Protein AF-A0A1H7PMX3-F1 (afdb_monomer_lite)

Organism: NCBI:txid183556

Structure (mmCIF, N/CA/C/O backbone):
data_AF-A0A1H7PMX3-F1
#
_entry.id   AF-A0A1H7PMX3-F1
#
loop_
_atom_site.group_PDB
_atom_site.id
_atom_site.type_symbol
_atom_site.label_atom_id
_atom_site.label_alt_id
_atom_site.label_comp_id
_atom_site.label_asym_id
_atom_site.label_entity_id
_atom_site.label_seq_id
_atom_site.pdbx_PDB_ins_code
_atom_site.Cartn_x
_atom_site.Cartn_y
_atom_site.Cartn_z
_atom_site.occupancy
_atom_site.B_iso_or_equiv
_atom_site.auth_seq_id
_atom_site.auth_comp_id
_atom_site.auth_asym_id
_atom_site.auth_atom_id
_atom_site.pdbx_PDB_model_num
ATOM 1 N N . MET A 1 1 ? 25.793 23.843 -1.269 1.00 47.94 1 MET A N 1
ATOM 2 C CA . MET A 1 1 ? 26.245 22.541 -1.798 1.00 47.94 1 MET A CA 1
ATOM 3 C C . MET A 1 1 ? 25.660 21.278 -1.137 1.00 47.94 1 MET A C 1
ATOM 5 O O . MET A 1 1 ? 25.950 20.231 -1.684 1.00 47.94 1 MET A O 1
ATOM 9 N N . PRO A 1 2 ? 24.789 21.295 -0.098 1.00 52.56 2 PRO A N 1
ATOM 10 C CA . PRO A 1 2 ? 24.213 20.048 0.445 1.00 52.56 2 PRO A CA 1
ATOM 11 C C . PRO A 1 2 ? 23.074 19.442 -0.402 1.00 52.56 2 PRO A C 1
ATOM 13 O O . PRO A 1 2 ? 22.502 18.429 -0.021 1.00 52.56 2 PRO A O 1
ATOM 16 N N . ASP A 1 3 ? 22.701 20.083 -1.513 1.00 51.78 3 ASP A N 1
ATOM 17 C CA . ASP A 1 3 ? 21.577 19.677 -2.370 1.00 51.78 3 ASP A CA 1
ATOM 18 C C . ASP A 1 3 ? 22.017 18.726 -3.500 1.00 51.78 3 ASP A C 1
ATOM 20 O O . ASP A 1 3 ? 21.307 17.783 -3.831 1.00 51.78 3 ASP A O 1
ATOM 24 N N . LEU A 1 4 ? 23.244 18.900 -4.021 1.00 53.50 4 LEU A N 1
ATOM 25 C CA . LEU A 1 4 ? 23.833 17.969 -4.996 1.00 53.50 4 LEU A CA 1
ATOM 26 C C . LEU A 1 4 ? 24.150 16.610 -4.362 1.00 53.50 4 LEU A C 1
ATOM 28 O O . LEU A 1 4 ? 23.835 15.584 -4.944 1.00 53.50 4 LEU A O 1
ATOM 32 N N . GLU A 1 5 ? 24.701 16.591 -3.144 1.00 60.12 5 GLU A N 1
ATOM 33 C CA . GLU A 1 5 ? 25.018 15.331 -2.453 1.00 60.12 5 GLU A CA 1
ATOM 34 C C . GLU A 1 5 ? 23.761 14.495 -2.170 1.00 60.12 5 GLU A C 1
ATOM 36 O O . GLU A 1 5 ? 23.820 13.268 -2.188 1.00 60.12 5 GLU A O 1
ATOM 41 N N . LYS A 1 6 ? 22.613 15.145 -1.938 1.00 54.81 6 LYS A N 1
ATOM 42 C CA . LYS A 1 6 ? 21.317 14.469 -1.784 1.00 54.81 6 LYS A CA 1
ATOM 43 C C . LYS A 1 6 ? 20.806 13.904 -3.104 1.00 54.81 6 LYS A C 1
ATOM 45 O O . LYS A 1 6 ? 20.245 12.813 -3.112 1.00 54.81 6 LYS A O 1
ATOM 50 N N . PHE A 1 7 ? 20.995 14.639 -4.198 1.00 61.38 7 PHE A N 1
ATOM 51 C CA . PHE A 1 7 ? 20.626 14.183 -5.533 1.00 61.38 7 PHE A CA 1
ATOM 52 C C . PHE A 1 7 ? 21.459 12.968 -5.958 1.00 61.38 7 PHE A C 1
ATOM 54 O O . PHE A 1 7 ? 20.886 11.952 -6.338 1.00 61.38 7 PHE A O 1
ATOM 61 N N . ASP A 1 8 ? 22.783 13.024 -5.800 1.00 70.12 8 ASP A N 1
ATOM 62 C CA . ASP A 1 8 ? 23.672 11.908 -6.142 1.00 70.12 8 ASP A CA 1
ATOM 63 C C . ASP A 1 8 ? 23.331 10.657 -5.314 1.00 70.12 8 ASP A C 1
ATOM 65 O O . ASP A 1 8 ? 23.224 9.560 -5.854 1.00 70.12 8 ASP A O 1
ATOM 69 N N . GLN A 1 9 ? 23.051 10.819 -4.015 1.00 66.06 9 GLN A N 1
ATOM 70 C CA . GLN A 1 9 ? 22.593 9.716 -3.159 1.00 66.06 9 GLN A CA 1
ATOM 71 C C . GLN A 1 9 ? 21.257 9.119 -3.616 1.00 66.06 9 GLN A C 1
ATOM 73 O O . GLN A 1 9 ? 21.086 7.902 -3.550 1.00 66.06 9 GLN A O 1
ATOM 78 N N . ALA A 1 10 ? 20.319 9.946 -4.083 1.00 64.81 10 ALA A N 1
ATOM 79 C CA . ALA A 1 10 ? 19.044 9.472 -4.610 1.00 64.81 10 ALA A CA 1
ATOM 80 C C . ALA A 1 10 ? 19.227 8.680 -5.916 1.00 64.81 10 ALA A C 1
ATOM 82 O O . ALA A 1 10 ? 18.589 7.646 -6.097 1.00 64.81 10 ALA A O 1
ATOM 83 N N . VAL A 1 11 ? 20.135 9.118 -6.793 1.00 73.31 11 VAL A N 1
ATOM 84 C CA . VAL A 1 11 ? 20.464 8.407 -8.038 1.00 73.31 11 VAL A CA 1
ATOM 85 C C . VAL A 1 11 ? 21.136 7.060 -7.750 1.00 73.31 11 VAL A C 1
ATOM 87 O O . VAL A 1 11 ? 20.760 6.051 -8.346 1.00 73.31 11 VAL A O 1
ATOM 90 N N . GLU A 1 12 ? 22.086 7.008 -6.810 1.00 77.06 12 GLU A N 1
ATOM 91 C CA . GLU A 1 12 ? 22.707 5.744 -6.383 1.00 77.06 12 GLU A CA 1
ATOM 92 C C . GLU A 1 12 ? 21.690 4.774 -5.782 1.00 77.06 12 GLU A C 1
ATOM 94 O O . GLU A 1 12 ? 21.724 3.572 -6.058 1.00 77.06 12 GLU A O 1
ATOM 99 N N . LEU A 1 13 ? 20.773 5.296 -4.964 1.00 69.62 13 LEU A N 1
ATOM 100 C CA . LEU A 1 13 ? 19.708 4.505 -4.366 1.00 69.62 13 LEU A CA 1
ATOM 101 C C . LEU A 1 13 ? 18.815 3.886 -5.446 1.00 69.62 13 LEU A C 1
ATOM 103 O O . LEU A 1 13 ? 18.604 2.676 -5.422 1.00 69.62 13 LEU A O 1
ATOM 107 N N . ALA A 1 14 ? 18.390 4.682 -6.428 1.00 70.88 14 ALA A N 1
ATOM 108 C CA . ALA A 1 14 ? 17.547 4.211 -7.521 1.00 70.88 14 ALA A CA 1
ATOM 109 C C . ALA A 1 14 ? 18.230 3.121 -8.362 1.00 70.88 14 ALA A C 1
ATOM 111 O O . ALA A 1 14 ? 17.609 2.111 -8.689 1.00 70.88 14 ALA A O 1
ATOM 112 N N . TRP A 1 15 ? 19.521 3.272 -8.685 1.00 83.25 15 TRP A N 1
ATOM 113 C CA . TRP A 1 15 ? 20.274 2.228 -9.393 1.00 83.25 15 TRP A CA 1
ATOM 114 C C . TRP A 1 15 ? 20.395 0.936 -8.581 1.00 83.25 15 TRP A C 1
ATOM 116 O O . TRP A 1 15 ? 20.310 -0.159 -9.143 1.00 83.25 15 TRP A O 1
ATOM 126 N N . ARG A 1 16 ? 20.577 1.046 -7.261 1.00 79.81 16 ARG A N 1
ATOM 127 C CA . ARG A 1 16 ? 20.642 -0.110 -6.361 1.00 79.81 16 ARG A CA 1
ATOM 128 C C . ARG A 1 16 ? 19.301 -0.841 -6.274 1.00 79.81 16 ARG A C 1
ATOM 130 O O . ARG A 1 16 ? 19.291 -2.067 -6.328 1.00 79.81 16 ARG A O 1
ATOM 137 N N . GLU A 1 17 ? 18.197 -0.109 -6.156 1.00 74.62 17 GLU A N 1
ATOM 138 C CA . GLU A 1 17 ? 16.836 -0.665 -6.122 1.00 74.62 17 GLU A CA 1
ATOM 139 C C . GLU A 1 17 ? 16.474 -1.341 -7.448 1.00 74.62 17 GLU A C 1
ATOM 141 O O . GLU A 1 17 ? 16.001 -2.480 -7.463 1.00 74.62 17 GLU A O 1
ATOM 146 N N . PHE A 1 18 ? 16.799 -0.695 -8.571 1.00 80.88 18 PHE A N 1
ATOM 147 C CA . PHE A 1 18 ? 16.608 -1.272 -9.897 1.00 80.88 18 PHE A CA 1
ATOM 148 C C . PHE A 1 18 ? 17.408 -2.570 -10.084 1.00 80.88 18 PHE A C 1
ATOM 150 O O . PHE A 1 18 ? 16.861 -3.560 -10.567 1.00 80.88 18 PHE A O 1
ATOM 157 N N . ARG A 1 19 ? 18.679 -2.611 -9.649 1.00 86.31 19 ARG A N 1
ATOM 158 C CA . ARG A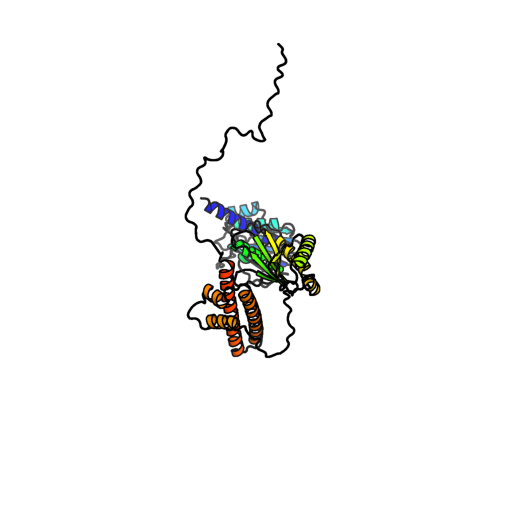 1 19 ? 19.492 -3.841 -9.671 1.00 86.31 19 ARG A CA 1
ATOM 159 C C . ARG A 1 19 ? 18.842 -4.967 -8.868 1.00 86.31 19 ARG A C 1
ATOM 161 O O . ARG A 1 19 ? 18.821 -6.090 -9.358 1.00 86.31 19 ARG A O 1
ATOM 168 N N . GLY A 1 20 ? 18.361 -4.677 -7.656 1.00 76.94 20 GLY A N 1
ATOM 169 C CA . GLY A 1 20 ? 17.699 -5.666 -6.798 1.00 76.94 20 GLY A CA 1
ATOM 170 C C . GLY A 1 20 ? 16.473 -6.263 -7.485 1.00 76.94 20 GLY A C 1
ATOM 171 O O . GLY A 1 20 ? 16.423 -7.466 -7.717 1.00 76.94 20 GLY A O 1
ATOM 172 N N . THR A 1 21 ? 15.574 -5.395 -7.950 1.00 78.25 21 THR A N 1
ATOM 173 C CA . THR A 1 21 ? 14.348 -5.785 -8.669 1.00 78.25 21 THR A CA 1
ATOM 174 C C . THR A 1 21 ? 14.655 -6.625 -9.914 1.00 78.25 21 THR A C 1
ATOM 176 O O . THR A 1 21 ? 14.034 -7.659 -10.162 1.00 78.25 21 THR A O 1
ATOM 179 N N . LEU A 1 22 ? 15.659 -6.216 -10.696 1.00 84.25 22 LEU A N 1
ATOM 180 C CA . LEU A 1 22 ? 16.102 -6.950 -11.879 1.00 84.25 22 LEU A CA 1
ATOM 181 C C . LEU A 1 22 ? 16.684 -8.326 -11.512 1.00 84.25 22 LEU A C 1
ATOM 183 O O . LEU A 1 22 ? 16.391 -9.314 -12.184 1.00 84.25 22 LEU A O 1
ATOM 187 N N . ALA A 1 23 ? 17.482 -8.413 -10.445 1.00 84.56 23 ALA A N 1
ATOM 188 C CA . ALA A 1 23 ? 18.048 -9.671 -9.960 1.00 84.56 23 ALA A CA 1
ATOM 189 C C . ALA A 1 23 ? 16.965 -10.643 -9.474 1.00 84.56 23 ALA A C 1
ATOM 191 O O . ALA A 1 23 ? 17.051 -11.844 -9.752 1.00 84.56 23 ALA A O 1
ATOM 192 N N . ASP A 1 24 ? 15.940 -10.138 -8.790 1.00 80.69 24 ASP A N 1
ATOM 193 C CA . ASP A 1 24 ? 14.809 -10.940 -8.330 1.00 80.69 24 ASP A CA 1
ATOM 194 C C . ASP A 1 24 ? 14.001 -11.466 -9.516 1.00 80.69 24 ASP A C 1
ATOM 196 O O . ASP A 1 24 ? 13.742 -12.671 -9.602 1.00 80.69 24 ASP A O 1
ATOM 200 N N . HIS A 1 25 ? 13.708 -10.610 -10.503 1.00 82.94 25 HIS A N 1
ATOM 201 C CA . HIS A 1 25 ? 13.032 -11.034 -11.727 1.00 82.94 25 HIS A CA 1
ATOM 202 C C . HIS A 1 25 ? 13.821 -12.131 -12.453 1.00 82.94 25 HIS A C 1
ATOM 204 O O . HIS A 1 25 ? 13.279 -13.214 -12.691 1.00 82.94 25 HIS A O 1
ATOM 210 N N . ILE A 1 26 ? 15.113 -11.901 -12.730 1.00 86.62 26 ILE A N 1
ATOM 211 C CA . ILE A 1 26 ? 15.992 -12.888 -13.378 1.00 86.62 26 ILE A CA 1
ATOM 212 C C . ILE A 1 26 ? 15.999 -14.198 -12.581 1.00 86.62 26 ILE A C 1
ATOM 214 O O . ILE A 1 26 ? 15.878 -15.267 -13.171 1.00 86.62 26 ILE A O 1
ATOM 218 N N . GLY A 1 27 ? 16.059 -14.125 -11.245 1.00 85.88 27 GLY A N 1
ATOM 219 C CA . GLY A 1 27 ? 16.010 -15.268 -10.325 1.00 85.88 27 GLY A CA 1
ATOM 220 C C . GLY A 1 27 ? 14.788 -16.183 -10.514 1.00 85.88 27 GLY A C 1
ATOM 221 O O . GLY A 1 27 ? 14.841 -17.406 -10.293 1.00 85.88 27 GLY A O 1
ATOM 222 N N . THR A 1 28 ? 13.677 -15.597 -10.956 1.00 83.56 28 THR A N 1
ATOM 223 C CA . THR A 1 28 ? 12.412 -16.300 -11.190 1.00 83.56 28 THR A CA 1
ATOM 224 C C . THR A 1 28 ? 12.217 -16.790 -12.620 1.00 83.56 28 THR A C 1
ATOM 226 O O . THR A 1 28 ? 11.366 -17.657 -12.808 1.00 83.56 28 THR A O 1
ATOM 229 N N . MET A 1 29 ? 13.009 -16.318 -13.592 1.00 82.81 29 MET A N 1
ATOM 230 C CA . MET A 1 29 ? 12.866 -16.710 -14.999 1.00 82.81 29 MET A CA 1
ATOM 231 C C . MET A 1 29 ? 13.016 -18.224 -15.173 1.00 82.81 29 MET A C 1
ATOM 233 O O . MET A 1 29 ? 13.925 -18.852 -14.613 1.00 82.81 29 MET A O 1
ATOM 237 N N . ARG A 1 30 ? 12.112 -18.826 -15.941 1.00 81.25 30 ARG A N 1
ATOM 238 C CA . ARG A 1 30 ? 12.124 -20.245 -16.320 1.00 81.25 30 ARG A CA 1
ATOM 239 C C . ARG A 1 30 ? 12.052 -20.364 -17.841 1.00 81.25 30 ARG A C 1
ATOM 241 O O . ARG A 1 30 ? 11.935 -19.364 -18.527 1.00 81.25 30 ARG A O 1
ATOM 248 N N . GLY A 1 31 ? 12.235 -21.578 -18.357 1.00 75.50 31 GLY A N 1
ATOM 249 C CA . GLY A 1 31 ? 12.462 -21.838 -19.784 1.00 75.50 31 GLY A CA 1
ATOM 250 C C . GLY A 1 31 ? 11.643 -20.982 -20.763 1.00 75.50 31 GLY A C 1
ATOM 251 O O . GLY A 1 31 ? 10.465 -20.733 -20.541 1.00 75.50 31 GLY A O 1
ATOM 252 N N . GLU A 1 32 ? 12.299 -20.560 -21.843 1.00 79.62 32 GLU A N 1
ATOM 253 C CA . GLU A 1 32 ? 11.795 -19.669 -22.902 1.00 79.62 32 GLU A CA 1
ATOM 254 C C . GLU A 1 32 ? 11.278 -18.295 -22.430 1.00 79.62 32 GLU A C 1
ATOM 256 O O . GLU A 1 32 ? 10.821 -17.516 -23.265 1.00 79.62 32 GLU A O 1
ATOM 261 N N . ASP A 1 33 ? 11.400 -17.944 -21.141 1.00 83.38 33 ASP A N 1
ATOM 262 C CA . ASP A 1 33 ? 11.147 -16.581 -20.677 1.00 83.38 33 ASP A CA 1
ATOM 263 C C . ASP A 1 33 ? 12.194 -15.626 -21.272 1.00 83.38 33 ASP A C 1
ATOM 265 O O . ASP A 1 33 ? 13.403 -15.883 -21.254 1.00 83.38 33 ASP A O 1
ATOM 269 N N . ILE A 1 34 ? 11.722 -14.489 -21.767 1.00 85.69 34 ILE A N 1
ATOM 270 C CA . ILE A 1 34 ? 12.526 -13.412 -22.329 1.00 85.69 34 ILE A CA 1
ATOM 271 C C . ILE A 1 34 ? 12.231 -12.147 -21.535 1.00 85.69 34 ILE A C 1
ATOM 273 O O . ILE A 1 34 ? 11.073 -11.803 -21.316 1.00 85.69 34 ILE A O 1
ATOM 277 N N . LEU A 1 35 ? 13.275 -11.431 -21.141 1.00 87.50 35 LEU A N 1
ATOM 278 C CA . LEU A 1 35 ? 13.189 -10.081 -20.603 1.00 87.50 35 LEU A CA 1
ATOM 279 C C . LEU A 1 35 ? 14.063 -9.167 -21.457 1.00 87.50 35 LEU A C 1
ATOM 281 O O . LEU A 1 35 ? 15.234 -9.456 -21.669 1.00 87.50 35 LEU A O 1
ATOM 285 N N . VAL A 1 36 ? 13.524 -8.047 -21.914 1.00 88.75 36 VAL A N 1
ATOM 286 C CA . VAL A 1 36 ? 14.274 -6.990 -22.591 1.00 88.75 36 VAL A CA 1
ATOM 287 C C . VAL A 1 36 ? 14.199 -5.744 -21.727 1.00 88.75 36 VAL A C 1
ATOM 289 O O . VAL A 1 36 ? 13.112 -5.268 -21.416 1.00 88.75 36 VAL A O 1
ATOM 292 N N . VAL A 1 37 ? 15.350 -5.215 -21.329 1.00 89.38 37 VAL A N 1
ATOM 293 C CA . VAL A 1 37 ? 15.457 -3.885 -20.726 1.00 89.38 37 VAL A CA 1
ATOM 294 C C . VAL A 1 37 ? 16.048 -2.971 -21.783 1.00 89.38 37 VAL A C 1
ATOM 296 O O . VAL A 1 37 ? 17.106 -3.281 -22.311 1.00 89.38 37 VAL A O 1
ATOM 299 N N . GLU A 1 38 ? 15.405 -1.860 -22.101 1.00 88.31 38 GLU A N 1
ATOM 300 C CA . GLU A 1 38 ? 15.847 -0.934 -23.145 1.00 88.31 38 GLU A CA 1
ATOM 301 C C . GLU A 1 38 ? 15.717 0.526 -22.716 1.00 88.31 38 GLU A C 1
ATOM 303 O O . GLU A 1 38 ? 15.020 0.849 -21.755 1.00 88.31 38 GLU A O 1
ATOM 308 N N . LEU A 1 39 ? 16.395 1.427 -23.422 1.00 86.94 39 LEU A N 1
ATOM 309 C CA . LEU A 1 39 ? 16.219 2.863 -23.243 1.00 86.94 39 LEU A CA 1
ATOM 310 C C . LEU A 1 39 ? 14.806 3.279 -23.688 1.00 86.94 39 LEU A C 1
ATOM 312 O O . LEU A 1 39 ? 14.393 2.998 -24.809 1.00 86.94 39 LEU A O 1
ATOM 316 N N . ALA A 1 40 ? 14.083 3.992 -22.826 1.00 80.56 40 ALA A N 1
ATOM 317 C CA . ALA A 1 40 ? 12.732 4.493 -23.065 1.00 80.56 40 ALA A CA 1
ATOM 318 C C . ALA A 1 40 ? 12.734 5.736 -23.983 1.00 80.56 40 ALA A C 1
ATOM 320 O O . ALA A 1 40 ? 12.295 6.819 -23.592 1.00 80.56 40 ALA A O 1
ATOM 321 N N . GLU A 1 41 ? 13.250 5.585 -25.203 1.00 76.00 41 GLU A N 1
ATOM 322 C CA . GLU A 1 41 ? 13.216 6.584 -26.277 1.00 76.00 41 GLU A CA 1
ATOM 323 C C . GLU A 1 41 ? 12.397 6.044 -27.463 1.00 76.00 41 GLU A C 1
ATOM 325 O O . GLU A 1 41 ? 12.187 4.840 -27.589 1.00 76.00 41 GLU A O 1
ATOM 330 N N . GLU A 1 42 ? 11.901 6.915 -28.346 1.00 69.31 42 GLU A N 1
ATOM 331 C CA . GLU A 1 42 ? 11.312 6.440 -29.600 1.00 69.31 42 GLU A CA 1
ATOM 332 C C . GLU A 1 42 ? 12.416 5.849 -30.498 1.00 69.31 42 GLU A C 1
ATOM 334 O O . GLU A 1 42 ? 13.419 6.525 -30.766 1.00 69.31 42 GLU A O 1
ATOM 339 N N . PRO A 1 43 ? 12.263 4.602 -30.985 1.00 61.72 43 PRO A N 1
ATOM 340 C CA . PRO A 1 43 ? 13.262 3.991 -31.845 1.00 61.72 43 PRO A CA 1
ATOM 341 C C . PRO A 1 43 ? 13.404 4.801 -33.137 1.00 61.72 43 PRO A C 1
ATOM 343 O O . PRO A 1 43 ? 12.424 5.156 -33.798 1.00 61.72 43 PRO A O 1
ATOM 346 N N . GLY A 1 44 ? 14.650 5.103 -33.504 1.00 60.91 44 GLY A N 1
ATOM 347 C CA . GLY A 1 44 ? 14.956 5.737 -34.780 1.00 60.91 44 GLY A CA 1
ATOM 348 C C . GLY A 1 44 ? 14.708 4.790 -35.959 1.00 60.91 44 GLY A C 1
ATOM 349 O O . GLY A 1 44 ? 14.467 3.598 -35.806 1.00 60.91 44 GLY A O 1
ATOM 350 N N . VAL A 1 45 ? 14.851 5.301 -37.184 1.00 60.12 45 VAL A N 1
ATOM 351 C CA . VAL A 1 45 ? 14.722 4.496 -38.421 1.00 60.12 45 VAL A CA 1
ATOM 352 C C . VAL A 1 45 ? 15.958 3.589 -38.654 1.00 60.12 45 VAL A C 1
ATOM 354 O O . VAL A 1 45 ? 16.064 2.938 -39.688 1.00 60.12 45 VAL A O 1
ATOM 357 N N . GLY A 1 46 ? 16.927 3.570 -37.728 1.00 62.41 46 GLY A N 1
ATOM 358 C CA . GLY A 1 46 ? 18.308 3.148 -37.991 1.00 62.41 46 GLY A CA 1
ATOM 359 C C . GLY A 1 46 ? 18.872 1.972 -37.187 1.00 62.41 46 GLY A C 1
ATOM 360 O O . GLY A 1 46 ? 20.038 1.664 -37.403 1.00 62.41 46 GLY A O 1
ATOM 361 N N . GLY A 1 47 ? 18.119 1.332 -36.288 1.00 76.38 47 GLY A N 1
ATOM 362 C CA . GLY A 1 47 ? 18.617 0.212 -35.474 1.00 76.38 47 GLY A CA 1
ATOM 363 C C . GLY A 1 47 ? 17.936 0.114 -34.109 1.00 76.38 47 GLY A C 1
ATOM 364 O O . GLY A 1 47 ? 16.974 0.834 -33.841 1.00 76.38 47 GLY A O 1
ATOM 365 N N . TYR A 1 48 ? 18.435 -0.776 -33.253 1.00 82.50 48 TYR A N 1
ATOM 366 C CA . TYR A 1 48 ? 17.960 -0.935 -31.878 1.00 82.50 48 TYR A CA 1
ATOM 367 C C . TYR A 1 48 ? 18.493 0.178 -30.969 1.00 82.50 48 TYR A C 1
ATOM 369 O O . TYR A 1 48 ? 19.612 0.671 -31.145 1.00 82.50 48 TYR A O 1
ATOM 377 N N . LEU A 1 49 ? 17.690 0.556 -29.977 1.00 88.31 49 LEU A N 1
ATOM 378 C CA . LEU A 1 49 ? 18.137 1.390 -28.864 1.00 88.31 49 LEU A CA 1
ATOM 379 C C . LEU A 1 49 ? 19.057 0.580 -27.933 1.00 88.31 49 LEU A C 1
ATOM 381 O O . LEU A 1 49 ? 19.055 -0.652 -28.002 1.00 88.31 49 LEU A O 1
ATOM 385 N N . PRO A 1 50 ? 19.834 1.239 -27.052 1.00 90.75 50 PRO A N 1
ATOM 386 C CA . PRO A 1 50 ? 20.559 0.554 -25.992 1.00 90.75 50 PRO A CA 1
ATOM 387 C C . PRO A 1 50 ? 19.627 -0.367 -25.214 1.00 90.75 50 PRO A C 1
ATOM 389 O O . PRO A 1 50 ? 18.662 0.096 -24.602 1.00 90.75 50 PRO A O 1
ATOM 392 N N . CYS A 1 51 ? 19.911 -1.664 -25.245 1.00 91.38 51 CYS A N 1
ATOM 393 C CA . CYS A 1 51 ? 19.135 -2.657 -24.529 1.00 91.38 51 CYS A CA 1
ATOM 394 C C . CYS A 1 51 ? 20.018 -3.787 -24.000 1.00 91.38 51 CYS A C 1
ATOM 396 O O . CYS A 1 51 ? 21.145 -3.998 -24.449 1.00 91.38 51 CYS A O 1
ATOM 398 N N . VAL A 1 52 ? 19.489 -4.494 -23.009 1.00 93.19 52 VAL A N 1
ATOM 399 C CA . VAL A 1 52 ? 20.030 -5.735 -22.474 1.00 93.19 52 VAL A CA 1
ATOM 400 C C . VAL A 1 52 ? 18.905 -6.756 -22.503 1.00 93.19 52 VAL A C 1
ATOM 402 O O . VAL A 1 52 ? 17.853 -6.548 -21.894 1.00 93.19 52 VAL A O 1
ATOM 405 N N . GLN A 1 53 ? 19.124 -7.852 -23.218 1.00 91.81 53 GLN A N 1
ATOM 406 C CA . GLN A 1 53 ? 18.164 -8.938 -23.340 1.00 91.81 53 GLN A CA 1
ATOM 407 C C . GLN A 1 53 ? 18.599 -10.125 -22.485 1.00 91.81 53 GLN A C 1
ATOM 409 O O . GLN A 1 53 ? 19.755 -10.529 -22.507 1.00 91.81 53 GLN A O 1
ATOM 414 N N . PHE A 1 54 ? 17.657 -10.717 -21.765 1.00 92.31 54 PHE A N 1
ATOM 415 C CA . PHE A 1 54 ? 17.820 -11.940 -21.000 1.00 92.31 54 PHE A CA 1
ATOM 416 C C . PHE A 1 54 ? 16.923 -13.004 -21.621 1.00 92.31 54 PHE A C 1
ATOM 418 O O . PHE A 1 54 ? 15.718 -12.799 -21.744 1.00 92.31 54 PHE A O 1
ATOM 425 N N . LEU A 1 55 ? 17.494 -14.142 -21.996 1.00 90.19 55 LEU A N 1
ATOM 426 C CA . LEU A 1 55 ? 16.759 -15.330 -22.411 1.00 90.19 55 LEU A CA 1
ATOM 427 C C . LEU A 1 55 ? 17.031 -16.456 -21.425 1.00 90.19 55 LEU A C 1
ATOM 429 O O . LEU A 1 55 ? 18.172 -16.896 -21.270 1.00 90.19 55 LEU A O 1
ATOM 433 N N . ALA A 1 56 ? 15.980 -16.951 -20.784 1.00 88.06 56 ALA A N 1
ATOM 434 C CA . ALA A 1 56 ? 16.042 -18.193 -20.038 1.00 88.06 56 ALA A CA 1
ATOM 435 C C . ALA A 1 56 ? 15.894 -19.378 -20.996 1.00 88.06 56 ALA A C 1
ATOM 437 O O . ALA A 1 56 ? 14.967 -19.465 -21.800 1.00 88.06 56 ALA A O 1
ATOM 438 N N . TRP A 1 57 ? 16.809 -20.331 -20.891 1.00 80.88 57 TRP A N 1
ATOM 439 C CA . TRP A 1 57 ? 16.803 -21.559 -21.679 1.00 80.88 57 TRP A CA 1
ATOM 440 C C . TRP A 1 57 ? 17.326 -22.723 -20.840 1.00 80.88 57 TRP A C 1
ATOM 442 O O . TRP A 1 57 ? 18.039 -22.536 -19.852 1.00 80.88 57 TRP A O 1
ATOM 452 N N . ALA A 1 58 ? 16.946 -23.946 -21.214 1.00 70.81 58 ALA A N 1
ATOM 453 C CA . ALA A 1 58 ? 17.102 -25.117 -20.348 1.00 70.81 58 ALA A CA 1
ATOM 454 C C . ALA A 1 58 ? 16.454 -24.900 -18.953 1.00 70.81 58 ALA A C 1
ATOM 456 O O . ALA A 1 58 ? 15.583 -24.045 -18.795 1.00 70.81 58 ALA A O 1
ATOM 457 N N . GLU A 1 59 ? 16.788 -25.721 -17.951 1.00 71.38 59 GLU A N 1
ATOM 458 C CA . GLU A 1 59 ? 16.118 -25.658 -16.638 1.00 71.38 59 GLU A CA 1
ATOM 459 C C . GLU A 1 59 ? 16.552 -24.459 -15.775 1.00 71.38 59 GLU A C 1
ATOM 461 O O . GLU A 1 59 ? 15.758 -23.991 -14.957 1.00 71.38 59 GLU A O 1
ATOM 466 N N . ASP A 1 60 ? 17.783 -23.957 -15.923 1.00 83.88 60 ASP A N 1
ATOM 467 C CA . ASP A 1 60 ? 18.332 -22.938 -15.020 1.00 83.88 60 ASP A CA 1
ATOM 468 C C . ASP A 1 60 ? 19.344 -21.968 -15.648 1.00 83.88 60 ASP A C 1
ATOM 470 O O . ASP A 1 60 ? 19.954 -21.188 -14.914 1.00 83.88 60 ASP A O 1
ATOM 474 N N . LEU A 1 61 ? 19.547 -21.990 -16.968 1.00 89.31 61 LEU A N 1
ATOM 475 C CA . LEU A 1 61 ? 20.525 -21.140 -17.644 1.00 89.31 61 LEU A CA 1
ATOM 476 C C . LEU A 1 61 ? 19.850 -19.863 -18.167 1.00 89.31 61 LEU A C 1
ATOM 478 O O . LEU A 1 61 ? 18.745 -19.897 -18.701 1.00 89.31 61 LEU A O 1
ATOM 482 N N . VAL A 1 62 ? 20.529 -18.730 -18.023 1.00 90.62 62 VAL A N 1
ATOM 483 C CA . VAL A 1 62 ? 20.110 -17.434 -18.558 1.00 90.62 62 VAL A CA 1
ATOM 484 C C . VAL A 1 62 ? 21.241 -16.898 -19.422 1.00 90.62 62 VAL A C 1
ATOM 486 O O . VAL A 1 62 ? 22.373 -16.728 -18.953 1.00 90.62 62 VAL A O 1
ATOM 489 N N . ARG A 1 63 ? 20.929 -16.655 -20.692 1.00 91.06 63 ARG A N 1
ATOM 490 C CA . ARG A 1 63 ? 21.780 -15.921 -21.621 1.00 91.06 63 ARG A CA 1
ATOM 491 C C . ARG A 1 63 ? 21.428 -14.445 -21.535 1.00 91.06 63 ARG A C 1
ATOM 493 O O . ARG A 1 63 ? 20.265 -14.082 -21.652 1.00 91.06 63 ARG A O 1
ATOM 500 N N . CYS A 1 64 ? 22.430 -13.612 -21.323 1.00 92.56 64 CYS A N 1
ATOM 501 C CA . CYS A 1 64 ? 22.314 -12.165 -21.316 1.00 92.56 64 CYS A CA 1
ATOM 502 C C . CYS A 1 64 ? 23.025 -11.609 -22.551 1.00 92.56 64 CYS A C 1
ATOM 504 O O . CYS A 1 64 ? 24.149 -12.032 -22.821 1.00 92.56 64 CYS A O 1
ATOM 506 N N . GLU A 1 65 ? 22.408 -10.685 -23.283 1.00 92.81 65 GLU A N 1
ATOM 507 C CA . GLU A 1 65 ? 22.938 -10.124 -24.527 1.00 92.81 65 GLU A CA 1
ATOM 508 C C . GLU A 1 65 ? 22.850 -8.596 -24.561 1.00 92.81 65 GLU A C 1
ATOM 510 O O . GLU A 1 65 ? 21.845 -7.999 -24.179 1.00 92.81 65 GLU A O 1
ATOM 515 N N . VAL A 1 66 ? 23.918 -7.978 -25.060 1.00 93.38 66 VAL A N 1
ATOM 516 C CA . VAL A 1 66 ? 24.065 -6.550 -25.347 1.00 93.38 66 VAL A CA 1
ATOM 517 C C . VAL A 1 66 ? 24.304 -6.391 -26.852 1.00 93.38 66 VAL A C 1
ATOM 519 O O . VAL A 1 66 ? 25.282 -6.950 -27.367 1.00 93.38 66 VAL A O 1
ATOM 522 N N . PRO A 1 67 ? 23.460 -5.637 -27.580 1.00 90.31 67 PRO A N 1
ATOM 523 C CA . PRO A 1 67 ? 23.600 -5.468 -29.020 1.00 90.31 67 PRO A CA 1
ATOM 524 C C . PRO A 1 67 ? 24.985 -4.946 -29.411 1.00 90.31 67 PRO A C 1
ATOM 526 O O . PRO A 1 67 ? 25.526 -4.030 -28.793 1.00 90.31 67 PRO A O 1
ATOM 529 N N . SER A 1 68 ? 25.555 -5.513 -30.474 1.00 88.81 68 SER A N 1
ATOM 530 C CA . SER A 1 68 ? 26.771 -4.983 -31.090 1.00 88.81 68 SER A CA 1
ATOM 531 C C . SER A 1 68 ? 26.448 -3.809 -32.024 1.00 88.81 68 SER A C 1
ATOM 533 O O . SER A 1 68 ? 25.298 -3.587 -32.414 1.00 88.81 68 SER A O 1
ATOM 535 N N . ASN A 1 69 ? 27.481 -3.090 -32.467 1.00 89.31 69 ASN A N 1
ATOM 536 C CA . ASN A 1 69 ? 27.367 -1.994 -33.441 1.00 89.31 69 ASN A CA 1
ATOM 537 C C . ASN A 1 69 ? 26.731 -2.385 -34.789 1.00 89.31 69 ASN A C 1
ATOM 539 O O . ASN A 1 69 ? 26.389 -1.509 -35.578 1.00 89.31 69 ASN A O 1
ATOM 543 N N . ALA A 1 70 ? 26.574 -3.682 -35.071 1.00 85.50 70 ALA A N 1
ATOM 544 C CA . ALA A 1 70 ? 25.835 -4.160 -36.237 1.00 85.50 70 ALA A CA 1
ATOM 545 C C . ALA A 1 70 ? 24.308 -4.002 -36.096 1.00 85.50 70 ALA A C 1
ATOM 547 O O . ALA A 1 70 ? 23.604 -4.000 -37.103 1.00 85.50 70 ALA A O 1
ATOM 548 N N . PHE A 1 71 ? 23.812 -3.885 -34.862 1.00 85.44 71 PHE A N 1
ATOM 549 C CA . PHE A 1 71 ? 22.389 -3.829 -34.524 1.00 85.44 71 PHE A CA 1
ATOM 550 C C . PHE A 1 71 ? 21.969 -2.478 -33.933 1.00 85.44 71 PHE A C 1
ATOM 552 O O . PHE A 1 71 ? 20.818 -2.081 -34.102 1.00 85.44 71 PHE A O 1
ATOM 559 N N . LEU A 1 72 ? 22.877 -1.779 -33.244 1.00 87.19 72 LEU A N 1
ATOM 560 C CA . LEU A 1 72 ? 22.589 -0.493 -32.604 1.00 87.19 72 LEU A CA 1
ATOM 561 C C . LEU A 1 72 ? 22.307 0.617 -33.624 1.00 87.19 72 LEU A C 1
ATOM 563 O O . LEU A 1 72 ? 22.957 0.713 -34.665 1.00 87.19 72 LEU A O 1
ATOM 567 N N . ASP A 1 73 ? 21.375 1.507 -33.279 1.00 87.31 73 ASP A N 1
ATOM 568 C CA . ASP A 1 73 ? 21.220 2.792 -33.962 1.00 87.31 73 ASP A CA 1
ATOM 569 C C . ASP A 1 73 ? 22.567 3.553 -33.911 1.00 87.31 73 ASP A C 1
ATOM 571 O O . ASP A 1 73 ? 23.177 3.641 -32.838 1.00 87.31 73 ASP A O 1
ATOM 575 N N . PRO A 1 74 ? 23.048 4.134 -35.031 1.00 86.19 74 PRO A N 1
ATOM 576 C CA . PRO A 1 74 ? 24.337 4.827 -35.093 1.00 86.19 74 PRO A CA 1
ATOM 577 C C . PRO A 1 74 ? 24.553 5.912 -34.030 1.00 86.19 74 PRO A C 1
ATOM 579 O O . PRO A 1 74 ? 25.698 6.250 -33.734 1.00 86.19 74 PRO A O 1
ATOM 582 N N . ARG A 1 75 ? 23.479 6.475 -33.460 1.00 87.31 75 ARG A N 1
ATOM 583 C CA . ARG A 1 75 ? 23.549 7.453 -32.360 1.00 87.31 75 ARG A CA 1
ATOM 584 C C . ARG A 1 75 ? 24.106 6.867 -31.062 1.00 87.31 75 ARG A C 1
ATOM 586 O O . ARG A 1 75 ? 24.672 7.612 -30.270 1.00 87.31 75 ARG A O 1
ATOM 593 N N . PHE A 1 76 ? 23.950 5.562 -30.868 1.00 87.75 76 PHE A N 1
ATOM 594 C CA . PHE A 1 76 ? 24.350 4.831 -29.667 1.00 87.75 76 PHE A CA 1
ATOM 595 C C . PHE A 1 76 ? 25.468 3.822 -29.941 1.00 87.75 76 PHE A C 1
ATOM 597 O O . PHE A 1 76 ? 25.686 2.909 -29.144 1.00 87.75 76 PHE A O 1
ATOM 604 N N . ALA A 1 77 ? 26.162 3.971 -31.073 1.00 89.69 77 ALA A N 1
ATOM 605 C CA . ALA A 1 77 ? 27.258 3.093 -31.440 1.00 89.69 77 ALA A CA 1
ATOM 606 C C . ALA A 1 77 ? 28.354 3.103 -30.360 1.00 89.69 77 ALA A C 1
ATOM 608 O O . ALA A 1 77 ? 28.851 4.159 -29.967 1.00 89.69 77 ALA A O 1
ATOM 609 N N . LEU A 1 78 ? 28.738 1.910 -29.915 1.00 90.00 78 LEU A N 1
ATOM 610 C CA . LEU A 1 78 ? 29.807 1.667 -28.958 1.00 90.00 78 LEU A CA 1
ATOM 611 C C . LEU A 1 78 ? 31.137 2.117 -29.560 1.00 90.00 78 LEU A C 1
ATOM 613 O O . LEU A 1 78 ? 31.520 1.698 -30.657 1.00 90.00 78 LEU A O 1
ATOM 617 N N . SER A 1 79 ? 31.870 2.964 -28.847 1.00 92.31 79 SER A N 1
ATOM 618 C CA . SER A 1 79 ? 33.250 3.256 -29.208 1.00 92.31 79 SER A CA 1
ATOM 619 C C . SER A 1 79 ? 34.151 2.045 -28.910 1.00 92.31 79 SER A C 1
ATOM 621 O O . SER A 1 79 ? 33.792 1.174 -28.118 1.00 92.31 79 SER A O 1
ATOM 623 N N . PRO A 1 80 ? 35.378 1.989 -29.457 1.00 91.69 80 PRO A N 1
ATOM 624 C CA . PRO A 1 80 ? 36.332 0.942 -29.087 1.00 91.69 80 PRO A CA 1
ATOM 625 C C . PRO A 1 80 ? 36.653 0.889 -27.583 1.00 91.69 80 PRO A C 1
ATOM 627 O O . PRO A 1 80 ? 37.056 -0.156 -27.081 1.00 91.69 80 PRO A O 1
ATOM 630 N N . ALA A 1 81 ? 36.504 2.011 -26.866 1.00 91.38 81 ALA A N 1
ATOM 631 C CA . ALA A 1 81 ? 36.671 2.053 -25.415 1.00 91.38 81 ALA A CA 1
ATOM 632 C C . ALA A 1 81 ? 35.470 1.428 -24.687 1.00 91.38 81 ALA A C 1
ATOM 634 O O . ALA A 1 81 ? 35.662 0.703 -23.717 1.00 91.38 81 ALA A O 1
ATOM 635 N N . ASP A 1 82 ? 34.260 1.652 -25.198 1.00 91.12 82 ASP A N 1
ATOM 636 C CA . ASP A 1 82 ? 33.012 1.088 -24.672 1.00 91.12 82 ASP A CA 1
ATOM 637 C C . ASP A 1 82 ? 32.968 -0.433 -24.864 1.00 91.12 82 ASP A C 1
ATOM 639 O O . ASP A 1 82 ? 32.644 -1.176 -23.938 1.00 91.12 82 ASP A O 1
ATOM 643 N N . GLU A 1 83 ? 33.384 -0.916 -26.041 1.00 91.06 83 GLU A N 1
ATOM 644 C CA . GLU A 1 83 ? 33.532 -2.352 -26.306 1.00 91.06 83 GLU A CA 1
ATOM 645 C C . GLU A 1 83 ? 34.563 -2.992 -25.362 1.00 91.06 83 GLU A C 1
ATOM 647 O O . GLU A 1 83 ? 34.318 -4.072 -24.826 1.00 91.06 83 GLU A O 1
ATOM 652 N N . ALA A 1 84 ? 35.694 -2.321 -25.105 1.00 90.69 84 ALA A N 1
ATOM 653 C CA . ALA A 1 84 ? 36.692 -2.801 -24.150 1.00 90.69 84 ALA A CA 1
ATOM 654 C C . ALA A 1 84 ? 36.144 -2.845 -22.714 1.00 90.69 84 ALA A C 1
ATOM 656 O O . ALA A 1 84 ? 36.361 -3.833 -22.010 1.00 90.69 84 ALA A O 1
ATOM 657 N N . LEU A 1 85 ? 35.386 -1.824 -22.302 1.00 91.06 85 LEU A N 1
ATOM 658 C CA . LEU A 1 85 ? 34.755 -1.765 -20.986 1.00 91.06 85 LEU A CA 1
ATOM 659 C C . LEU A 1 85 ? 33.735 -2.897 -20.794 1.00 91.06 85 LEU A C 1
ATOM 661 O O . LEU A 1 85 ? 33.718 -3.524 -19.738 1.00 91.06 85 LEU A O 1
ATOM 665 N N . LEU A 1 86 ? 32.942 -3.236 -21.817 1.00 91.62 86 LEU A N 1
ATOM 666 C CA . LEU A 1 86 ? 32.053 -4.405 -21.768 1.00 91.62 86 LEU A CA 1
ATOM 667 C C . LEU A 1 86 ? 32.839 -5.701 -21.499 1.00 91.62 86 LEU A C 1
ATOM 669 O O . LEU A 1 86 ? 32.446 -6.503 -20.651 1.00 91.62 86 LEU A O 1
ATOM 673 N N . ILE A 1 87 ? 33.982 -5.908 -22.152 1.00 92.06 87 ILE A N 1
ATOM 674 C CA . ILE A 1 87 ? 34.811 -7.100 -21.903 1.00 92.06 87 ILE A CA 1
ATOM 675 C C . ILE A 1 87 ? 35.362 -7.102 -20.474 1.00 92.06 87 ILE A C 1
ATOM 677 O O . ILE A 1 87 ? 35.347 -8.140 -19.812 1.00 92.06 87 ILE A O 1
ATOM 681 N N . GLU A 1 88 ? 35.835 -5.953 -19.984 1.00 91.31 88 GLU A N 1
ATOM 682 C CA . GLU A 1 88 ? 36.351 -5.803 -18.616 1.00 91.31 88 GLU A CA 1
ATOM 683 C C . GLU A 1 88 ? 35.275 -6.080 -17.558 1.00 91.31 88 GLU A C 1
ATOM 685 O O . GLU A 1 88 ? 35.561 -6.705 -16.535 1.00 91.31 88 GLU A O 1
ATOM 690 N N . LEU A 1 89 ? 34.026 -5.691 -17.835 1.00 87.06 89 LEU A N 1
ATOM 691 C CA . LEU A 1 89 ? 32.855 -6.008 -17.014 1.00 87.06 89 LEU A CA 1
ATOM 692 C C . LEU A 1 89 ? 32.478 -7.500 -17.057 1.00 87.06 89 LEU A C 1
ATOM 694 O O . LEU A 1 89 ? 31.738 -7.967 -16.191 1.00 87.06 89 LEU A O 1
ATOM 698 N N . GLY A 1 90 ? 33.010 -8.262 -18.019 1.00 89.50 90 GLY A N 1
ATOM 699 C CA . GLY A 1 90 ? 32.872 -9.716 -18.120 1.00 89.50 90 GLY A CA 1
ATOM 700 C C . GLY A 1 90 ? 32.016 -10.211 -19.288 1.00 89.50 90 GLY A C 1
ATOM 701 O O . GLY A 1 90 ? 31.728 -11.410 -19.349 1.00 89.50 90 GLY A O 1
ATOM 702 N N . TRP A 1 91 ? 31.596 -9.325 -20.194 1.00 92.69 91 TRP A N 1
ATOM 703 C CA . TRP A 1 91 ? 30.868 -9.700 -21.405 1.00 92.69 91 TRP A CA 1
ATOM 704 C C . TRP A 1 91 ? 31.797 -10.381 -22.415 1.00 92.69 91 TRP A C 1
ATOM 706 O O . TRP A 1 91 ? 32.961 -10.011 -22.572 1.00 92.69 91 TRP A O 1
ATOM 716 N N . GLN A 1 92 ? 31.286 -11.378 -23.133 1.00 91.38 92 GLN A N 1
ATOM 717 C CA . GLN A 1 92 ? 32.016 -11.996 -24.238 1.00 91.38 92 GLN A CA 1
ATOM 718 C C . GLN A 1 92 ? 31.822 -11.172 -25.513 1.00 91.38 92 GLN A C 1
ATOM 720 O O . GLN A 1 92 ? 30.766 -10.576 -25.723 1.00 91.38 92 GLN A O 1
ATOM 725 N N . HIS A 1 93 ? 32.841 -11.131 -26.372 1.00 88.25 93 HIS A N 1
ATOM 726 C CA . HIS A 1 93 ? 32.715 -10.506 -27.689 1.00 88.25 93 HIS A CA 1
ATOM 727 C C . HIS A 1 93 ? 31.767 -11.302 -28.601 1.00 88.25 93 HIS A C 1
ATOM 729 O O . HIS A 1 93 ? 31.696 -12.525 -28.461 1.00 88.25 93 HIS A O 1
ATOM 735 N N . PRO A 1 94 ? 31.131 -10.644 -29.590 1.00 87.31 94 PRO A N 1
ATOM 736 C CA . PRO A 1 94 ? 30.390 -11.324 -30.642 1.00 87.31 94 PRO A CA 1
ATOM 737 C C . PRO A 1 94 ? 31.245 -12.387 -31.333 1.00 87.31 94 PRO A C 1
ATOM 739 O O . PRO A 1 94 ? 32.362 -12.118 -31.783 1.00 87.31 94 PRO A O 1
ATOM 742 N N . THR A 1 95 ? 30.722 -13.604 -31.425 1.00 84.31 95 THR A N 1
ATOM 743 C CA . THR A 1 95 ? 31.439 -14.767 -31.975 1.00 84.31 95 THR A CA 1
ATOM 744 C C . THR A 1 95 ? 31.037 -15.097 -33.407 1.00 84.31 95 THR A C 1
ATOM 746 O O . THR A 1 95 ? 31.729 -15.869 -34.071 1.00 84.31 95 THR A O 1
ATOM 749 N N . CYS A 1 96 ? 29.932 -14.537 -33.899 1.00 79.81 96 CYS A N 1
ATOM 750 C CA . CYS A 1 96 ? 29.443 -14.755 -35.257 1.00 79.81 96 CYS A CA 1
ATOM 751 C C . CYS A 1 96 ? 28.942 -13.453 -35.895 1.00 79.81 96 CYS A C 1
ATOM 753 O O . CYS A 1 96 ? 28.690 -12.459 -35.220 1.00 79.81 96 CYS A O 1
ATOM 755 N N . ALA A 1 97 ? 28.833 -13.449 -37.224 1.00 77.12 97 ALA A N 1
ATOM 756 C CA . ALA A 1 97 ? 28.248 -12.328 -37.955 1.00 77.12 97 ALA A CA 1
ATOM 757 C C . ALA A 1 97 ? 26.710 -12.320 -37.805 1.00 77.12 97 ALA A C 1
ATOM 759 O O . ALA A 1 97 ? 26.140 -13.389 -37.584 1.00 77.12 97 ALA A O 1
ATOM 760 N N . PRO A 1 98 ? 26.031 -11.168 -37.990 1.00 74.06 98 PRO A N 1
ATOM 761 C CA . PRO A 1 98 ? 24.571 -11.059 -37.869 1.00 74.06 98 PRO A CA 1
ATOM 762 C C . PRO A 1 98 ? 23.774 -12.057 -38.720 1.00 74.06 98 PRO A C 1
ATOM 764 O O . PRO A 1 98 ? 22.746 -12.553 -38.277 1.00 74.06 98 PRO A O 1
ATOM 767 N N . ASP A 1 99 ? 24.270 -12.377 -39.920 1.00 73.12 99 ASP A N 1
ATOM 768 C CA . ASP A 1 99 ? 23.601 -13.271 -40.878 1.00 73.12 99 ASP A CA 1
ATOM 769 C C . ASP A 1 99 ? 24.058 -14.742 -40.772 1.00 73.12 99 ASP A C 1
ATOM 771 O O . ASP A 1 99 ? 23.669 -15.580 -41.589 1.00 73.12 99 ASP A O 1
ATOM 775 N N . ALA A 1 100 ? 24.948 -15.062 -39.827 1.00 72.44 100 ALA A N 1
ATOM 776 C CA . ALA A 1 100 ? 25.496 -16.404 -39.654 1.00 72.44 100 ALA A CA 1
ATOM 777 C C . ALA A 1 100 ? 24.701 -17.195 -38.607 1.00 72.44 100 ALA A C 1
ATOM 779 O O . ALA A 1 100 ? 24.219 -16.623 -37.635 1.00 72.44 100 ALA A O 1
ATOM 780 N N . ASP A 1 101 ? 24.607 -18.518 -38.785 1.00 70.88 101 ASP A N 1
ATOM 781 C CA . ASP A 1 101 ? 24.035 -19.412 -37.771 1.00 70.88 101 ASP A CA 1
ATOM 782 C C . ASP A 1 101 ? 24.881 -19.324 -36.486 1.00 70.88 101 ASP A C 1
ATOM 784 O O . ASP A 1 101 ? 26.073 -19.662 -36.528 1.00 70.88 101 ASP A O 1
ATOM 788 N N . PRO A 1 102 ? 24.316 -18.821 -35.374 1.00 63.25 102 PRO A N 1
ATOM 789 C CA . PRO A 1 102 ? 25.089 -18.526 -34.178 1.00 63.25 102 PRO A CA 1
ATOM 790 C C . PRO A 1 102 ? 25.588 -19.784 -33.460 1.00 63.25 102 PRO A C 1
ATOM 792 O O . PRO A 1 102 ? 26.577 -19.695 -32.732 1.00 63.25 102 PRO A O 1
ATOM 795 N N . GLY A 1 103 ? 24.976 -20.957 -33.674 1.00 71.50 103 GLY A N 1
ATOM 796 C CA . GLY A 1 103 ? 25.288 -22.156 -32.892 1.00 71.50 103 GLY A CA 1
ATOM 797 C C . GLY A 1 103 ? 25.198 -21.870 -31.386 1.00 71.50 103 GLY A C 1
ATOM 798 O O . GLY A 1 103 ? 24.177 -21.381 -30.913 1.00 71.50 103 GLY A O 1
ATOM 799 N N . ASP A 1 104 ? 26.288 -22.116 -30.649 1.00 67.94 104 ASP A N 1
ATOM 800 C CA . ASP A 1 104 ? 26.404 -21.787 -29.215 1.00 67.94 104 ASP A CA 1
ATOM 801 C C . ASP A 1 104 ? 26.860 -20.332 -28.951 1.00 67.94 104 ASP A C 1
ATOM 803 O O . ASP A 1 104 ? 26.984 -19.916 -27.800 1.00 67.94 104 ASP A O 1
ATOM 807 N N . GLY A 1 105 ? 27.158 -19.555 -29.993 1.00 76.88 105 GLY A N 1
ATOM 808 C CA . GLY A 1 105 ? 27.652 -18.178 -29.926 1.00 76.88 105 GLY A CA 1
ATOM 809 C C . GLY A 1 105 ? 26.555 -17.112 -30.008 1.00 76.88 105 GLY A C 1
ATOM 810 O O . GLY A 1 105 ? 25.371 -17.423 -29.905 1.00 76.88 105 GLY A O 1
ATOM 811 N N . SER A 1 106 ? 26.950 -15.849 -30.200 1.00 83.12 106 SER A N 1
ATOM 812 C CA . SER A 1 106 ? 26.029 -14.728 -30.442 1.00 83.12 10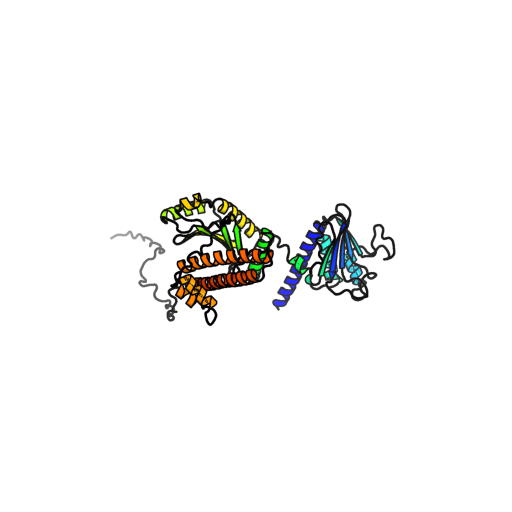6 SER A CA 1
ATOM 813 C C . SER A 1 106 ? 26.645 -13.664 -31.366 1.00 83.12 106 SER A C 1
ATOM 815 O O . SER A 1 106 ? 27.863 -13.445 -31.315 1.00 83.12 106 SER A O 1
ATOM 817 N N . PRO A 1 107 ? 25.846 -12.990 -32.221 1.00 84.50 107 PRO A N 1
ATOM 818 C CA . PRO A 1 107 ? 26.284 -11.807 -32.962 1.00 84.50 107 PRO A CA 1
ATOM 819 C C . PRO A 1 107 ? 26.259 -10.527 -32.098 1.00 84.50 107 PRO A C 1
ATOM 821 O O . PRO A 1 107 ? 26.709 -9.460 -32.534 1.00 84.50 107 PRO A O 1
ATOM 824 N N . ALA A 1 108 ? 25.753 -10.635 -30.868 1.00 88.56 108 ALA A N 1
ATOM 825 C CA . ALA A 1 108 ? 25.781 -9.632 -29.815 1.00 88.56 108 ALA A CA 1
ATOM 826 C C . ALA A 1 108 ? 26.886 -9.950 -28.787 1.00 88.56 108 ALA A C 1
ATOM 828 O O . ALA A 1 108 ? 27.459 -11.042 -28.774 1.00 88.56 108 ALA A O 1
ATOM 829 N N . HIS A 1 109 ? 27.213 -8.983 -27.928 1.00 91.31 109 HIS A N 1
ATOM 830 C CA . HIS A 1 109 ? 28.020 -9.270 -26.744 1.00 91.31 109 HIS A CA 1
ATOM 831 C C . HIS A 1 109 ? 27.171 -10.098 -25.788 1.00 91.31 109 HIS A C 1
ATOM 833 O O . HIS A 1 109 ? 26.038 -9.717 -25.518 1.00 91.31 109 HIS A O 1
ATOM 839 N N . PHE A 1 110 ? 27.682 -11.215 -25.275 1.00 92.31 110 PHE A N 1
ATOM 840 C CA . PHE A 1 110 ? 26.838 -12.147 -24.528 1.00 92.31 110 PHE A CA 1
ATOM 841 C C . PHE A 1 110 ? 27.500 -12.708 -23.275 1.00 92.31 110 PHE A C 1
ATOM 843 O O . PHE A 1 110 ? 28.719 -12.653 -23.089 1.00 92.31 110 PHE A O 1
ATOM 850 N N . LEU A 1 111 ? 26.671 -13.256 -22.396 1.00 91.38 111 LEU A N 1
ATOM 851 C CA . LEU A 1 111 ? 27.082 -13.923 -21.176 1.00 91.38 111 LEU A CA 1
ATOM 852 C C . LEU A 1 111 ? 26.077 -15.010 -20.808 1.00 91.38 111 LEU A C 1
ATOM 854 O O . LEU A 1 111 ? 24.904 -14.725 -20.599 1.00 91.38 111 LEU A O 1
ATOM 858 N N . ASP A 1 112 ? 26.572 -16.227 -20.598 1.00 90.81 112 ASP A N 1
ATOM 859 C CA . ASP A 1 112 ? 25.762 -17.331 -20.086 1.00 90.81 112 ASP A CA 1
ATOM 860 C C . ASP A 1 112 ? 26.067 -17.588 -18.613 1.00 90.81 112 ASP A C 1
ATOM 862 O O . ASP A 1 112 ? 27.218 -17.842 -18.222 1.00 90.81 112 ASP A O 1
ATOM 866 N N . ARG A 1 113 ? 25.032 -17.542 -17.773 1.00 91.81 113 ARG A N 1
ATOM 867 C CA . ARG A 1 113 ? 25.116 -17.900 -16.353 1.00 91.81 113 ARG A CA 1
ATOM 868 C C . ARG A 1 113 ? 23.851 -18.593 -15.898 1.00 91.81 113 ARG A C 1
ATOM 870 O O . ARG A 1 113 ? 22.777 -18.376 -16.435 1.00 91.81 113 ARG A O 1
ATOM 877 N N . THR A 1 114 ? 23.969 -19.419 -14.865 1.00 90.81 114 THR A N 1
ATOM 878 C CA . THR A 1 114 ? 22.775 -19.979 -14.231 1.00 90.81 114 THR A CA 1
ATOM 879 C C . THR A 1 114 ? 22.018 -18.880 -13.492 1.00 90.81 114 THR A C 1
ATOM 881 O O . THR A 1 114 ? 22.650 -18.000 -12.905 1.00 90.81 114 THR A O 1
ATOM 884 N N . VAL A 1 115 ? 20.704 -19.021 -13.370 1.00 86.44 115 VAL A N 1
ATOM 885 C CA . VAL A 1 115 ? 19.796 -18.130 -12.636 1.00 86.44 115 VAL A CA 1
ATOM 886 C C . VAL A 1 115 ? 20.230 -17.833 -11.191 1.00 86.44 115 VAL A C 1
ATOM 888 O O . VAL A 1 115 ? 19.941 -16.774 -10.651 1.00 86.44 115 VAL A O 1
ATOM 891 N N . ARG A 1 116 ? 21.015 -18.724 -10.568 1.00 87.19 116 ARG A N 1
ATOM 892 C CA . ARG A 1 116 ? 21.623 -18.516 -9.238 1.00 87.19 116 ARG A CA 1
ATOM 893 C C . ARG A 1 116 ? 22.580 -17.319 -9.160 1.00 87.19 116 ARG A C 1
ATOM 895 O O . ARG A 1 116 ? 22.891 -16.875 -8.062 1.00 87.19 116 ARG A O 1
ATOM 902 N N . TRP A 1 117 ? 23.069 -16.835 -10.300 1.00 90.75 117 TRP A N 1
ATOM 903 C CA . TRP A 1 117 ? 23.926 -15.652 -10.415 1.00 90.75 117 TRP A CA 1
ATOM 904 C C . TRP A 1 117 ? 23.130 -14.429 -10.895 1.00 90.75 117 TRP A C 1
ATOM 906 O O . TRP A 1 117 ? 23.698 -13.539 -11.526 1.00 90.75 117 TRP A O 1
ATOM 916 N N . SER A 1 118 ? 21.822 -14.378 -10.623 1.00 90.19 118 SER A N 1
ATOM 917 C CA . SER A 1 118 ? 20.938 -13.298 -11.071 1.00 90.19 118 SER A CA 1
ATOM 918 C C . SER A 1 118 ? 21.406 -11.908 -10.637 1.00 90.19 118 SER A C 1
ATOM 920 O O . SER A 1 118 ? 21.380 -10.987 -11.446 1.00 90.19 118 SER A O 1
ATOM 922 N N . ASP A 1 119 ? 21.935 -11.761 -9.419 1.00 88.81 119 ASP A N 1
ATOM 923 C CA . ASP A 1 119 ? 22.513 -10.493 -8.951 1.00 88.81 119 ASP A CA 1
ATOM 924 C C . ASP A 1 119 ? 23.733 -10.056 -9.778 1.00 88.81 119 ASP A C 1
ATOM 926 O O . ASP A 1 119 ? 23.891 -8.875 -10.086 1.00 88.81 119 ASP A O 1
ATOM 930 N N . GLN A 1 120 ? 24.573 -11.003 -10.210 1.00 90.75 120 GLN A N 1
ATOM 931 C CA . GLN A 1 120 ? 25.691 -10.689 -11.100 1.00 90.75 120 GLN A CA 1
ATOM 932 C C . GLN A 1 120 ? 25.185 -10.252 -12.479 1.00 90.75 120 GLN A C 1
ATOM 934 O O . GLN A 1 120 ? 25.678 -9.264 -13.018 1.00 90.75 120 GLN A O 1
ATOM 939 N N . LEU A 1 121 ? 24.196 -10.961 -13.032 1.00 91.62 121 LEU A N 1
ATOM 940 C CA . LEU A 1 121 ? 23.583 -10.618 -14.318 1.00 91.62 121 LEU A CA 1
ATOM 941 C C . LEU A 1 121 ? 22.954 -9.216 -14.281 1.00 91.62 121 LEU A C 1
ATOM 943 O O . LEU A 1 121 ? 23.216 -8.404 -15.167 1.00 91.62 121 LEU A O 1
ATOM 947 N N . ALA A 1 122 ? 22.209 -8.902 -13.220 1.00 91.31 122 ALA A N 1
ATOM 948 C CA . ALA A 1 122 ? 21.624 -7.584 -13.002 1.00 91.31 122 ALA A CA 1
ATOM 949 C C . ALA A 1 122 ? 22.697 -6.498 -12.827 1.00 91.31 122 ALA A C 1
ATOM 951 O O . ALA A 1 122 ? 22.597 -5.428 -13.425 1.00 91.31 122 ALA A O 1
ATOM 952 N N . SER A 1 123 ? 23.760 -6.774 -12.062 1.00 92.56 123 SER A N 1
ATOM 953 C CA . SER A 1 123 ? 24.884 -5.846 -11.897 1.00 92.56 123 SER A CA 1
ATOM 954 C C . SER A 1 123 ? 25.554 -5.511 -13.226 1.00 92.56 123 SER A C 1
ATOM 956 O O . SER A 1 123 ? 25.884 -4.354 -13.466 1.00 92.56 123 SER A O 1
ATOM 958 N N . MET A 1 124 ? 25.768 -6.512 -14.081 1.00 93.44 124 MET A N 1
ATOM 959 C CA . MET A 1 124 ? 26.412 -6.317 -15.379 1.00 93.44 124 MET A CA 1
ATOM 960 C C . MET A 1 124 ? 25.528 -5.534 -16.347 1.00 93.44 124 MET A C 1
ATOM 962 O O . MET A 1 124 ? 26.038 -4.691 -17.082 1.00 93.44 124 MET A O 1
ATOM 966 N N . ALA A 1 125 ? 24.214 -5.762 -16.314 1.00 93.56 125 ALA A N 1
ATOM 967 C CA . ALA A 1 125 ? 23.254 -4.981 -17.086 1.00 93.56 125 ALA A CA 1
ATOM 968 C C . ALA A 1 125 ? 23.216 -3.513 -16.634 1.00 93.56 125 ALA A C 1
ATOM 970 O O . ALA A 1 125 ? 23.269 -2.610 -17.466 1.00 93.56 125 ALA A O 1
ATOM 971 N N . VAL A 1 126 ? 23.203 -3.262 -15.320 1.00 93.25 126 VAL A N 1
ATOM 972 C CA . VAL A 1 126 ? 23.270 -1.900 -14.769 1.00 93.25 126 VAL A CA 1
ATOM 973 C C . VAL A 1 126 ? 24.559 -1.196 -15.182 1.00 93.25 126 VAL A C 1
ATOM 975 O O . VAL A 1 126 ? 24.490 -0.055 -15.628 1.00 93.25 126 VAL A O 1
ATOM 978 N N . SER A 1 127 ? 25.712 -1.866 -15.112 1.00 93.88 127 SER A N 1
ATOM 979 C CA . SER A 1 127 ? 26.975 -1.286 -15.586 1.00 93.88 127 SER A CA 1
ATOM 980 C C . SER A 1 127 ? 26.984 -1.028 -17.092 1.00 93.88 127 SER A C 1
ATOM 982 O O . SER A 1 127 ? 27.524 -0.015 -17.523 1.00 93.88 127 SER A O 1
ATOM 984 N N . ALA A 1 128 ? 26.342 -1.870 -17.908 1.00 93.50 128 ALA A N 1
ATOM 985 C CA . ALA A 1 128 ? 26.196 -1.581 -19.334 1.00 93.50 128 ALA A CA 1
ATOM 986 C C . ALA A 1 128 ? 25.417 -0.268 -19.555 1.00 93.50 128 ALA A C 1
ATOM 988 O O . ALA A 1 128 ? 25.896 0.636 -20.236 1.00 93.50 128 ALA A O 1
ATOM 989 N N . PHE A 1 129 ? 24.263 -0.085 -18.908 1.00 94.00 129 PHE A N 1
ATOM 990 C CA . PHE A 1 129 ? 23.507 1.168 -19.028 1.00 94.00 129 PHE A CA 1
ATOM 991 C C . PHE A 1 129 ? 24.241 2.375 -18.457 1.00 94.00 129 PHE A C 1
ATOM 993 O O . PHE A 1 129 ? 24.313 3.419 -19.104 1.00 94.00 129 PHE A O 1
ATOM 1000 N N . ARG A 1 130 ? 24.785 2.241 -17.253 1.00 92.25 130 ARG A N 1
ATOM 1001 C CA . ARG A 1 130 ? 25.342 3.357 -16.498 1.00 92.25 130 ARG A CA 1
ATOM 1002 C C . ARG A 1 130 ? 26.739 3.751 -16.961 1.00 92.25 130 ARG A C 1
ATOM 1004 O O . ARG A 1 130 ? 27.005 4.937 -17.122 1.00 92.25 130 ARG A O 1
ATOM 1011 N N . ASP A 1 131 ? 27.620 2.777 -17.152 1.00 93.19 131 ASP A N 1
ATOM 1012 C CA . ASP A 1 131 ? 29.047 3.028 -17.357 1.00 93.19 131 ASP A CA 1
ATOM 1013 C C . ASP A 1 131 ? 29.404 3.064 -18.849 1.00 93.19 131 ASP A C 1
ATOM 1015 O O . ASP A 1 131 ? 30.278 3.829 -19.244 1.00 93.19 131 ASP A O 1
ATOM 1019 N N . VAL A 1 132 ? 28.703 2.282 -19.683 1.00 93.00 132 VAL A N 1
ATOM 1020 C CA . VAL A 1 132 ? 28.950 2.215 -21.134 1.00 93.00 132 VAL A CA 1
ATOM 1021 C C . VAL A 1 132 ? 28.079 3.227 -21.877 1.00 93.00 132 VAL A C 1
ATOM 1023 O O . VAL A 1 132 ? 28.588 4.106 -22.565 1.00 93.00 132 VAL A O 1
ATOM 1026 N N . TRP A 1 133 ? 26.757 3.179 -21.689 1.00 91.56 133 TRP A N 1
ATOM 1027 C CA . TRP A 1 133 ? 25.838 4.109 -22.362 1.00 91.56 133 TRP A CA 1
ATOM 1028 C C . TRP A 1 133 ? 25.569 5.409 -21.598 1.00 91.56 133 TRP A C 1
ATOM 1030 O O . TRP A 1 133 ? 24.845 6.269 -22.098 1.00 91.56 133 TRP A O 1
ATOM 1040 N N . SER A 1 134 ? 26.170 5.593 -20.417 1.00 92.56 134 SER A N 1
ATOM 1041 C CA . SER A 1 134 ? 26.032 6.819 -19.615 1.00 92.56 134 SER A CA 1
ATOM 1042 C C . SER A 1 134 ? 24.576 7.194 -19.296 1.00 92.56 134 SER A C 1
ATOM 1044 O O . SER A 1 134 ? 24.237 8.376 -19.194 1.00 92.56 134 SER A O 1
ATOM 1046 N N . VAL A 1 135 ? 23.694 6.200 -19.133 1.00 91.38 135 VAL A N 1
ATOM 1047 C CA . VAL A 1 135 ? 22.304 6.425 -18.724 1.00 91.38 135 VAL A CA 1
ATOM 1048 C C . VAL A 1 135 ? 22.309 7.037 -17.316 1.00 91.38 135 VAL A C 1
ATOM 1050 O O . VAL A 1 135 ? 22.860 6.437 -16.392 1.00 91.38 135 VAL A O 1
ATOM 1053 N N . PRO A 1 136 ? 21.704 8.223 -17.110 1.00 84.94 136 PRO A N 1
ATOM 1054 C CA . PRO A 1 136 ? 21.856 8.953 -15.853 1.00 84.94 136 PRO A CA 1
ATOM 1055 C C . PRO A 1 136 ? 21.039 8.350 -14.702 1.00 84.94 136 PRO A C 1
ATOM 1057 O O . PRO A 1 136 ? 21.434 8.460 -13.543 1.00 84.94 136 PRO A O 1
ATOM 1060 N N . HIS A 1 137 ? 19.896 7.726 -14.996 1.00 86.00 137 HIS A N 1
ATOM 1061 C CA . HIS A 1 137 ? 18.966 7.212 -13.989 1.00 86.00 137 HIS A CA 1
ATOM 1062 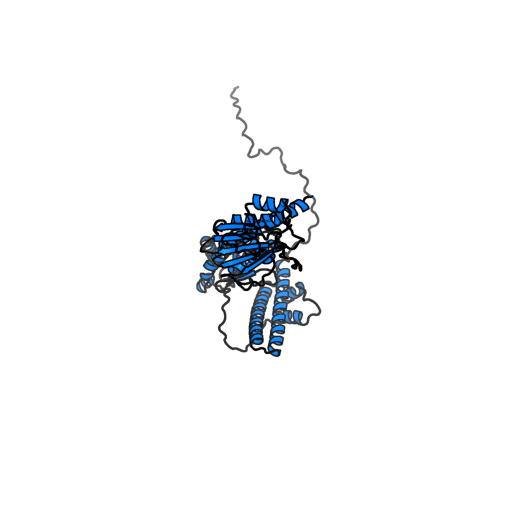C C . HIS A 1 137 ? 18.135 6.041 -14.554 1.00 86.00 137 HIS A C 1
ATOM 1064 O O . HIS A 1 137 ? 17.764 6.090 -15.730 1.00 86.00 137 HIS A O 1
ATOM 1070 N N . PRO A 1 138 ? 17.774 5.015 -13.758 1.00 82.44 138 PRO A N 1
ATOM 1071 C CA . PRO A 1 138 ? 17.018 3.858 -14.253 1.00 82.44 138 PRO A CA 1
ATOM 1072 C C . PRO A 1 138 ? 15.603 4.196 -14.745 1.00 82.44 138 PRO A C 1
ATOM 1074 O O . PRO A 1 138 ? 15.032 3.441 -15.520 1.00 82.44 138 PRO A O 1
ATOM 1077 N N . SER A 1 139 ? 15.033 5.351 -14.379 1.00 80.56 139 SER A N 1
ATOM 1078 C CA . SER A 1 139 ? 13.729 5.803 -14.907 1.00 80.56 139 SER A CA 1
ATOM 1079 C C . SER A 1 139 ? 13.724 6.074 -16.415 1.00 80.56 139 SER A C 1
ATOM 1081 O O . SER A 1 139 ? 12.653 6.237 -16.989 1.00 80.56 139 SER A O 1
ATOM 1083 N N . PHE A 1 140 ? 14.901 6.180 -17.040 1.00 83.75 140 PHE A N 1
ATOM 1084 C CA . PHE A 1 140 ? 15.040 6.277 -18.493 1.00 83.75 140 PHE A CA 1
ATOM 1085 C C . PHE A 1 140 ? 14.998 4.908 -19.174 1.00 83.75 140 PHE A C 1
ATOM 1087 O O . PHE A 1 140 ? 15.117 4.845 -20.391 1.00 83.75 140 PHE A O 1
ATOM 1094 N N . LEU A 1 141 ? 14.851 3.822 -18.417 1.00 85.88 141 LEU A N 1
ATOM 1095 C CA . LEU A 1 141 ? 14.743 2.475 -18.948 1.00 85.88 141 LEU A CA 1
ATOM 1096 C C . LEU A 1 141 ? 13.277 2.025 -18.992 1.00 85.88 141 LEU A C 1
ATOM 1098 O O . LEU A 1 141 ? 12.412 2.489 -18.239 1.00 85.88 141 LEU A O 1
ATOM 1102 N N . ARG A 1 142 ? 13.005 1.085 -19.886 1.00 82.00 142 ARG A N 1
ATOM 1103 C CA . ARG A 1 142 ? 11.760 0.337 -20.008 1.00 82.00 142 ARG A CA 1
ATOM 1104 C C . ARG A 1 142 ? 12.088 -1.148 -19.978 1.00 82.00 142 ARG A C 1
ATOM 1106 O O . ARG A 1 142 ? 13.126 -1.551 -20.488 1.00 82.00 142 ARG A O 1
ATOM 1113 N N . ALA A 1 143 ? 11.216 -1.944 -19.373 1.00 81.69 143 ALA A N 1
ATOM 1114 C CA . ALA A 1 143 ? 11.358 -3.389 -19.330 1.00 81.69 143 ALA A CA 1
ATOM 1115 C C . ALA A 1 143 ? 10.138 -4.061 -19.972 1.00 81.69 143 ALA A C 1
ATOM 1117 O O . ALA A 1 143 ? 8.999 -3.681 -19.697 1.00 81.69 143 ALA A O 1
ATOM 1118 N N . GLU A 1 144 ? 10.379 -5.063 -20.808 1.00 79.38 144 GLU A N 1
ATOM 1119 C CA . GLU A 1 144 ? 9.363 -5.889 -21.453 1.00 79.38 144 GLU A CA 1
ATOM 1120 C C . GLU A 1 144 ? 9.684 -7.365 -21.211 1.00 79.38 144 GLU A C 1
ATOM 1122 O O . GLU A 1 144 ? 10.773 -7.830 -21.541 1.00 79.38 144 GLU A O 1
ATOM 1127 N N . ALA A 1 145 ? 8.745 -8.105 -20.621 1.00 78.38 145 ALA A N 1
ATOM 1128 C CA . ALA A 1 145 ? 8.905 -9.524 -20.317 1.00 78.38 145 ALA A CA 1
ATOM 1129 C C . ALA A 1 145 ? 7.872 -10.366 -21.080 1.00 78.38 145 ALA A C 1
ATOM 1131 O O . ALA A 1 145 ? 6.683 -10.047 -21.092 1.00 78.38 145 ALA A O 1
ATOM 1132 N N . ILE A 1 146 ? 8.320 -11.466 -21.681 1.00 70.38 146 ILE A N 1
ATOM 1133 C CA . ILE A 1 146 ? 7.524 -12.402 -22.480 1.00 70.38 146 ILE A CA 1
ATOM 1134 C C . ILE A 1 146 ? 7.809 -13.810 -21.948 1.00 70.38 146 ILE A C 1
ATOM 1136 O O . ILE A 1 146 ? 8.962 -14.219 -21.931 1.00 70.38 146 ILE A O 1
ATOM 1140 N N . GLY A 1 147 ? 6.799 -14.570 -21.506 1.00 65.25 147 GLY A N 1
ATOM 1141 C CA . GLY A 1 147 ? 7.040 -15.920 -20.973 1.00 65.25 147 GLY A CA 1
ATOM 1142 C C . GLY A 1 147 ? 5.922 -16.504 -20.110 1.00 65.25 147 GLY A C 1
ATOM 1143 O O . GLY A 1 147 ? 4.778 -16.057 -20.156 1.00 65.25 147 GLY A O 1
ATOM 1144 N N . SER A 1 148 ? 6.259 -17.497 -19.287 1.00 51.81 148 SER A N 1
ATOM 1145 C CA . SER A 1 148 ? 5.367 -18.292 -18.419 1.00 51.81 148 SER A CA 1
ATOM 1146 C C . SER A 1 148 ? 4.607 -17.457 -17.380 1.00 51.81 148 SER A C 1
ATOM 1148 O O . SER A 1 148 ? 3.557 -17.864 -16.880 1.00 51.81 148 SER A O 1
ATOM 1150 N N . ARG A 1 149 ? 5.138 -16.273 -17.062 1.00 48.66 149 ARG A N 1
ATOM 1151 C CA . ARG A 1 149 ? 4.519 -15.244 -16.214 1.00 48.66 149 ARG A CA 1
ATOM 1152 C C . ARG A 1 149 ? 4.070 -14.011 -17.004 1.00 48.66 149 ARG A C 1
ATOM 1154 O O . ARG A 1 149 ? 3.758 -12.990 -16.400 1.00 48.66 149 ARG A O 1
ATOM 1161 N N . GLY A 1 150 ? 4.039 -14.114 -18.334 1.00 38.44 150 GLY A N 1
ATOM 1162 C CA . GLY A 1 150 ? 3.611 -13.088 -19.273 1.00 38.44 150 GLY A CA 1
ATOM 1163 C C . GLY A 1 150 ? 2.144 -12.739 -19.074 1.00 38.44 150 GLY A C 1
ATOM 1164 O O . GLY A 1 150 ? 1.273 -13.156 -19.835 1.00 38.44 150 GLY A O 1
ATOM 1165 N N . ALA A 1 151 ? 1.863 -11.923 -18.061 1.00 32.06 151 ALA A N 1
ATOM 1166 C CA . ALA A 1 151 ? 0.829 -10.925 -18.221 1.00 32.06 151 ALA A CA 1
ATOM 1167 C C . ALA A 1 151 ? 1.163 -10.170 -19.512 1.00 32.06 151 ALA A C 1
ATOM 1169 O O . ALA A 1 151 ? 2.329 -9.859 -19.753 1.00 32.06 151 ALA A O 1
ATOM 1170 N N . ASN A 1 152 ? 0.164 -9.921 -20.357 1.00 31.00 152 ASN A N 1
ATOM 1171 C CA . ASN A 1 152 ? 0.289 -8.977 -21.460 1.00 31.00 152 ASN A CA 1
ATOM 1172 C C . ASN A 1 152 ? 0.720 -7.623 -20.884 1.00 31.00 152 ASN A C 1
ATOM 1174 O O . ASN A 1 152 ? -0.111 -6.790 -20.534 1.00 31.00 152 ASN A O 1
ATOM 1178 N N . LEU A 1 153 ? 2.024 -7.421 -20.773 1.00 37.59 153 LEU A N 1
ATOM 1179 C CA . LEU A 1 153 ? 2.640 -6.156 -20.473 1.00 37.59 153 LEU A CA 1
ATOM 1180 C C . LEU A 1 153 ? 2.953 -5.538 -21.830 1.00 37.59 153 LEU A C 1
ATOM 1182 O O . LEU A 1 153 ? 4.099 -5.479 -22.258 1.00 37.59 153 LEU A O 1
ATOM 1186 N N . ALA A 1 154 ? 1.932 -4.971 -22.476 1.00 35.28 154 ALA A N 1
ATOM 1187 C CA . ALA A 1 154 ? 2.170 -3.671 -23.095 1.00 35.28 154 ALA A CA 1
ATOM 1188 C C . ALA A 1 154 ? 2.490 -2.728 -21.924 1.00 35.28 154 ALA A C 1
ATOM 1190 O O . ALA A 1 154 ? 1.611 -2.081 -21.361 1.00 35.28 154 ALA A O 1
ATOM 1191 N N . GLY A 1 155 ? 3.724 -2.850 -21.437 1.00 32.44 155 GLY A N 1
ATOM 1192 C CA . GLY A 1 155 ? 4.051 -2.593 -20.049 1.00 32.44 155 GLY A CA 1
ATOM 1193 C C . GLY A 1 155 ? 4.598 -1.191 -19.857 1.00 32.44 155 GLY A C 1
ATOM 1194 O O . GLY A 1 155 ? 5.274 -0.683 -20.762 1.00 32.44 155 GLY A O 1
ATOM 1195 N N . PRO A 1 156 ? 4.302 -0.568 -18.713 1.00 41.88 156 PRO A N 1
ATOM 1196 C CA . PRO A 1 156 ? 4.637 0.813 -18.406 1.00 41.88 156 PRO A CA 1
ATOM 1197 C C . PRO A 1 156 ? 6.149 0.954 -18.139 1.00 41.88 156 PRO A C 1
ATOM 1199 O O . PRO A 1 156 ? 6.900 -0.018 -18.176 1.00 41.88 156 PRO A O 1
ATOM 1202 N N . THR A 1 157 ? 6.636 2.174 -17.925 1.00 45.06 157 THR A N 1
ATOM 1203 C CA . THR A 1 157 ? 8.059 2.477 -17.674 1.00 45.06 157 THR A CA 1
ATOM 1204 C C . THR A 1 157 ? 8.615 1.762 -16.428 1.00 45.06 157 THR A C 1
ATOM 1206 O O . THR A 1 157 ? 7.854 1.359 -15.557 1.00 45.06 157 THR A O 1
ATOM 1209 N N . VAL A 1 158 ? 9.951 1.658 -16.279 1.00 46.09 158 VAL A N 1
ATOM 1210 C CA . VAL A 1 158 ? 10.640 1.083 -15.086 1.00 46.09 158 VAL A CA 1
ATOM 1211 C C . VAL A 1 158 ? 10.172 1.684 -13.747 1.00 46.09 158 VAL A C 1
ATOM 1213 O O . VAL A 1 158 ? 10.323 1.063 -12.697 1.00 46.09 158 VAL A O 1
ATOM 1216 N N . ARG A 1 159 ? 9.525 2.855 -13.781 1.00 43.31 159 ARG A N 1
ATOM 1217 C CA . ARG A 1 159 ? 8.791 3.437 -12.652 1.00 43.31 159 ARG A CA 1
ATOM 1218 C C . ARG A 1 159 ? 7.775 2.468 -12.031 1.00 43.31 159 ARG A C 1
ATOM 1220 O O . ARG A 1 159 ? 7.654 2.469 -10.815 1.00 43.31 159 ARG A O 1
ATOM 1227 N N . ASP A 1 160 ? 7.113 1.632 -12.825 1.00 44.53 160 ASP A N 1
ATOM 1228 C CA . ASP A 1 160 ? 6.068 0.726 -12.334 1.00 44.53 160 ASP A CA 1
ATOM 1229 C C . ASP A 1 160 ? 6.647 -0.588 -11.782 1.00 44.53 160 ASP A C 1
ATOM 1231 O O . ASP A 1 160 ? 6.059 -1.185 -10.888 1.00 44.53 160 ASP A O 1
ATOM 1235 N N . TRP A 1 161 ? 7.853 -0.986 -12.211 1.00 41.69 161 TRP A N 1
ATOM 1236 C CA . TRP A 1 161 ? 8.631 -2.046 -11.547 1.00 41.69 161 TRP A CA 1
ATOM 1237 C C . TRP A 1 161 ? 9.150 -1.598 -10.177 1.00 41.69 161 TRP A C 1
ATOM 1239 O O . TRP A 1 161 ? 9.138 -2.373 -9.232 1.00 41.69 161 TRP A O 1
ATOM 1249 N N . LEU A 1 162 ? 9.567 -0.335 -10.058 1.00 42.78 162 LEU A N 1
ATOM 1250 C CA . LEU A 1 162 ? 9.974 0.263 -8.781 1.00 42.78 162 LEU A CA 1
ATOM 1251 C C . LEU A 1 162 ? 8.778 0.594 -7.868 1.00 42.78 162 LEU A C 1
ATOM 1253 O O . LEU A 1 162 ? 8.965 0.786 -6.671 1.00 42.78 162 LEU A O 1
ATOM 1257 N N . ALA A 1 163 ? 7.561 0.677 -8.415 1.00 43.03 163 ALA A N 1
ATOM 1258 C CA . ALA A 1 163 ? 6.337 0.957 -7.662 1.00 43.03 163 ALA A CA 1
ATOM 1259 C C . ALA A 1 163 ? 5.620 -0.308 -7.151 1.00 43.03 163 ALA A C 1
ATOM 1261 O O . ALA A 1 163 ? 4.657 -0.192 -6.399 1.00 43.03 163 ALA A O 1
ATOM 1262 N N . SER A 1 164 ? 6.056 -1.508 -7.545 1.00 45.62 164 SER A N 1
ATOM 1263 C CA . SER A 1 164 ? 5.44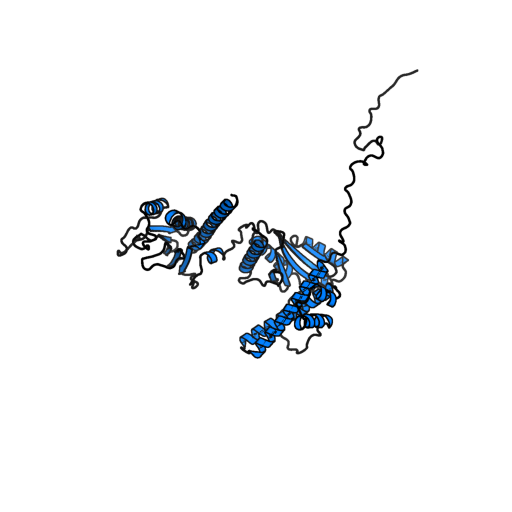0 -2.782 -7.149 1.00 45.62 164 SER A CA 1
ATOM 1264 C C . SER A 1 164 ? 6.481 -3.793 -6.682 1.00 45.62 164 SER A C 1
ATOM 1266 O O . SER A 1 164 ? 6.739 -4.782 -7.354 1.00 45.62 164 SER A O 1
ATOM 1268 N N . ASP A 1 165 ? 7.086 -3.509 -5.534 1.00 46.62 165 ASP A N 1
ATOM 1269 C CA . ASP A 1 165 ? 7.338 -4.481 -4.461 1.00 46.62 165 ASP A CA 1
ATOM 1270 C C . ASP A 1 165 ? 7.968 -3.690 -3.311 1.00 46.62 165 ASP A C 1
ATOM 1272 O O . ASP A 1 165 ? 9.171 -3.415 -3.289 1.00 46.62 165 ASP A O 1
ATOM 1276 N N . VAL A 1 166 ? 7.158 -3.239 -2.354 1.00 54.50 166 VAL A N 1
ATOM 1277 C CA . VAL A 1 166 ? 7.745 -2.797 -1.090 1.00 54.50 166 VAL A CA 1
ATOM 1278 C C . VAL A 1 166 ? 8.198 -4.075 -0.395 1.00 54.50 166 VAL A C 1
ATOM 1280 O O . VAL A 1 166 ? 7.363 -4.759 0.189 1.00 54.50 166 VAL A O 1
ATOM 1283 N N . ASP A 1 167 ? 9.495 -4.413 -0.477 1.00 63.31 167 ASP A N 1
ATOM 1284 C CA . ASP A 1 167 ? 10.051 -5.573 0.235 1.00 63.31 167 ASP A CA 1
ATOM 1285 C C . ASP A 1 167 ? 9.564 -5.511 1.690 1.00 63.31 167 ASP A C 1
ATOM 1287 O O . ASP A 1 167 ? 9.917 -4.573 2.420 1.00 63.31 167 ASP A O 1
ATOM 1291 N N . PRO A 1 168 ? 8.742 -6.480 2.136 1.00 61.09 168 PRO A N 1
ATOM 1292 C CA . PRO A 1 168 ? 8.079 -6.381 3.421 1.00 61.09 168 PRO A CA 1
ATOM 1293 C C . PRO A 1 168 ? 9.090 -6.325 4.571 1.00 61.09 168 PRO A C 1
ATOM 1295 O O . PRO A 1 168 ? 8.792 -5.763 5.627 1.00 61.09 168 PRO A O 1
ATOM 1298 N N . MET A 1 169 ? 10.296 -6.869 4.378 1.00 70.62 169 MET A N 1
ATOM 1299 C CA . MET A 1 169 ? 11.370 -6.863 5.367 1.00 70.62 169 MET A CA 1
ATOM 1300 C C . MET A 1 169 ? 12.258 -5.613 5.317 1.00 70.62 169 MET A C 1
ATOM 1302 O O . MET A 1 169 ? 13.050 -5.412 6.247 1.00 70.62 169 MET A O 1
ATOM 1306 N N . LEU A 1 170 ? 12.160 -4.776 4.282 1.00 79.44 170 LEU A N 1
ATOM 1307 C CA . LEU A 1 170 ? 13.034 -3.620 4.135 1.00 79.44 170 LEU A CA 1
ATOM 1308 C C . LEU A 1 170 ? 12.608 -2.488 5.073 1.00 79.44 170 LEU A C 1
ATOM 1310 O O . LEU A 1 170 ? 11.485 -1.988 5.046 1.00 79.44 170 LEU A O 1
ATOM 1314 N N . ALA A 1 171 ? 13.549 -2.054 5.908 1.00 85.75 171 ALA A N 1
ATOM 1315 C CA . ALA A 1 171 ? 13.374 -0.890 6.760 1.00 85.75 171 ALA A CA 1
ATOM 1316 C C . ALA A 1 171 ? 13.581 0.393 5.946 1.00 85.75 171 ALA A C 1
ATOM 1318 O O . ALA A 1 171 ? 14.704 0.707 5.546 1.00 85.75 171 ALA A O 1
ATOM 1319 N N . VAL A 1 172 ? 12.507 1.155 5.748 1.00 83.00 172 VAL A N 1
ATOM 1320 C CA . VAL A 1 172 ? 12.513 2.419 5.010 1.00 83.00 172 VAL A CA 1
ATOM 1321 C C . VAL A 1 172 ? 12.379 3.580 5.990 1.00 83.00 172 VAL A C 1
ATOM 1323 O O . VAL A 1 172 ? 11.461 3.634 6.803 1.00 83.00 172 VAL A O 1
ATOM 1326 N N . ALA A 1 173 ? 13.304 4.536 5.936 1.00 87.69 173 ALA A N 1
ATOM 1327 C CA . ALA A 1 173 ? 13.168 5.788 6.672 1.00 87.69 173 ALA A CA 1
ATOM 1328 C C . ALA A 1 173 ? 12.282 6.751 5.856 1.00 87.69 173 ALA A C 1
ATOM 1330 O O . ALA A 1 173 ? 12.727 7.207 4.797 1.00 87.69 173 ALA A O 1
ATOM 1331 N N . PRO A 1 174 ? 11.045 7.067 6.291 1.00 85.12 174 PRO A N 1
ATOM 1332 C CA . PRO A 1 174 ? 10.206 8.018 5.573 1.00 85.12 174 PRO A CA 1
ATOM 1333 C C . PRO A 1 174 ? 10.864 9.401 5.539 1.00 85.12 174 PRO A C 1
ATOM 1335 O O . PRO A 1 174 ? 11.598 9.791 6.449 1.00 85.12 174 PRO A O 1
ATOM 1338 N N . ARG A 1 175 ? 10.597 10.137 4.456 1.00 84.50 175 ARG A N 1
ATOM 1339 C CA . ARG A 1 175 ? 11.184 11.462 4.196 1.00 84.50 175 ARG A CA 1
ATOM 1340 C C . ARG A 1 175 ? 10.353 12.555 4.863 1.00 84.50 175 ARG A C 1
ATOM 1342 O O . ARG A 1 175 ? 10.901 13.517 5.393 1.00 84.50 175 ARG A O 1
ATOM 1349 N N . ASP A 1 176 ? 9.044 12.349 4.851 1.00 80.06 176 ASP A N 1
ATOM 1350 C CA . ASP A 1 176 ? 7.995 13.225 5.349 1.00 80.06 176 ASP A CA 1
ATOM 1351 C C . ASP A 1 176 ? 6.741 12.370 5.671 1.00 80.06 176 ASP A C 1
ATOM 1353 O O . ASP A 1 176 ? 6.740 11.159 5.404 1.00 80.06 176 ASP A O 1
ATOM 1357 N N . PRO A 1 177 ? 5.703 12.951 6.304 1.00 82.38 177 PRO A N 1
ATOM 1358 C CA . PRO A 1 177 ? 4.475 12.232 6.648 1.00 82.38 177 PRO A CA 1
ATOM 1359 C C . PRO A 1 177 ? 3.720 11.657 5.443 1.00 82.38 177 PRO A C 1
ATOM 1361 O O . PRO A 1 177 ? 3.112 10.596 5.574 1.00 82.38 177 PRO A O 1
ATOM 1364 N N . ASP A 1 178 ? 3.784 12.307 4.280 1.00 83.81 178 ASP A N 1
ATOM 1365 C CA . ASP A 1 178 ? 3.116 11.825 3.068 1.00 83.81 178 ASP A CA 1
ATOM 1366 C C . ASP A 1 178 ? 3.832 10.584 2.525 1.00 83.81 178 ASP A C 1
ATOM 1368 O O . ASP A 1 178 ? 3.191 9.573 2.268 1.00 83.81 178 ASP A O 1
ATOM 1372 N N . HIS A 1 179 ? 5.168 10.573 2.526 1.00 84.25 179 HIS A N 1
ATOM 1373 C CA . HIS A 1 179 ? 5.948 9.381 2.197 1.00 84.25 179 HIS A CA 1
ATOM 1374 C C . HIS A 1 179 ? 5.669 8.220 3.166 1.00 84.25 179 HIS A C 1
ATOM 1376 O O . HIS A 1 179 ? 5.661 7.066 2.752 1.00 84.25 179 HIS A O 1
ATOM 1382 N N . LEU A 1 180 ? 5.435 8.490 4.459 1.00 88.56 180 LEU A N 1
ATOM 1383 C CA . LEU A 1 180 ? 5.006 7.442 5.394 1.00 88.56 180 LEU A CA 1
ATOM 1384 C C . LEU A 1 180 ? 3.615 6.902 5.032 1.00 88.56 180 LEU A C 1
ATOM 1386 O O . LEU A 1 180 ? 3.411 5.693 5.111 1.00 88.56 180 LEU A O 1
ATOM 1390 N N . ARG A 1 181 ? 2.676 7.767 4.632 1.00 88.50 181 ARG A N 1
ATOM 1391 C CA . ARG A 1 181 ? 1.349 7.346 4.161 1.00 88.50 181 ARG A CA 1
ATOM 1392 C C . ARG A 1 181 ? 1.462 6.462 2.918 1.00 88.50 181 ARG A C 1
ATOM 1394 O O . ARG A 1 181 ? 0.880 5.385 2.935 1.00 88.50 181 ARG A O 1
ATOM 1401 N N . ASP A 1 182 ? 2.256 6.854 1.925 1.00 88.19 182 ASP A N 1
ATOM 1402 C CA . ASP A 1 182 ? 2.471 6.072 0.699 1.00 88.19 182 ASP A CA 1
ATOM 1403 C C . ASP A 1 182 ? 3.030 4.671 1.013 1.00 88.19 182 ASP A C 1
ATOM 1405 O O . ASP A 1 182 ? 2.570 3.664 0.476 1.00 88.19 182 ASP A O 1
ATOM 1409 N N . LEU A 1 183 ? 3.997 4.582 1.937 1.00 89.38 183 LEU A N 1
ATOM 1410 C CA . LEU A 1 183 ? 4.569 3.304 2.379 1.00 89.38 183 LEU A CA 1
ATOM 1411 C C . LEU A 1 183 ? 3.541 2.420 3.101 1.00 89.38 183 LEU A C 1
ATOM 1413 O O . LEU A 1 183 ? 3.569 1.197 2.957 1.00 89.38 183 LEU A O 1
ATOM 1417 N N . VAL A 1 184 ? 2.643 3.023 3.886 1.00 91.12 184 VAL A N 1
ATOM 1418 C CA . VAL A 1 184 ? 1.542 2.310 4.548 1.00 91.12 184 VAL A CA 1
ATOM 1419 C C . VAL A 1 184 ? 0.513 1.838 3.524 1.00 91.12 184 VAL A C 1
ATOM 1421 O O . VAL A 1 184 ? 0.108 0.681 3.590 1.00 91.12 184 VAL A O 1
ATOM 1424 N N . GLU A 1 185 ? 0.121 2.683 2.570 1.00 90.62 185 GLU A N 1
ATOM 1425 C CA . GLU A 1 185 ? -0.811 2.322 1.496 1.00 90.62 185 GLU A CA 1
ATOM 1426 C C . GLU A 1 185 ? -0.284 1.142 0.685 1.00 90.62 185 GLU A C 1
ATOM 1428 O O . GLU A 1 185 ? -1.007 0.171 0.471 1.00 90.62 185 GLU A O 1
ATOM 1433 N N . ALA A 1 186 ? 0.991 1.185 0.294 1.00 85.44 186 ALA A N 1
ATOM 1434 C CA . ALA A 1 186 ? 1.629 0.105 -0.446 1.00 85.44 186 ALA A CA 1
ATOM 1435 C C . ALA A 1 186 ? 1.655 -1.203 0.362 1.00 85.44 186 ALA A C 1
ATOM 1437 O O . ALA A 1 186 ? 1.289 -2.256 -0.156 1.00 85.44 186 ALA A O 1
ATOM 1438 N N . ALA A 1 187 ? 2.001 -1.134 1.653 1.00 88.25 187 ALA A N 1
ATOM 1439 C CA . ALA A 1 187 ? 1.988 -2.294 2.545 1.00 88.25 187 ALA A CA 1
ATOM 1440 C C . ALA A 1 187 ? 0.582 -2.899 2.722 1.00 88.25 187 ALA A C 1
ATOM 1442 O O . ALA A 1 187 ? 0.432 -4.115 2.832 1.00 88.25 187 ALA A O 1
ATOM 1443 N N . LEU A 1 188 ? -0.455 -2.057 2.773 1.00 87.81 188 LEU A N 1
ATOM 1444 C CA . LEU A 1 188 ? -1.847 -2.499 2.874 1.00 87.81 188 LEU A CA 1
ATOM 1445 C C . LEU A 1 188 ? -2.374 -3.055 1.550 1.00 87.81 188 LEU A C 1
ATOM 1447 O O . LEU A 1 188 ? -3.097 -4.045 1.567 1.00 87.81 188 LEU A O 1
ATOM 1451 N N . THR A 1 189 ? -1.997 -2.452 0.425 1.00 84.44 189 THR A N 1
ATOM 1452 C CA . THR A 1 189 ? -2.372 -2.918 -0.916 1.00 84.44 189 THR A CA 1
ATOM 1453 C C . THR A 1 189 ? -1.809 -4.313 -1.176 1.00 84.44 189 THR A C 1
ATOM 1455 O O . THR A 1 189 ? -2.539 -5.189 -1.631 1.00 84.44 189 THR A O 1
ATOM 1458 N N . ASP A 1 190 ? -0.548 -4.555 -0.801 1.00 80.19 190 ASP A N 1
ATOM 1459 C CA . ASP A 1 190 ? 0.066 -5.888 -0.864 1.00 80.19 190 ASP A CA 1
ATOM 1460 C C . ASP A 1 190 ? -0.676 -6.904 0.024 1.00 80.19 190 ASP A C 1
ATOM 1462 O O . ASP A 1 190 ? -1.004 -8.008 -0.412 1.00 80.19 190 ASP A O 1
ATOM 1466 N N . LEU A 1 191 ? -1.035 -6.509 1.253 1.00 81.19 191 LEU A N 1
ATOM 1467 C CA . LEU A 1 191 ? -1.770 -7.370 2.185 1.00 81.19 191 LEU A CA 1
ATOM 1468 C C . LEU A 1 191 ? -3.181 -7.737 1.688 1.00 81.19 191 LEU A C 1
ATOM 1470 O O . LEU A 1 191 ? -3.624 -8.870 1.881 1.00 81.19 191 LEU A O 1
ATOM 1474 N N . LEU A 1 192 ? -3.913 -6.775 1.121 1.00 75.88 192 LEU A N 1
ATOM 1475 C CA . LEU A 1 192 ? -5.311 -6.939 0.703 1.00 75.88 192 LEU A CA 1
ATOM 1476 C C . LEU A 1 192 ? -5.446 -7.525 -0.708 1.00 75.88 192 LEU A C 1
ATOM 1478 O O . LEU A 1 192 ? -6.473 -8.128 -1.020 1.00 75.88 192 LEU A O 1
ATOM 1482 N N . GLY A 1 193 ? -4.431 -7.342 -1.556 1.00 71.12 193 GLY A N 1
ATOM 1483 C CA . GLY A 1 193 ? -4.483 -7.632 -2.989 1.00 71.12 193 GLY A CA 1
ATOM 1484 C C . GLY A 1 193 ? -5.271 -6.603 -3.814 1.00 71.12 193 GLY A C 1
ATOM 1485 O O . GLY A 1 193 ? -5.435 -6.805 -5.015 1.00 71.12 193 GLY A O 1
ATOM 1486 N N . ASP A 1 194 ? -5.760 -5.530 -3.186 1.00 68.62 194 ASP A N 1
ATOM 1487 C CA . ASP A 1 194 ? -6.460 -4.395 -3.800 1.00 68.62 194 ASP A CA 1
ATOM 1488 C C . ASP A 1 194 ? -6.220 -3.126 -2.959 1.00 68.62 194 ASP A C 1
ATOM 1490 O O . ASP A 1 194 ? -5.735 -3.216 -1.826 1.00 68.62 194 ASP A O 1
ATOM 1494 N N . GLN A 1 195 ? -6.545 -1.944 -3.489 1.00 70.75 195 GLN A N 1
ATOM 1495 C CA . GLN A 1 195 ? -6.343 -0.689 -2.768 1.00 70.75 195 GLN A CA 1
ATOM 1496 C C . GLN A 1 195 ? -7.185 -0.640 -1.480 1.00 70.75 195 GLN A C 1
ATOM 1498 O O . GLN A 1 195 ? -8.388 -0.928 -1.508 1.00 70.75 195 GLN A O 1
ATOM 1503 N N . PRO A 1 196 ? -6.589 -0.252 -0.334 1.00 77.56 196 PRO A N 1
ATOM 1504 C CA . PRO A 1 196 ? -7.343 -0.070 0.897 1.00 77.56 196 PRO A CA 1
ATOM 1505 C C . PRO A 1 196 ? -8.364 1.060 0.738 1.00 77.56 196 PRO A C 1
ATOM 1507 O O . PRO A 1 196 ? -8.099 2.076 0.097 1.00 77.56 196 PRO A O 1
ATOM 1510 N N . GLN A 1 197 ? -9.525 0.919 1.380 1.00 75.94 197 GLN A N 1
ATOM 1511 C CA . GLN A 1 197 ? -10.486 2.014 1.450 1.00 75.94 197 GLN A CA 1
ATOM 1512 C C . GLN A 1 197 ? -9.873 3.174 2.242 1.00 75.94 197 GLN A C 1
ATOM 1514 O O . GLN A 1 197 ? -9.377 2.973 3.350 1.00 75.94 197 GLN A O 1
ATOM 1519 N N . VAL A 1 198 ? -9.933 4.380 1.686 1.00 68.12 198 VAL A N 1
ATOM 1520 C CA . VAL A 1 198 ? -9.443 5.609 2.320 1.00 68.12 198 VAL A CA 1
ATOM 1521 C C . VAL A 1 198 ? -10.644 6.454 2.733 1.00 68.12 198 VAL A C 1
ATOM 1523 O O . VAL A 1 198 ? -11.596 6.596 1.961 1.00 68.12 198 VAL A O 1
ATOM 1526 N N . ASP A 1 199 ? -10.633 6.983 3.952 1.00 58.00 199 ASP A N 1
ATOM 1527 C CA . ASP A 1 199 ? -11.645 7.938 4.401 1.00 58.00 199 ASP A CA 1
ATOM 1528 C C . ASP A 1 199 ? -11.305 9.384 3.988 1.00 58.00 199 ASP A C 1
ATOM 1530 O O . ASP A 1 199 ? -10.257 9.673 3.410 1.00 58.00 199 ASP A O 1
ATOM 1534 N N . SER A 1 200 ? -12.203 10.331 4.263 1.00 44.81 200 SER A N 1
ATOM 1535 C CA . SER A 1 200 ? -12.003 11.741 3.897 1.00 44.81 200 SER A CA 1
ATOM 1536 C C . SER A 1 200 ? -10.833 12.421 4.625 1.00 44.81 200 SER A C 1
ATOM 1538 O O . SER A 1 200 ? -10.439 13.522 4.239 1.00 44.81 200 SER A O 1
ATOM 1540 N N . ASP A 1 201 ? -10.291 11.790 5.670 1.00 47.75 201 ASP A N 1
ATOM 1541 C CA . ASP A 1 201 ? -9.159 12.282 6.457 1.00 47.75 201 ASP A CA 1
ATOM 1542 C C . ASP A 1 201 ? -7.821 11.683 5.985 1.00 47.75 201 ASP A C 1
ATOM 1544 O O . ASP A 1 201 ? -6.751 12.101 6.441 1.00 47.75 201 ASP A O 1
ATOM 1548 N N . GLY A 1 202 ? -7.870 10.775 5.005 1.00 60.94 202 GLY A N 1
ATOM 1549 C CA . GLY A 1 202 ? -6.700 10.094 4.467 1.00 60.94 202 GLY A CA 1
ATOM 1550 C C . GLY A 1 202 ? -6.211 8.954 5.358 1.00 60.94 202 GLY A C 1
ATOM 1551 O O . GLY A 1 202 ? -5.029 8.600 5.261 1.00 60.94 202 GLY A O 1
ATOM 1552 N N . ASP A 1 203 ? -7.085 8.426 6.223 1.00 71.56 203 ASP A N 1
ATOM 1553 C CA . ASP A 1 203 ? -6.851 7.230 7.026 1.00 71.56 203 ASP A CA 1
ATOM 1554 C C . ASP A 1 203 ? -7.389 5.998 6.289 1.00 71.56 203 ASP A C 1
ATOM 1556 O O . ASP A 1 203 ? -8.400 6.047 5.582 1.00 71.56 203 ASP A O 1
ATOM 1560 N N . PHE A 1 204 ? -6.717 4.860 6.458 1.00 78.62 204 PHE A N 1
ATOM 1561 C CA . PHE A 1 204 ? -7.129 3.623 5.803 1.00 78.62 204 PHE A CA 1
ATOM 1562 C C . PHE A 1 204 ? -8.118 2.856 6.676 1.00 78.62 204 PHE A C 1
ATOM 1564 O O . PHE A 1 204 ? -7.882 2.642 7.868 1.00 78.62 204 PHE A O 1
ATOM 1571 N N . VAL A 1 205 ? -9.204 2.385 6.074 1.00 79.69 205 VAL A N 1
ATOM 1572 C CA . VAL A 1 205 ? -10.267 1.638 6.742 1.00 79.69 205 VAL A CA 1
ATOM 1573 C C . VAL A 1 205 ? -10.241 0.191 6.268 1.00 79.69 205 VAL A C 1
ATOM 1575 O O . VAL A 1 205 ? -10.421 -0.109 5.091 1.00 79.69 205 VAL A O 1
ATOM 1578 N N . LEU A 1 206 ? -10.036 -0.725 7.208 1.00 79.25 206 LEU A N 1
ATOM 1579 C CA . LEU A 1 206 ? -10.038 -2.165 6.976 1.00 79.25 206 LEU A CA 1
ATOM 1580 C C . LEU A 1 206 ? -11.244 -2.798 7.665 1.00 79.25 206 LEU A C 1
ATOM 1582 O O . LEU A 1 206 ? -11.615 -2.407 8.772 1.00 79.25 206 LEU A O 1
ATOM 1586 N N . THR A 1 207 ? -11.822 -3.831 7.054 1.00 81.19 207 THR A N 1
ATOM 1587 C CA . THR A 1 207 ? -12.839 -4.664 7.709 1.00 81.19 207 THR A CA 1
ATOM 1588 C C . THR A 1 207 ? -12.235 -6.016 8.070 1.00 81.19 207 THR A C 1
ATOM 1590 O O . THR A 1 207 ? -12.009 -6.849 7.198 1.00 81.19 207 THR A O 1
ATOM 1593 N N . LEU A 1 208 ? -11.991 -6.249 9.363 1.00 79.38 208 LEU A N 1
ATOM 1594 C CA . LEU A 1 208 ? -11.375 -7.475 9.885 1.00 79.38 208 LEU A CA 1
ATOM 1595 C C . LEU A 1 208 ? -12.318 -8.147 10.888 1.00 79.38 208 LEU A C 1
ATOM 1597 O O . LEU A 1 208 ? -12.765 -7.518 11.845 1.00 79.38 208 LEU A O 1
ATOM 1601 N N . GLU A 1 209 ? -12.658 -9.421 10.669 1.00 82.81 209 GLU A N 1
ATOM 1602 C CA . GLU A 1 209 ? -13.598 -10.182 11.520 1.00 82.81 209 GLU A CA 1
ATOM 1603 C C . GLU A 1 209 ? -14.944 -9.457 11.761 1.00 82.81 209 GLU A C 1
ATOM 1605 O O . GLU A 1 209 ? -15.559 -9.558 12.828 1.00 82.81 209 GLU A O 1
ATOM 1610 N N . GLY A 1 210 ? -15.406 -8.681 10.773 1.00 68.00 210 GLY A N 1
ATOM 1611 C CA . GLY A 1 210 ? -16.619 -7.863 10.873 1.00 68.00 210 GLY A CA 1
ATOM 1612 C C . GLY A 1 210 ? -16.492 -6.655 11.805 1.00 68.00 210 GLY A C 1
ATOM 1613 O O . GLY A 1 210 ? -17.505 -6.198 12.323 1.00 68.00 210 GLY A O 1
ATOM 1614 N N . HIS A 1 211 ? -15.280 -6.160 12.055 1.00 77.25 211 HIS A N 1
ATOM 1615 C CA . HIS A 1 211 ? -15.016 -4.918 12.781 1.00 77.25 211 HIS A CA 1
ATOM 1616 C C . HIS A 1 211 ? -14.240 -3.950 11.885 1.00 77.25 211 HIS A C 1
ATOM 1618 O O . HIS A 1 211 ? -13.362 -4.370 11.130 1.00 77.25 211 HIS A O 1
ATOM 1624 N N . ALA A 1 212 ? -14.541 -2.657 12.001 1.00 75.75 212 ALA A N 1
ATOM 1625 C CA . ALA A 1 212 ? -13.758 -1.612 11.356 1.00 75.75 212 ALA A CA 1
ATOM 1626 C C . ALA A 1 212 ? -12.430 -1.408 12.102 1.00 75.75 212 ALA A C 1
ATOM 1628 O O . ALA A 1 212 ? -12.420 -1.198 13.316 1.00 75.75 212 ALA A O 1
ATOM 1629 N N . VAL A 1 213 ? -11.320 -1.463 11.375 1.00 81.38 213 VAL A N 1
ATOM 1630 C CA . VAL A 1 213 ? -9.964 -1.206 11.862 1.00 81.38 213 VAL A CA 1
ATOM 1631 C C . VAL A 1 213 ? -9.405 -0.035 11.075 1.00 81.38 213 VAL A C 1
ATOM 1633 O O . VAL A 1 213 ? -9.286 -0.105 9.857 1.00 81.38 213 VAL A O 1
ATOM 1636 N N . PHE A 1 214 ? -9.061 1.035 11.779 1.00 77.88 214 PHE A N 1
ATOM 1637 C CA . PHE A 1 214 ? -8.531 2.254 11.184 1.00 77.88 214 PHE A CA 1
ATOM 1638 C C . PHE A 1 214 ? -7.009 2.248 11.290 1.00 77.88 214 PHE A C 1
ATOM 1640 O O . PHE A 1 214 ? -6.467 2.048 12.382 1.00 77.88 214 PHE A O 1
ATOM 1647 N N . VAL A 1 215 ? -6.325 2.468 10.171 1.00 86.81 215 VAL A N 1
ATOM 1648 C CA . VAL A 1 215 ? -4.873 2.638 10.083 1.00 86.81 215 VAL A CA 1
ATOM 1649 C C . VAL A 1 215 ? -4.598 4.108 9.803 1.00 86.81 215 VAL A C 1
ATOM 1651 O O . VAL A 1 215 ? -4.909 4.613 8.732 1.00 86.81 215 VAL A O 1
ATOM 1654 N N . ILE A 1 216 ? -4.017 4.783 10.788 1.00 84.94 216 ILE A N 1
ATOM 1655 C CA . ILE A 1 216 ? -3.912 6.242 10.857 1.00 84.94 216 ILE A CA 1
ATOM 1656 C C . ILE A 1 216 ? -2.424 6.618 10.872 1.00 84.94 216 ILE A C 1
ATOM 1658 O O . ILE A 1 216 ? -1.793 6.569 11.940 1.00 84.94 216 ILE A O 1
ATOM 1662 N N . PRO A 1 217 ? -1.807 6.953 9.725 1.00 87.06 217 PRO A N 1
ATOM 1663 C CA . PRO A 1 217 ? -0.482 7.565 9.695 1.00 87.06 217 PRO A CA 1
ATOM 1664 C C . PRO A 1 217 ? -0.527 8.936 10.381 1.00 87.06 217 PRO A C 1
ATOM 1666 O O . PRO A 1 217 ? -1.311 9.809 10.015 1.00 87.06 217 PRO A O 1
ATOM 1669 N N . HIS A 1 218 ? 0.296 9.153 11.407 1.00 82.38 218 HIS A N 1
ATOM 1670 C CA . HIS A 1 218 ? 0.252 10.405 12.157 1.00 82.38 218 HIS A CA 1
ATOM 1671 C C . HIS A 1 218 ? 0.788 11.575 11.317 1.00 82.38 218 HIS A C 1
ATOM 1673 O O . HIS A 1 218 ? 1.883 11.515 10.765 1.00 82.38 218 HIS A O 1
ATOM 1679 N N . ALA A 1 219 ? 0.041 12.681 11.273 1.00 74.38 219 ALA A N 1
ATOM 1680 C CA . ALA A 1 219 ? 0.344 13.818 10.399 1.00 74.38 219 ALA A CA 1
ATOM 1681 C C . ALA A 1 219 ? 1.668 14.540 10.720 1.00 74.38 219 ALA A C 1
ATOM 1683 O O . ALA A 1 219 ? 2.218 15.229 9.866 1.00 74.38 219 ALA A O 1
ATOM 1684 N N . THR A 1 220 ? 2.177 14.428 11.951 1.00 73.31 220 THR A N 1
ATOM 1685 C CA . THR A 1 220 ? 3.378 15.166 12.398 1.00 73.31 220 THR A CA 1
ATOM 1686 C C . THR A 1 220 ? 4.460 14.301 13.032 1.00 73.31 220 THR A C 1
ATOM 1688 O O . THR A 1 220 ? 5.545 14.799 13.314 1.00 73.31 220 THR A O 1
ATOM 1691 N N . GLU A 1 221 ? 4.178 13.030 13.309 1.00 78.12 221 GLU A N 1
ATOM 1692 C CA . GLU A 1 221 ? 5.106 12.135 14.010 1.00 78.12 221 GLU A CA 1
ATOM 1693 C C . GLU A 1 221 ? 5.250 10.863 13.179 1.00 78.12 221 GLU A C 1
ATOM 1695 O O . GLU A 1 221 ? 4.276 10.441 12.564 1.00 78.12 221 GLU A O 1
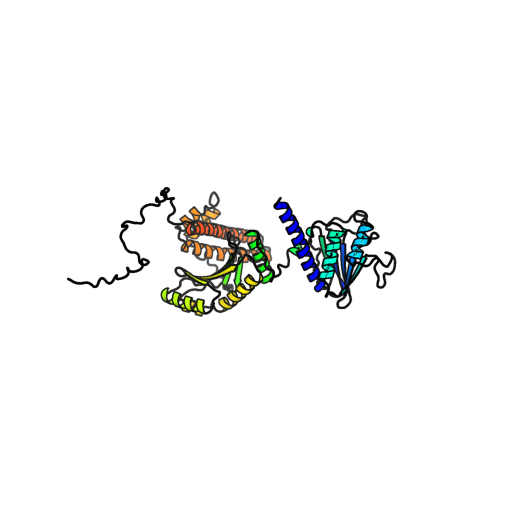ATOM 1700 N N . PRO A 1 222 ? 6.425 10.222 13.145 1.00 84.00 222 PRO A N 1
ATOM 1701 C CA . PRO A 1 222 ? 6.612 9.005 12.371 1.00 84.00 222 PRO A CA 1
ATOM 1702 C C . PRO A 1 222 ? 6.049 7.797 13.133 1.00 84.00 222 PRO A C 1
ATOM 1704 O O . PRO A 1 222 ? 6.788 6.931 13.603 1.00 84.00 222 PRO A O 1
ATOM 1707 N N . VAL A 1 223 ? 4.732 7.769 13.309 1.00 88.44 223 VAL A N 1
ATOM 1708 C CA . VAL A 1 223 ? 3.985 6.716 13.999 1.00 88.44 223 VAL A CA 1
ATOM 1709 C C . VAL A 1 223 ? 2.737 6.412 13.185 1.00 88.44 223 VAL A C 1
ATOM 1711 O O . VAL A 1 223 ? 2.039 7.322 12.751 1.00 88.44 223 VAL A O 1
ATOM 1714 N N . VAL A 1 224 ? 2.430 5.131 13.015 1.00 91.88 224 VAL A N 1
ATOM 1715 C CA . VAL A 1 224 ? 1.171 4.672 12.422 1.00 91.88 224 VAL A CA 1
ATOM 1716 C C . VAL A 1 224 ? 0.322 4.083 13.537 1.00 91.88 224 VAL A C 1
ATOM 1718 O O . VAL A 1 224 ? 0.775 3.210 14.276 1.00 91.88 224 VAL A O 1
ATOM 1721 N N . ARG A 1 225 ? -0.905 4.566 13.711 1.00 89.50 225 ARG A N 1
ATOM 1722 C CA . ARG A 1 225 ? -1.812 4.093 14.756 1.00 89.50 225 ARG A CA 1
ATOM 1723 C C . ARG A 1 225 ? -2.851 3.152 14.164 1.00 89.50 225 ARG A C 1
ATOM 1725 O O . ARG A 1 225 ? -3.574 3.528 13.256 1.00 89.50 225 ARG A O 1
ATOM 1732 N N . LEU A 1 226 ? -2.975 1.966 14.747 1.00 89.81 226 LEU A N 1
ATOM 1733 C CA . LEU A 1 226 ? -4.118 1.086 14.534 1.00 89.81 226 LEU A CA 1
ATOM 1734 C C . LEU A 1 226 ? -5.151 1.395 15.614 1.00 89.81 226 LEU A C 1
ATOM 1736 O O . LEU A 1 226 ? -4.861 1.247 16.805 1.00 89.81 226 LEU A O 1
ATOM 1740 N N . TRP A 1 227 ? -6.336 1.847 15.220 1.00 84.56 227 TRP A N 1
ATOM 1741 C CA . TRP A 1 227 ? -7.439 2.153 16.125 1.00 84.56 227 TRP A CA 1
ATOM 1742 C C . TRP A 1 227 ? -8.644 1.273 15.806 1.00 84.56 227 TRP A C 1
ATOM 1744 O O . TRP A 1 227 ? -9.064 1.170 14.657 1.00 84.56 227 TRP A O 1
ATOM 1754 N N . VAL A 1 228 ? -9.196 0.625 16.832 1.00 84.31 228 VAL A N 1
ATOM 1755 C CA . VAL A 1 228 ? -10.333 -0.288 16.679 1.00 84.31 228 VAL A CA 1
ATOM 1756 C C . VAL A 1 228 ? -11.406 0.020 17.723 1.00 84.31 228 VAL A C 1
ATOM 1758 O O . VAL A 1 228 ? -11.170 -0.205 18.919 1.00 84.31 228 VAL A O 1
ATOM 1761 N N . PRO A 1 229 ? -12.592 0.509 17.324 1.00 78.62 229 PRO A N 1
ATOM 1762 C CA . PRO A 1 229 ? -13.734 0.613 18.220 1.00 78.62 229 PRO A CA 1
ATOM 1763 C C . PRO A 1 229 ? -14.300 -0.783 18.518 1.00 78.62 229 PRO A C 1
ATOM 1765 O O . PRO A 1 229 ? -14.674 -1.522 17.613 1.00 78.62 229 PRO A O 1
ATOM 1768 N N . LEU A 1 230 ? -14.359 -1.167 19.800 1.00 79.56 230 LEU A N 1
ATOM 1769 C CA . LEU A 1 230 ? -14.771 -2.519 20.209 1.00 79.56 230 LEU A CA 1
ATOM 1770 C C . LEU A 1 230 ? -16.183 -2.543 20.782 1.00 79.56 230 LEU A C 1
ATOM 1772 O O . LEU A 1 230 ? -17.039 -3.278 20.292 1.00 79.56 230 LEU A O 1
ATOM 1776 N N . LEU A 1 231 ? -16.435 -1.722 21.808 1.00 78.69 231 LEU A N 1
ATOM 1777 C CA . LEU A 1 231 ? -17.706 -1.693 22.535 1.00 78.69 231 LEU A CA 1
ATOM 1778 C C . LEU A 1 231 ? -18.168 -0.265 22.833 1.00 78.69 231 LEU A C 1
ATOM 1780 O O . LEU A 1 231 ? -17.347 0.629 23.049 1.00 78.69 231 LEU A O 1
ATOM 1784 N N . TYR A 1 232 ? -19.481 -0.089 22.947 1.00 72.56 232 TYR A N 1
ATOM 1785 C CA . TYR A 1 232 ? -20.138 1.140 23.396 1.00 72.56 232 TYR A CA 1
ATOM 1786 C C . TYR A 1 232 ? -21.295 0.836 24.355 1.00 72.56 232 TYR A C 1
ATOM 1788 O O . TYR A 1 232 ? -21.724 -0.317 24.469 1.00 72.56 232 TYR A O 1
ATOM 1796 N N . ARG A 1 233 ? -21.803 1.864 25.052 1.00 70.06 233 ARG A N 1
ATOM 1797 C CA . ARG A 1 233 ? -22.848 1.734 26.082 1.00 70.06 233 ARG A CA 1
ATOM 1798 C C . ARG A 1 233 ? -22.479 0.760 27.202 1.00 70.06 233 ARG A C 1
ATOM 1800 O O . ARG A 1 233 ? -23.318 -0.009 27.654 1.00 70.06 233 ARG A O 1
ATOM 1807 N N . ILE A 1 234 ? -21.223 0.789 27.640 1.00 73.56 234 ILE A N 1
ATOM 1808 C CA . ILE A 1 234 ? -20.712 -0.091 28.696 1.00 73.56 234 ILE A CA 1
ATOM 1809 C C . ILE A 1 234 ? -21.397 0.204 30.035 1.00 73.56 234 ILE A C 1
ATOM 1811 O O . ILE A 1 234 ? -21.265 1.298 30.594 1.00 73.56 234 ILE A O 1
ATOM 1815 N N . GLY A 1 235 ? -22.070 -0.805 30.588 1.00 73.25 235 GLY A N 1
ATOM 1816 C CA . GLY A 1 235 ? -22.596 -0.790 31.947 1.00 73.25 235 GLY A CA 1
ATOM 1817 C C . GLY A 1 235 ? -21.505 -1.021 33.002 1.00 73.25 235 GLY A C 1
ATOM 1818 O O . GLY A 1 235 ? -20.609 -1.846 32.848 1.00 73.25 235 GLY A O 1
ATOM 1819 N N . GLY A 1 236 ? -21.574 -0.297 34.125 1.00 77.88 236 GLY A N 1
ATOM 1820 C CA . GLY A 1 236 ? -20.748 -0.588 35.308 1.00 77.88 236 GLY A CA 1
ATOM 1821 C C . GLY A 1 236 ? -19.232 -0.405 35.113 1.00 77.88 236 GLY A C 1
ATOM 1822 O O . GLY A 1 236 ? -18.461 -1.366 35.119 1.00 77.88 236 GLY A O 1
ATOM 1823 N N . ARG A 1 237 ? -18.780 0.853 35.048 1.00 76.56 237 ARG A N 1
ATOM 1824 C CA . ARG A 1 237 ? -17.390 1.245 34.731 1.00 76.56 237 ARG A CA 1
ATOM 1825 C C . ARG A 1 237 ? -16.298 0.593 35.594 1.00 76.56 237 ARG A C 1
ATOM 1827 O O . ARG A 1 237 ? -15.222 0.305 35.079 1.00 76.56 237 ARG A O 1
ATOM 1834 N N . THR A 1 238 ? -16.555 0.338 36.877 1.00 83.38 238 THR A N 1
ATOM 1835 C CA . THR A 1 238 ? -15.579 -0.305 37.778 1.00 83.38 238 THR A CA 1
ATOM 1836 C C . THR A 1 238 ? -15.262 -1.736 37.340 1.00 83.38 238 THR A C 1
ATOM 1838 O O . THR A 1 238 ? -14.099 -2.101 37.213 1.00 83.38 238 THR A O 1
ATOM 1841 N N . ARG A 1 239 ? -16.293 -2.523 37.010 1.00 84.94 239 ARG A N 1
ATOM 1842 C CA . ARG A 1 239 ? -16.144 -3.903 36.525 1.00 84.94 239 ARG A CA 1
ATOM 1843 C C . ARG A 1 239 ? -15.525 -3.951 35.127 1.00 84.94 239 ARG A C 1
ATOM 1845 O O . ARG A 1 239 ? -14.724 -4.836 34.821 1.00 84.94 239 ARG A O 1
ATOM 1852 N N . ALA A 1 240 ? -15.873 -2.981 34.281 1.00 84.88 240 ALA A N 1
ATOM 1853 C CA . ALA A 1 240 ? -15.251 -2.824 32.972 1.00 84.88 240 ALA A CA 1
ATOM 1854 C C . ALA A 1 240 ? -13.740 -2.571 33.098 1.00 84.88 240 ALA A C 1
ATOM 1856 O O . ALA A 1 240 ? -12.963 -3.192 32.380 1.00 84.88 240 ALA A O 1
ATOM 1857 N N . ALA A 1 241 ? -13.310 -1.726 34.041 1.00 87.81 241 ALA A N 1
ATOM 1858 C CA . ALA A 1 241 ? -11.893 -1.449 34.275 1.00 87.81 241 ALA A CA 1
ATOM 1859 C C . ALA A 1 241 ? -11.105 -2.692 34.736 1.00 87.81 241 ALA A C 1
ATOM 1861 O O . ALA A 1 241 ? -10.007 -2.927 34.236 1.00 87.81 241 ALA A O 1
ATOM 1862 N N . GLU A 1 242 ? -11.671 -3.521 35.619 1.00 90.56 242 GLU A N 1
ATOM 1863 C CA . GLU A 1 242 ? -11.071 -4.811 36.010 1.00 90.56 242 GLU A CA 1
ATOM 1864 C C . GLU A 1 242 ? -10.914 -5.740 34.799 1.00 90.56 242 GLU A C 1
ATOM 1866 O O . GLU A 1 242 ? -9.845 -6.292 34.551 1.00 90.56 242 GLU A O 1
ATOM 1871 N N . THR A 1 243 ? -11.959 -5.833 33.973 1.00 89.38 243 THR A N 1
ATOM 1872 C CA . THR A 1 243 ? -11.938 -6.664 32.762 1.00 89.38 243 THR A CA 1
ATOM 1873 C C . THR A 1 243 ? -10.913 -6.154 31.741 1.00 89.38 243 THR A C 1
ATOM 1875 O O . THR A 1 243 ? -10.256 -6.948 31.073 1.00 89.38 243 THR A O 1
ATOM 1878 N N . VAL A 1 244 ? -10.734 -4.834 31.632 1.00 90.38 244 VAL A N 1
ATOM 1879 C CA . VAL A 1 244 ? -9.695 -4.210 30.797 1.00 90.38 244 VAL A CA 1
ATOM 1880 C C . VAL A 1 244 ? -8.288 -4.561 31.286 1.00 90.38 244 VAL A C 1
ATOM 1882 O O . VAL A 1 244 ? -7.405 -4.800 30.457 1.00 90.38 244 VAL A O 1
ATOM 1885 N N . ALA A 1 245 ? -8.064 -4.636 32.600 1.00 89.69 245 ALA A N 1
ATOM 1886 C CA . ALA A 1 245 ? -6.776 -5.055 33.150 1.00 89.69 245 ALA A CA 1
ATOM 1887 C C . ALA A 1 245 ? -6.443 -6.505 32.755 1.00 89.69 245 ALA A C 1
ATOM 1889 O O . ALA A 1 245 ? -5.340 -6.770 32.272 1.00 89.69 245 ALA A O 1
ATOM 1890 N N . ASP A 1 246 ? -7.419 -7.413 32.845 1.00 90.25 246 ASP A N 1
ATOM 1891 C CA . ASP A 1 246 ? -7.262 -8.805 32.403 1.00 90.25 246 ASP A CA 1
ATOM 1892 C C . ASP A 1 246 ? -6.987 -8.910 30.895 1.00 90.25 246 ASP A C 1
ATOM 1894 O O . ASP A 1 246 ? -6.164 -9.720 30.456 1.00 90.25 246 ASP A O 1
ATOM 1898 N N . LEU A 1 247 ? -7.662 -8.088 30.083 1.00 89.56 247 LEU A N 1
ATOM 1899 C CA . LEU A 1 247 ? -7.429 -8.040 28.637 1.00 89.56 247 LEU A CA 1
ATOM 1900 C C . LEU A 1 247 ? -6.022 -7.552 28.306 1.00 89.56 247 LEU A C 1
ATOM 1902 O O . LEU A 1 247 ? -5.358 -8.160 27.471 1.00 89.56 247 LEU A O 1
ATOM 1906 N N . THR A 1 248 ? -5.555 -6.511 28.991 1.00 90.38 248 THR A N 1
ATOM 1907 C CA . THR A 1 248 ? -4.209 -5.957 28.797 1.00 90.38 248 THR A CA 1
ATOM 1908 C C . THR A 1 248 ? -3.130 -6.967 29.197 1.00 90.38 248 THR A C 1
ATOM 1910 O O . THR A 1 248 ? -2.112 -7.085 28.521 1.00 90.38 248 THR A O 1
ATOM 1913 N N . ALA A 1 249 ? -3.367 -7.762 30.248 1.00 89.94 249 ALA A N 1
ATOM 1914 C CA . ALA A 1 249 ? -2.463 -8.841 30.646 1.00 89.94 249 ALA A CA 1
ATOM 1915 C C . ALA A 1 249 ? -2.400 -9.978 29.609 1.00 89.94 249 ALA A C 1
ATOM 1917 O O . ALA A 1 249 ? -1.342 -10.570 29.398 1.00 89.94 249 ALA A O 1
ATOM 1918 N N . ARG A 1 250 ? -3.527 -10.291 28.956 1.00 90.12 250 ARG A N 1
ATOM 1919 C CA . ARG A 1 250 ? -3.618 -11.361 27.951 1.00 90.12 250 ARG A CA 1
ATOM 1920 C C . ARG A 1 250 ? -3.084 -10.943 26.580 1.00 90.12 250 ARG A C 1
ATOM 1922 O O . ARG A 1 250 ? -2.479 -11.761 25.893 1.00 90.12 250 ARG A O 1
ATOM 1929 N N . TRP A 1 251 ? -3.305 -9.689 26.196 1.00 90.88 251 TRP A N 1
ATOM 1930 C CA . TRP A 1 251 ? -2.944 -9.125 24.897 1.00 90.88 251 TRP A CA 1
ATOM 1931 C C . TRP A 1 251 ? -1.965 -7.965 25.078 1.00 90.88 251 TRP A C 1
ATOM 1933 O O . TRP A 1 251 ? -2.306 -6.804 24.888 1.00 90.88 251 TRP A O 1
ATOM 1943 N N . SER A 1 252 ? -0.726 -8.287 25.444 1.00 86.44 252 SER A N 1
ATOM 1944 C CA . SER A 1 252 ? 0.290 -7.309 25.868 1.00 86.44 252 SER A CA 1
ATOM 1945 C C . SER A 1 252 ? 0.703 -6.266 24.819 1.00 86.44 252 SER A C 1
ATOM 1947 O O . SER A 1 252 ? 1.304 -5.255 25.169 1.00 86.44 252 SER A O 1
ATOM 1949 N N . HIS A 1 253 ? 0.404 -6.503 23.542 1.00 84.00 253 HIS A N 1
ATOM 1950 C CA . HIS A 1 253 ? 0.665 -5.584 22.429 1.00 84.00 253 HIS A CA 1
ATOM 1951 C C . HIS A 1 253 ? -0.521 -4.648 22.140 1.00 84.00 253 HIS A C 1
ATOM 1953 O O . HIS A 1 253 ? -0.367 -3.699 21.377 1.00 84.00 253 HIS A O 1
ATOM 1959 N N . LEU A 1 254 ? -1.689 -4.900 22.745 1.00 89.69 254 LEU A N 1
ATOM 1960 C CA . LEU A 1 254 ? -2.882 -4.069 22.624 1.00 89.69 254 LEU A CA 1
ATOM 1961 C C . LEU A 1 254 ? -2.998 -3.136 23.824 1.00 89.69 254 LEU A C 1
ATOM 1963 O O . LEU A 1 254 ? -2.971 -3.562 24.980 1.00 89.69 254 LEU A O 1
ATOM 1967 N N . ARG A 1 255 ? -3.215 -1.852 23.550 1.00 89.50 255 ARG A N 1
ATOM 1968 C CA . ARG A 1 255 ? -3.628 -0.888 24.566 1.00 89.50 255 ARG A CA 1
ATOM 1969 C C . ARG A 1 255 ? -5.142 -0.747 24.521 1.00 89.50 255 ARG A C 1
ATOM 1971 O O . ARG A 1 255 ? -5.699 -0.308 23.520 1.00 89.50 255 ARG A O 1
ATOM 1978 N N . PHE A 1 256 ? -5.807 -1.072 25.620 1.00 89.88 256 PHE A N 1
ATOM 1979 C CA . PHE A 1 256 ? -7.251 -0.906 25.752 1.00 89.88 256 PHE A CA 1
ATOM 1980 C C . PHE A 1 256 ? -7.575 0.426 26.422 1.00 89.88 256 PHE A C 1
ATOM 1982 O O . PHE A 1 256 ? -7.101 0.722 27.519 1.00 89.88 256 PHE A O 1
ATOM 1989 N N . VAL A 1 257 ? -8.397 1.240 25.766 1.00 82.12 257 VAL A N 1
ATOM 1990 C CA . VAL A 1 257 ? -8.770 2.573 26.239 1.00 82.12 257 VAL A CA 1
ATOM 1991 C C . VAL A 1 257 ? -10.259 2.592 26.554 1.00 82.12 257 VAL A C 1
ATOM 1993 O O . VAL A 1 257 ? -11.093 2.633 25.650 1.00 82.12 257 VAL A O 1
ATOM 1996 N N . LEU A 1 258 ? -10.576 2.581 27.852 1.00 80.00 258 LEU A N 1
ATOM 1997 C CA . LEU A 1 258 ? -11.924 2.810 28.368 1.00 80.00 258 LEU A CA 1
ATOM 1998 C C . LEU A 1 258 ? -12.114 4.308 28.636 1.00 80.00 258 LEU A C 1
ATOM 2000 O O . LEU A 1 258 ? -11.552 4.866 29.587 1.00 80.00 258 LEU A O 1
ATOM 2004 N N . ARG A 1 259 ? -12.910 4.972 27.802 1.00 70.31 259 ARG A N 1
ATOM 2005 C CA . ARG A 1 259 ? -13.284 6.382 27.967 1.00 70.31 259 ARG A CA 1
ATOM 2006 C C . ARG A 1 259 ? -14.799 6.474 27.940 1.00 70.31 259 ARG A C 1
ATOM 2008 O O . ARG A 1 259 ? -15.426 5.930 27.043 1.00 70.31 259 ARG A O 1
ATOM 2015 N N . GLU A 1 260 ? -15.351 7.149 28.945 1.00 73.06 260 GLU A N 1
ATOM 2016 C CA . GLU A 1 260 ? -16.801 7.277 29.140 1.00 73.06 260 GLU A CA 1
ATOM 2017 C C . GLU A 1 260 ? -17.477 5.901 29.214 1.00 73.06 260 GLU A C 1
ATOM 2019 O O . GLU A 1 260 ? -17.253 5.189 30.197 1.00 73.06 260 GLU A O 1
ATOM 2024 N N . ASP A 1 261 ? -18.252 5.533 28.200 1.00 73.56 261 ASP A N 1
ATOM 2025 C CA . ASP A 1 261 ? -18.972 4.269 28.049 1.00 73.56 261 ASP A CA 1
ATOM 2026 C C . ASP A 1 261 ? -18.460 3.438 26.855 1.00 73.56 261 ASP A C 1
ATOM 2028 O O . ASP A 1 261 ? -19.141 2.512 26.409 1.00 73.56 261 ASP A O 1
ATOM 2032 N N . ARG A 1 262 ? -17.268 3.756 26.330 1.00 73.00 262 ARG A N 1
ATOM 2033 C CA . ARG A 1 262 ? -16.689 3.126 25.136 1.00 73.00 262 ARG A CA 1
ATOM 2034 C C . ARG A 1 262 ? -15.343 2.482 25.411 1.00 73.00 262 ARG A C 1
ATOM 2036 O O . ARG A 1 262 ? -14.506 3.026 26.137 1.00 73.00 262 ARG A O 1
ATOM 2043 N N . LEU A 1 263 ? -15.126 1.340 24.771 1.00 80.50 263 LEU A N 1
ATOM 2044 C CA . LEU A 1 263 ? -13.873 0.601 24.794 1.00 80.50 263 LEU A CA 1
ATOM 2045 C C . LEU A 1 263 ? -13.300 0.532 23.384 1.00 80.50 263 LEU A C 1
ATOM 2047 O O . LEU A 1 263 ? -13.955 0.041 22.467 1.00 80.50 263 LEU A O 1
ATOM 2051 N N . ASN A 1 264 ? -12.053 0.970 23.246 1.00 80.50 264 ASN A N 1
ATOM 2052 C CA . ASN A 1 264 ? -11.299 0.890 22.000 1.00 80.50 264 ASN A CA 1
ATOM 2053 C C . ASN A 1 264 ? -9.991 0.128 22.231 1.00 80.50 264 ASN A C 1
ATOM 2055 O O . ASN A 1 264 ? -9.426 0.200 23.327 1.00 80.50 264 ASN A O 1
ATOM 2059 N N . ALA A 1 265 ? -9.496 -0.557 21.203 1.00 83.94 265 ALA A N 1
ATOM 2060 C CA . ALA A 1 265 ? -8.128 -1.061 21.150 1.00 83.94 265 ALA A CA 1
ATOM 2061 C C . ALA A 1 265 ? -7.256 -0.133 20.301 1.00 83.94 265 ALA A C 1
ATOM 2063 O O . ALA A 1 265 ? -7.699 0.413 19.292 1.00 83.94 265 ALA A O 1
ATOM 2064 N N . VAL A 1 266 ? -6.015 0.053 20.743 1.00 87.94 266 VAL A N 1
ATOM 2065 C CA . VAL A 1 266 ? -5.012 0.885 20.083 1.00 87.94 266 VAL A CA 1
ATOM 2066 C C . VAL A 1 266 ? -3.695 0.126 20.008 1.00 87.94 266 VAL A C 1
ATOM 2068 O O . VAL A 1 266 ? -3.241 -0.422 21.017 1.00 87.94 266 VAL A O 1
ATOM 2071 N N . ILE A 1 267 ? -3.057 0.155 18.840 1.00 91.44 267 ILE A N 1
ATOM 2072 C CA . ILE A 1 267 ? -1.641 -0.182 18.658 1.00 91.44 267 ILE A CA 1
ATOM 2073 C C . ILE A 1 267 ? -0.946 1.004 17.996 1.00 91.44 267 ILE A C 1
ATOM 2075 O O . ILE A 1 267 ? -1.527 1.679 17.153 1.00 91.44 267 ILE A O 1
ATOM 2079 N N . GLU A 1 268 ? 0.300 1.259 18.378 1.00 91.19 268 GLU A N 1
ATOM 2080 C CA . GLU A 1 268 ? 1.163 2.243 17.725 1.00 91.19 268 GLU A CA 1
ATOM 2081 C C . GLU A 1 268 ? 2.342 1.500 17.089 1.00 91.19 268 GLU A C 1
ATOM 2083 O O . GLU A 1 268 ? 3.058 0.760 17.766 1.00 91.19 268 GLU A O 1
ATOM 2088 N N . VAL A 1 269 ? 2.508 1.674 15.781 1.00 92.81 269 VAL A N 1
ATOM 2089 C CA . VAL A 1 269 ? 3.581 1.101 14.968 1.00 92.81 269 VAL A CA 1
ATOM 2090 C C . VAL A 1 269 ? 4.626 2.191 14.732 1.00 92.81 269 VAL A C 1
ATOM 2092 O O . VAL A 1 269 ? 4.275 3.264 14.232 1.00 92.81 269 VAL A O 1
ATOM 2095 N N . PRO A 1 270 ? 5.904 1.965 15.078 1.00 91.81 270 PRO A N 1
ATOM 2096 C CA . PRO A 1 270 ? 6.969 2.893 14.725 1.00 91.81 270 PRO A CA 1
ATOM 2097 C C . PRO A 1 270 ? 7.070 3.063 13.205 1.00 91.81 270 PRO A C 1
ATOM 2099 O O . PRO A 1 270 ? 7.157 2.081 12.472 1.00 91.81 270 PRO A O 1
ATOM 2102 N N . GLY A 1 271 ? 7.073 4.312 12.746 1.00 89.94 271 GLY A N 1
ATOM 2103 C CA . GLY A 1 271 ? 7.234 4.682 11.342 1.00 89.94 271 GLY A CA 1
ATOM 2104 C C . GLY A 1 271 ? 8.648 5.141 10.984 1.00 89.94 271 GLY A C 1
ATOM 2105 O O . GLY A 1 271 ? 8.885 5.478 9.836 1.00 89.94 271 GLY A O 1
ATOM 2106 N N . PHE A 1 272 ? 9.600 5.181 11.925 1.00 88.38 272 PHE A N 1
ATOM 2107 C CA . PHE A 1 272 ? 10.987 5.576 11.642 1.00 88.38 272 PHE A CA 1
ATOM 2108 C C . PHE A 1 272 ? 12.009 4.645 12.325 1.00 88.38 272 PHE A C 1
ATOM 2110 O O . PHE A 1 272 ? 12.280 4.808 13.519 1.00 88.38 272 PHE A O 1
ATOM 2117 N N . PRO A 1 273 ? 12.603 3.690 11.583 1.00 89.88 273 PRO A N 1
ATOM 2118 C CA . PRO A 1 273 ? 12.234 3.311 10.215 1.00 89.88 273 PRO A CA 1
ATOM 2119 C C . PRO A 1 273 ? 10.876 2.592 10.177 1.00 89.88 273 PRO A C 1
ATOM 2121 O O . PRO A 1 273 ? 10.515 1.886 11.120 1.00 89.88 273 PRO A O 1
ATOM 2124 N N . PHE A 1 274 ? 10.139 2.761 9.084 1.00 92.25 274 PHE A N 1
ATOM 2125 C CA . PHE A 1 274 ? 8.949 1.979 8.786 1.00 92.25 274 PHE A CA 1
ATOM 2126 C C . PHE A 1 274 ? 9.372 0.641 8.180 1.00 92.25 274 PHE A C 1
ATOM 2128 O O . PHE A 1 274 ? 10.193 0.597 7.266 1.00 92.25 274 PHE A O 1
ATOM 2135 N N . VAL A 1 275 ? 8.825 -0.451 8.707 1.00 91.81 275 VAL A N 1
ATOM 2136 C CA . VAL A 1 275 ? 9.008 -1.800 8.162 1.00 91.81 275 VAL A CA 1
ATOM 2137 C C . VAL A 1 275 ? 7.609 -2.342 7.863 1.00 91.81 275 VAL A C 1
ATOM 2139 O O . VAL A 1 275 ? 6.856 -2.566 8.818 1.00 91.81 275 VAL A O 1
ATOM 2142 N N . PRO A 1 276 ? 7.243 -2.569 6.590 1.00 90.19 276 PRO A N 1
ATOM 2143 C CA . PRO A 1 276 ? 5.905 -3.033 6.211 1.00 90.19 276 PRO A CA 1
ATOM 2144 C C . PRO A 1 276 ? 5.489 -4.306 6.953 1.00 90.19 276 PRO A C 1
ATOM 2146 O O . PRO A 1 276 ? 4.368 -4.408 7.450 1.00 90.19 276 PRO A O 1
ATOM 2149 N N . ARG A 1 277 ? 6.431 -5.241 7.143 1.00 87.69 277 ARG A N 1
ATOM 2150 C CA . ARG A 1 277 ? 6.210 -6.486 7.885 1.00 87.69 277 ARG A CA 1
ATOM 2151 C C . ARG A 1 277 ? 5.739 -6.267 9.322 1.00 87.69 277 ARG A C 1
ATOM 2153 O O . ARG A 1 277 ? 4.963 -7.066 9.837 1.00 87.69 277 ARG A O 1
ATOM 2160 N N . HIS A 1 278 ? 6.180 -5.198 9.989 1.00 92.94 278 HIS A N 1
ATOM 2161 C CA . HIS A 1 278 ? 5.715 -4.903 11.345 1.00 92.94 278 HIS A CA 1
ATOM 2162 C C . HIS A 1 278 ? 4.239 -4.497 11.362 1.00 92.94 278 HIS A C 1
ATOM 2164 O O . HIS A 1 278 ? 3.529 -4.847 12.302 1.00 92.94 278 HIS A O 1
ATOM 2170 N N . LEU A 1 279 ? 3.775 -3.771 10.340 1.00 93.19 279 LEU A N 1
ATOM 2171 C CA . LEU A 1 279 ? 2.368 -3.404 10.211 1.00 93.19 279 LEU A CA 1
ATOM 2172 C C . LEU A 1 279 ? 1.510 -4.654 9.983 1.00 93.19 279 LEU A C 1
ATOM 2174 O O . LEU A 1 279 ? 0.540 -4.861 10.714 1.00 93.19 279 LEU A O 1
ATOM 2178 N N . THR A 1 280 ? 1.898 -5.512 9.038 1.00 89.69 280 THR A N 1
ATOM 2179 C CA . THR A 1 280 ? 1.150 -6.739 8.721 1.00 89.69 280 THR A CA 1
ATOM 2180 C C . THR A 1 280 ? 1.139 -7.730 9.892 1.00 89.69 280 THR A C 1
ATOM 2182 O O . THR A 1 280 ? 0.069 -8.195 10.279 1.00 89.69 280 THR A O 1
ATOM 2185 N N . ASP A 1 281 ? 2.269 -7.944 10.580 1.00 89.31 281 ASP A N 1
ATOM 2186 C CA . ASP A 1 281 ? 2.330 -8.794 11.783 1.00 89.31 281 ASP A CA 1
ATOM 2187 C C . ASP A 1 281 ? 1.425 -8.281 12.927 1.00 89.31 281 ASP A C 1
ATOM 2189 O O . ASP A 1 281 ? 0.921 -9.065 13.741 1.00 89.31 281 ASP A O 1
ATOM 2193 N N . LEU A 1 282 ? 1.243 -6.961 13.054 1.00 92.81 282 LEU A N 1
ATOM 2194 C CA . LEU A 1 282 ? 0.361 -6.366 14.065 1.00 92.81 282 LEU A CA 1
ATOM 2195 C C . LEU A 1 282 ? -1.114 -6.445 13.656 1.00 92.81 282 LEU A C 1
ATOM 2197 O O . LEU A 1 282 ? -1.963 -6.663 14.525 1.00 92.81 282 LEU A O 1
ATOM 2201 N N . LEU A 1 283 ? -1.420 -6.341 12.361 1.00 92.12 283 LEU A N 1
ATOM 2202 C CA . LEU A 1 283 ? -2.759 -6.584 11.822 1.00 92.12 283 LEU A CA 1
ATOM 2203 C C . LEU A 1 283 ? -3.190 -8.044 12.012 1.00 92.12 283 LEU A C 1
ATOM 2205 O O . LEU A 1 283 ? -4.317 -8.282 12.448 1.00 92.12 283 LEU A O 1
ATOM 2209 N N . ASP A 1 284 ? -2.296 -9.016 11.824 1.00 89.50 284 ASP A N 1
ATOM 2210 C CA . ASP A 1 284 ? -2.568 -10.433 12.115 1.00 89.50 284 ASP A CA 1
ATOM 2211 C C . ASP A 1 284 ? -2.932 -10.652 13.590 1.00 89.50 284 ASP A C 1
ATOM 2213 O O . ASP A 1 284 ? -3.882 -11.364 13.934 1.00 89.50 284 ASP A O 1
ATOM 2217 N N . ARG A 1 285 ? -2.201 -9.995 14.497 1.00 89.44 285 ARG A N 1
ATOM 2218 C CA . ARG A 1 285 ? -2.469 -10.057 15.941 1.00 89.44 285 ARG A CA 1
ATOM 2219 C C . ARG A 1 285 ? -3.801 -9.412 16.311 1.00 89.44 285 ARG A C 1
ATOM 2221 O O . ARG A 1 285 ? -4.529 -9.971 17.133 1.00 89.44 285 ARG A O 1
ATOM 2228 N N . ILE A 1 286 ? -4.128 -8.265 15.708 1.00 92.00 286 ILE A N 1
ATOM 2229 C CA . ILE A 1 286 ? -5.442 -7.627 15.859 1.00 92.00 286 ILE A CA 1
ATOM 2230 C C . ILE A 1 286 ? -6.537 -8.563 15.360 1.00 92.00 286 ILE A C 1
ATOM 2232 O O . ILE A 1 286 ? -7.505 -8.779 16.081 1.00 92.00 286 ILE A O 1
ATOM 2236 N N . THR A 1 287 ? -6.369 -9.168 14.188 1.00 89.12 287 THR A N 1
ATOM 2237 C CA . THR A 1 287 ? -7.342 -10.098 13.599 1.00 89.12 287 THR A CA 1
ATOM 2238 C C . THR A 1 287 ? -7.606 -11.276 14.537 1.00 89.12 287 THR A C 1
ATOM 2240 O O . THR A 1 287 ? -8.756 -11.567 14.869 1.00 89.12 287 THR A O 1
ATOM 2243 N N . ALA A 1 288 ? -6.547 -11.888 15.080 1.00 89.00 288 ALA A N 1
ATOM 2244 C CA . ALA A 1 288 ? -6.666 -12.965 16.062 1.00 89.00 288 ALA A CA 1
ATOM 2245 C C . ALA A 1 288 ? -7.396 -12.532 17.347 1.00 89.00 288 ALA A C 1
ATOM 2247 O O . ALA A 1 288 ? -8.141 -13.320 17.932 1.00 89.00 288 ALA A O 1
ATOM 2248 N N . PHE A 1 289 ? -7.204 -11.289 17.798 1.00 92.62 289 PHE A N 1
ATOM 2249 C CA . PHE A 1 289 ? -7.957 -10.734 18.920 1.00 92.62 289 PHE A CA 1
ATOM 2250 C C . PHE A 1 289 ? -9.431 -10.495 18.560 1.00 92.62 289 PHE A C 1
ATOM 2252 O O . PHE A 1 289 ? -10.307 -10.895 19.329 1.00 92.62 289 PHE A O 1
ATOM 2259 N N . LEU A 1 290 ? -9.723 -9.888 17.408 1.00 88.69 290 LEU A N 1
ATOM 2260 C CA . LEU A 1 290 ? -11.084 -9.555 16.974 1.00 88.69 290 LEU A CA 1
ATOM 2261 C C . LEU A 1 290 ? -11.952 -10.792 16.752 1.00 88.69 290 LEU A C 1
ATOM 2263 O O . LEU A 1 290 ? -13.136 -10.763 17.084 1.00 88.69 290 LEU A O 1
ATOM 2267 N N . ALA A 1 291 ? -11.356 -11.912 16.341 1.00 88.94 291 ALA A N 1
ATOM 2268 C CA . ALA A 1 291 ? -12.033 -13.207 16.296 1.00 88.94 291 ALA A CA 1
ATOM 2269 C C . ALA A 1 291 ? -12.589 -13.646 17.672 1.00 88.94 291 ALA A C 1
ATOM 2271 O O . ALA A 1 291 ? -13.527 -14.439 17.749 1.00 88.94 291 ALA A O 1
ATOM 2272 N N . THR A 1 292 ? -12.044 -13.118 18.778 1.00 88.31 292 THR A N 1
ATOM 2273 C CA . THR A 1 292 ? -12.533 -13.366 20.149 1.00 88.31 292 THR A CA 1
ATOM 2274 C C . THR A 1 292 ? -13.586 -12.358 20.628 1.00 88.31 292 THR A C 1
ATOM 2276 O O . THR A 1 292 ? -14.150 -12.532 21.712 1.00 88.31 292 THR A O 1
ATOM 2279 N N . VAL A 1 293 ? -13.869 -11.310 19.845 1.00 85.62 293 VAL A N 1
ATOM 2280 C CA . VAL A 1 293 ? -14.826 -10.242 20.171 1.00 85.62 293 VAL A CA 1
ATOM 2281 C C . VAL A 1 293 ? -16.208 -10.606 19.619 1.00 85.62 293 VAL A C 1
ATOM 2283 O O . VAL A 1 293 ? -16.626 -10.247 18.517 1.00 85.62 293 VAL A O 1
ATOM 2286 N N . ASP A 1 294 ? -16.944 -11.377 20.412 1.00 81.50 294 ASP A N 1
ATOM 2287 C CA . ASP A 1 294 ? -18.293 -11.839 20.099 1.00 81.50 294 ASP A CA 1
ATOM 2288 C C . ASP A 1 294 ? -19.360 -11.236 21.037 1.00 81.50 294 ASP A C 1
ATOM 2290 O O . ASP A 1 294 ? -19.111 -10.330 21.839 1.00 81.50 294 ASP A O 1
ATOM 2294 N N . ARG A 1 295 ? -20.600 -11.736 20.947 1.00 78.31 295 ARG A N 1
ATOM 2295 C CA . ARG A 1 295 ? -21.685 -11.297 21.842 1.00 78.31 295 ARG A CA 1
ATOM 2296 C C . ARG A 1 295 ? -21.400 -11.620 23.313 1.00 78.31 295 ARG A C 1
ATOM 2298 O O . ARG A 1 295 ? -21.837 -10.872 24.184 1.00 78.31 295 ARG A O 1
ATOM 2305 N N . ALA A 1 296 ? -20.682 -12.707 23.605 1.00 81.62 296 ALA A N 1
ATOM 2306 C CA . ALA A 1 296 ? -20.318 -13.069 24.971 1.00 81.62 296 ALA A CA 1
ATOM 2307 C C . ALA A 1 296 ? -19.241 -12.128 25.528 1.00 81.62 296 ALA A C 1
ATOM 2309 O O . ALA A 1 296 ? -19.298 -11.760 26.702 1.00 81.62 296 ALA A O 1
ATOM 2310 N N . PHE A 1 297 ? -18.306 -11.677 24.686 1.00 86.75 297 PHE A N 1
ATOM 2311 C CA . PHE A 1 297 ? -17.363 -10.617 25.019 1.00 86.75 297 PHE A CA 1
ATOM 2312 C C . PHE A 1 297 ? -18.101 -9.333 25.413 1.00 86.75 297 PHE A C 1
ATOM 2314 O O . PHE A 1 297 ? -17.877 -8.831 26.512 1.00 86.75 297 PHE A O 1
ATOM 2321 N N . ALA A 1 298 ? -19.036 -8.855 24.585 1.00 81.88 298 ALA A N 1
ATOM 2322 C CA . ALA A 1 298 ? -19.825 -7.654 24.879 1.00 81.88 298 ALA A CA 1
ATOM 2323 C C . ALA A 1 298 ? -20.651 -7.787 26.176 1.00 81.88 298 ALA A C 1
ATOM 2325 O O . ALA A 1 298 ? -20.684 -6.868 26.996 1.00 81.88 298 ALA A O 1
ATOM 2326 N N . ALA A 1 299 ? -21.231 -8.965 26.428 1.00 80.88 299 ALA A N 1
ATOM 2327 C CA . ALA A 1 299 ? -22.000 -9.241 27.643 1.00 80.88 299 ALA A CA 1
ATOM 2328 C C . ALA A 1 299 ? -21.170 -9.140 28.939 1.00 80.88 299 ALA A C 1
ATOM 2330 O O . ALA A 1 299 ? -21.710 -8.779 29.983 1.00 80.88 299 ALA A O 1
ATOM 2331 N N . ARG A 1 300 ? -19.853 -9.405 28.902 1.00 85.94 300 ARG A N 1
ATOM 2332 C CA . ARG A 1 300 ? -18.968 -9.233 30.077 1.00 85.94 300 ARG A CA 1
ATOM 2333 C C . ARG A 1 300 ? -18.880 -7.780 30.543 1.00 85.94 300 ARG A C 1
ATOM 2335 O O . ARG A 1 300 ? -18.620 -7.544 31.722 1.00 85.94 300 ARG A O 1
ATOM 2342 N N . PHE A 1 301 ? -19.087 -6.850 29.616 1.00 83.31 301 PHE A N 1
ATOM 2343 C CA . PHE A 1 301 ? -19.056 -5.408 29.827 1.00 83.31 301 PHE A CA 1
ATOM 2344 C C . PHE A 1 301 ? -20.453 -4.791 29.954 1.00 83.31 301 PHE A C 1
ATOM 2346 O O . PHE A 1 301 ? -20.543 -3.574 30.073 1.00 83.31 301 PHE A O 1
ATOM 2353 N N . ASP A 1 302 ? -21.522 -5.598 29.902 1.00 78.44 302 ASP A N 1
ATOM 2354 C CA . ASP A 1 302 ? -22.902 -5.101 29.801 1.00 78.44 302 ASP A CA 1
ATOM 2355 C C . ASP A 1 302 ? -23.027 -4.033 28.694 1.00 78.44 302 ASP A C 1
ATOM 2357 O O . ASP A 1 302 ? -23.490 -2.919 28.921 1.00 78.44 302 ASP A O 1
ATOM 2361 N N . ALA A 1 303 ? -22.473 -4.349 27.519 1.00 72.81 303 ALA A N 1
ATOM 2362 C CA . ALA A 1 303 ? -22.226 -3.404 26.433 1.00 72.81 303 ALA A CA 1
ATOM 2363 C C . ALA A 1 303 ? -22.734 -3.925 25.083 1.00 72.81 303 ALA A C 1
ATOM 2365 O O . ALA A 1 303 ? -23.101 -5.095 24.941 1.00 72.81 303 ALA A O 1
ATOM 2366 N N . VAL A 1 304 ? -22.694 -3.062 24.066 1.00 68.88 304 VAL A N 1
ATOM 2367 C CA . VAL A 1 304 ? -22.998 -3.403 22.670 1.00 68.88 304 VAL A CA 1
ATOM 2368 C C . VAL A 1 304 ? -21.712 -3.363 21.838 1.00 68.88 304 VAL A C 1
ATOM 2370 O O . VAL A 1 304 ? -20.863 -2.501 22.054 1.00 68.88 304 VAL A O 1
ATOM 2373 N N . GLY A 1 305 ? -21.539 -4.318 20.918 1.00 62.25 305 GLY A N 1
ATOM 2374 C CA . GLY A 1 305 ? -20.357 -4.408 20.050 1.00 62.25 305 GLY A CA 1
ATOM 2375 C C . GLY A 1 305 ? -20.527 -3.700 18.707 1.00 62.25 305 GLY A C 1
ATOM 2376 O O . GLY A 1 305 ? -21.629 -3.669 18.165 1.00 62.25 305 GLY A O 1
ATOM 2377 N N . TYR A 1 306 ? -19.428 -3.185 18.154 1.00 54.38 306 TYR A N 1
ATOM 2378 C CA . TYR A 1 306 ? -19.370 -2.466 16.869 1.00 54.38 306 TYR A CA 1
ATOM 2379 C C . TYR A 1 306 ? -19.348 -3.384 15.625 1.00 54.38 306 TYR A C 1
ATOM 2381 O O . TYR A 1 306 ? -18.737 -3.046 14.618 1.00 54.38 306 TYR A O 1
ATOM 2389 N N . ARG A 1 307 ? -19.982 -4.567 15.665 1.00 56.81 307 ARG A N 1
ATOM 2390 C CA . ARG A 1 307 ? -19.896 -5.522 14.544 1.00 56.81 307 ARG A CA 1
ATOM 2391 C C . ARG A 1 307 ? -20.638 -5.011 13.307 1.00 56.81 307 ARG A C 1
ATOM 2393 O O . ARG A 1 307 ? -21.860 -4.884 13.332 1.00 56.81 307 ARG A O 1
ATOM 2400 N N . THR A 1 308 ? -19.908 -4.849 12.212 1.00 45.47 308 THR A N 1
ATOM 2401 C CA . THR A 1 308 ? -20.420 -4.682 10.853 1.00 45.47 308 THR A CA 1
ATOM 2402 C C . THR A 1 308 ? -20.919 -6.047 10.371 1.00 45.47 308 THR A C 1
ATOM 2404 O O . THR A 1 308 ? -20.170 -6.857 9.830 1.00 45.47 308 THR A O 1
ATOM 2407 N N . THR A 1 309 ? -22.175 -6.394 10.651 1.00 35.44 309 THR A N 1
ATOM 2408 C CA . THR A 1 309 ? -22.799 -7.557 10.001 1.00 35.44 309 THR A CA 1
ATOM 2409 C C . THR A 1 309 ? -23.252 -7.160 8.597 1.00 35.44 309 THR A C 1
ATOM 2411 O O . THR A 1 309 ? -23.968 -6.164 8.498 1.00 35.44 309 THR A O 1
ATOM 2414 N N . PRO A 1 310 ? -22.960 -7.941 7.537 1.00 31.12 310 PRO A N 1
ATOM 2415 C CA . PRO A 1 310 ? -23.764 -7.863 6.328 1.00 31.12 310 PRO A CA 1
ATOM 2416 C C . PRO A 1 310 ? -25.176 -8.296 6.723 1.00 31.12 310 PRO A C 1
ATOM 2418 O O . PRO A 1 310 ? -25.402 -9.448 7.105 1.00 31.12 310 PRO A O 1
ATOM 2421 N N . SER A 1 311 ? -26.109 -7.347 6.743 1.00 28.61 311 SER A N 1
ATOM 2422 C CA . SER A 1 311 ? -27.506 -7.659 7.018 1.00 28.61 311 SER A CA 1
ATOM 2423 C C . SER A 1 311 ? -28.038 -8.503 5.855 1.00 28.61 311 SER A C 1
ATOM 2425 O O . SER A 1 311 ? -27.847 -8.111 4.701 1.00 28.61 311 SER A O 1
ATOM 2427 N N . PRO A 1 312 ? -28.673 -9.664 6.096 1.00 27.12 312 PRO A N 1
ATOM 2428 C CA . PRO A 1 312 ? -29.378 -10.352 5.030 1.00 27.12 312 PRO A CA 1
ATOM 2429 C C . PRO A 1 312 ? -30.494 -9.425 4.552 1.00 27.12 312 PRO A C 1
ATOM 2431 O O . PRO A 1 312 ? -31.256 -8.909 5.368 1.00 27.12 312 PRO A O 1
ATOM 2434 N N . ALA A 1 313 ? -30.550 -9.205 3.240 1.00 37.53 313 ALA A N 1
ATOM 2435 C CA . ALA A 1 313 ? -31.579 -8.414 2.591 1.00 37.53 313 ALA A CA 1
ATOM 2436 C C . ALA A 1 313 ? -32.967 -8.856 3.077 1.00 37.53 313 ALA A C 1
ATOM 2438 O O . ALA A 1 313 ? -33.470 -9.920 2.715 1.00 37.53 313 ALA A O 1
ATOM 2439 N N . THR A 1 314 ? -33.569 -8.041 3.931 1.00 27.73 314 THR A N 1
ATOM 2440 C CA . THR A 1 314 ? -35.003 -8.062 4.175 1.00 27.73 314 THR A CA 1
ATOM 2441 C C . THR A 1 314 ? -35.541 -6.764 3.630 1.00 27.73 314 THR A C 1
ATOM 2443 O O . THR A 1 314 ? -35.286 -5.704 4.199 1.00 27.73 314 THR A O 1
ATOM 2446 N N . ASP A 1 315 ? -36.268 -6.896 2.523 1.00 36.97 315 ASP A N 1
ATOM 2447 C CA . ASP A 1 315 ? -37.280 -5.950 2.080 1.00 36.97 315 ASP A CA 1
ATOM 2448 C C . ASP A 1 315 ? -38.011 -5.390 3.296 1.00 36.97 315 ASP A C 1
ATOM 2450 O O . ASP A 1 315 ? -38.733 -6.128 3.963 1.00 36.97 315 ASP A O 1
ATOM 2454 N N . HIS A 1 316 ? -37.840 -4.100 3.562 1.00 30.52 316 HIS A N 1
ATOM 2455 C CA . HIS A 1 316 ? -38.875 -3.261 4.142 1.00 30.52 316 HIS A CA 1
ATOM 2456 C C . HIS A 1 316 ? -38.611 -1.812 3.742 1.00 30.52 316 HIS A C 1
ATOM 2458 O O . HIS A 1 316 ? -37.699 -1.164 4.248 1.00 30.52 316 HIS A O 1
ATOM 2464 N N . GLU A 1 317 ? -39.474 -1.305 2.859 1.00 37.38 317 GLU A N 1
ATOM 2465 C CA . GLU A 1 317 ? -39.873 0.098 2.849 1.00 37.38 317 GLU A CA 1
ATOM 2466 C C . GLU A 1 317 ? -40.186 0.526 4.290 1.00 37.38 317 GLU A C 1
ATOM 2468 O O . GLU A 1 317 ? -41.233 0.197 4.849 1.00 37.38 317 GLU A O 1
ATOM 2473 N N . CYS A 1 318 ? -39.255 1.230 4.919 1.00 28.22 318 CYS A N 1
ATOM 2474 C CA . CYS A 1 318 ? -39.530 2.103 6.045 1.00 28.22 318 CYS A CA 1
ATOM 2475 C C . CYS A 1 318 ? -38.340 3.048 6.158 1.00 28.22 318 CYS A C 1
ATOM 2477 O O . CYS A 1 318 ? -37.254 2.622 6.541 1.00 28.22 318 CYS A O 1
ATOM 2479 N N . VAL A 1 319 ? -38.546 4.316 5.800 1.00 39.56 319 VAL A N 1
ATOM 2480 C CA . VAL A 1 319 ? -37.621 5.407 6.126 1.00 39.56 319 VAL A CA 1
ATOM 2481 C C . VAL A 1 319 ? -37.349 5.317 7.633 1.00 39.56 319 VAL A C 1
ATOM 2483 O O . VAL A 1 319 ? -38.291 5.502 8.411 1.00 39.56 319 VAL A O 1
ATOM 2486 N N . PRO A 1 320 ? -36.127 4.980 8.084 1.00 44.06 320 PRO A N 1
ATOM 2487 C CA . PRO A 1 320 ? -35.809 5.089 9.493 1.00 44.06 320 PRO A CA 1
ATOM 2488 C C . PRO A 1 320 ? -35.846 6.575 9.851 1.00 44.06 320 PRO A C 1
ATOM 2490 O O . PRO A 1 320 ? -35.329 7.405 9.107 1.00 44.06 320 PRO A O 1
ATOM 2493 N N . ASP A 1 321 ? -36.499 6.895 10.964 1.00 55.66 321 ASP A N 1
ATOM 2494 C CA . ASP A 1 321 ? -36.743 8.249 11.465 1.00 55.66 321 ASP A CA 1
ATOM 2495 C C . ASP A 1 321 ? -35.403 8.990 11.643 1.00 55.66 321 ASP A C 1
ATOM 2497 O O . ASP A 1 321 ? -34.702 8.811 12.643 1.00 55.66 321 ASP A O 1
ATOM 2501 N N . VAL A 1 322 ? -34.984 9.750 10.623 1.00 58.97 322 VAL A N 1
ATOM 2502 C CA . VAL A 1 322 ? -33.750 10.539 10.673 1.00 58.97 322 VAL A CA 1
ATOM 2503 C C . VAL A 1 322 ? -33.955 11.610 11.747 1.00 58.97 322 VAL A C 1
ATOM 2505 O O . VAL A 1 322 ? -34.922 12.373 11.653 1.00 58.97 322 VAL A O 1
ATOM 2508 N N . PRO A 1 323 ? -33.084 11.696 12.773 1.00 69.31 323 PRO A N 1
ATOM 2509 C CA . PRO A 1 323 ? -33.240 12.670 13.845 1.00 69.31 323 PRO A CA 1
ATOM 2510 C C . PRO A 1 323 ? -33.448 14.094 13.292 1.00 69.31 323 PRO A C 1
ATOM 2512 O O . PRO A 1 323 ? -32.721 14.489 12.378 1.00 69.31 323 PRO A O 1
ATOM 2515 N N . PRO A 1 324 ? -34.389 14.898 13.828 1.00 56.50 324 PRO A N 1
ATOM 2516 C CA . PRO A 1 324 ? -34.722 16.213 13.266 1.00 56.50 324 PRO A CA 1
ATOM 2517 C C . PRO A 1 324 ? -33.527 17.166 13.112 1.00 56.50 324 PRO A C 1
ATOM 2519 O O . PRO A 1 324 ? -33.468 17.948 12.168 1.00 56.50 324 PRO A O 1
ATOM 2522 N N . SER A 1 325 ? -32.553 17.086 14.015 1.00 62.09 325 SER A N 1
ATOM 2523 C CA . SER A 1 325 ? -31.299 17.846 13.974 1.00 62.09 325 SER A CA 1
ATOM 2524 C C . SER A 1 325 ? -30.330 17.335 12.905 1.00 62.09 325 SER A C 1
ATOM 2526 O O . SER A 1 325 ? -29.671 18.149 12.269 1.00 62.09 325 SER A O 1
ATOM 2528 N N . LEU A 1 326 ? -30.296 16.029 12.617 1.00 73.69 326 LEU A N 1
ATOM 2529 C CA . LEU A 1 326 ? -29.557 15.493 11.467 1.00 73.69 326 LEU A CA 1
ATOM 2530 C C . LEU A 1 326 ? -30.203 15.936 10.148 1.00 73.69 326 LEU A C 1
ATOM 2532 O O . LEU A 1 326 ? -29.505 16.386 9.246 1.00 73.69 326 LEU A O 1
ATOM 2536 N N . MET A 1 327 ? -31.537 15.924 10.071 1.00 59.00 327 MET A N 1
ATOM 2537 C CA . MET A 1 327 ? -32.261 16.485 8.926 1.00 59.00 327 MET A CA 1
ATOM 2538 C C . MET A 1 327 ? -31.963 17.976 8.720 1.00 59.00 327 MET A C 1
ATOM 2540 O O . MET A 1 327 ? -31.843 18.421 7.581 1.00 59.00 327 MET A O 1
ATOM 2544 N N . ALA A 1 328 ? -31.807 18.747 9.800 1.00 60.31 328 ALA A N 1
ATOM 2545 C CA . ALA A 1 328 ? -31.408 20.150 9.713 1.00 60.31 328 ALA A CA 1
ATOM 2546 C C . ALA A 1 328 ? -29.981 20.313 9.160 1.00 60.31 328 ALA A C 1
ATOM 2548 O O . ALA A 1 328 ? -29.770 21.163 8.298 1.00 60.31 328 ALA A O 1
ATOM 2549 N N . VAL A 1 329 ? -29.021 19.478 9.587 1.00 67.19 329 VAL A N 1
ATOM 2550 C CA . VAL A 1 329 ? -27.659 19.472 9.017 1.00 67.19 329 VAL A CA 1
ATOM 2551 C C . VAL A 1 329 ? -27.701 19.143 7.522 1.00 67.19 329 VAL A C 1
ATOM 2553 O O . VAL A 1 329 ? -27.144 19.893 6.728 1.00 67.19 329 VAL A O 1
ATOM 2556 N N . MET A 1 330 ? -28.425 18.095 7.118 1.00 67.38 330 MET A N 1
ATOM 2557 C CA . MET A 1 330 ? -28.568 17.718 5.705 1.00 67.38 330 MET A CA 1
ATOM 2558 C C . MET A 1 330 ? -29.187 18.833 4.854 1.00 67.38 330 MET A C 1
ATOM 2560 O O . MET A 1 330 ? -28.712 19.119 3.760 1.00 67.38 330 MET A O 1
ATOM 2564 N N . GLN A 1 331 ? -30.236 19.500 5.348 1.00 59.03 331 GLN A N 1
ATOM 2565 C CA . GLN A 1 331 ? -30.866 20.613 4.631 1.00 59.03 331 GLN A CA 1
ATOM 2566 C C . GLN A 1 331 ? -29.926 21.809 4.473 1.00 59.03 331 GLN A C 1
ATOM 2568 O O . GLN A 1 331 ? -29.958 22.471 3.439 1.00 59.03 331 GLN A O 1
ATOM 2573 N N . LEU A 1 332 ? -29.089 22.088 5.472 1.00 62.50 332 LEU A N 1
ATOM 2574 C CA . LEU A 1 332 ? -28.106 23.164 5.384 1.00 62.50 332 LEU A CA 1
ATOM 2575 C C . LEU A 1 332 ? -26.961 22.821 4.421 1.00 62.50 332 LEU A C 1
ATOM 2577 O O . LEU A 1 332 ? -26.481 23.718 3.741 1.00 62.50 332 LEU A O 1
ATOM 2581 N N . VAL A 1 333 ? -26.567 21.549 4.313 1.00 65.25 333 VAL A N 1
ATOM 2582 C CA . VAL A 1 333 ? -25.597 21.080 3.306 1.00 65.25 333 VAL A CA 1
ATOM 2583 C C . VAL A 1 333 ? -26.178 21.168 1.890 1.00 65.25 333 VAL A C 1
ATOM 2585 O O . VAL A 1 333 ? -25.510 21.633 0.976 1.00 65.25 333 VAL A O 1
ATOM 2588 N N . LEU A 1 334 ? -27.441 20.774 1.708 1.00 59.59 334 LEU A N 1
ATOM 2589 C CA . LEU A 1 334 ? -28.087 20.715 0.391 1.00 59.59 334 LEU A CA 1
ATOM 2590 C C . LEU A 1 334 ? -28.583 22.071 -0.133 1.00 59.59 334 LEU A C 1
ATOM 2592 O O . LEU A 1 334 ? -28.638 22.279 -1.344 1.00 59.59 334 LEU A O 1
ATOM 2596 N N . PHE A 1 335 ? -28.994 22.977 0.758 1.00 50.00 335 PHE A N 1
ATOM 2597 C CA . PHE A 1 335 ? -29.660 24.236 0.395 1.00 50.00 335 PHE A CA 1
ATOM 2598 C C . PHE A 1 335 ? -29.008 25.488 0.999 1.00 50.00 335 PHE A C 1
ATOM 2600 O O . PHE A 1 335 ? -29.532 26.590 0.818 1.00 50.00 335 PHE A O 1
ATOM 2607 N N . GLY A 1 336 ? -27.904 25.349 1.738 1.00 53.75 336 GLY A N 1
ATOM 2608 C CA . GLY A 1 336 ? -27.168 26.478 2.302 1.00 53.75 336 GLY A CA 1
ATOM 2609 C C . GLY A 1 336 ? -26.501 27.331 1.222 1.00 53.75 336 GLY A C 1
ATOM 2610 O O . GLY A 1 336 ? -25.943 26.819 0.254 1.00 53.75 336 GLY A O 1
ATOM 2611 N N . GLU A 1 337 ? -26.541 28.657 1.374 1.00 42.62 337 GLU A N 1
ATOM 2612 C CA . GLU A 1 337 ? -25.721 29.548 0.548 1.00 42.62 337 GLU A CA 1
ATOM 2613 C C . GLU A 1 337 ? -24.271 29.536 1.069 1.00 42.62 337 GLU A C 1
ATOM 2615 O O . GLU A 1 337 ? -23.929 30.272 1.994 1.00 42.62 337 GLU A O 1
ATOM 2620 N N . GLY A 1 338 ? -23.428 28.693 0.463 1.00 51.66 338 GLY A N 1
ATOM 2621 C CA . GLY A 1 338 ? -22.006 28.523 0.800 1.00 51.66 338 GLY A CA 1
ATOM 2622 C C . GLY A 1 338 ? -21.703 27.212 1.534 1.00 51.66 338 GLY A C 1
ATOM 2623 O O . GLY A 1 338 ? -22.614 26.575 2.056 1.00 51.66 338 GLY A O 1
ATOM 2624 N N . ASP A 1 339 ? -20.424 26.810 1.557 1.00 55.28 339 ASP A N 1
ATOM 2625 C CA . ASP A 1 339 ? -19.960 25.637 2.316 1.00 55.28 339 ASP A CA 1
ATOM 2626 C C . ASP A 1 339 ? -20.411 25.747 3.777 1.00 55.28 339 ASP A C 1
ATOM 2628 O O . ASP A 1 339 ? -20.227 26.786 4.421 1.00 55.28 339 ASP A O 1
ATOM 2632 N N . LEU A 1 340 ? -21.004 24.674 4.303 1.00 60.34 340 LEU A N 1
ATOM 2633 C CA . LEU A 1 340 ? -21.423 24.614 5.696 1.00 60.34 340 LEU A CA 1
ATOM 2634 C C . LEU A 1 340 ? -20.190 24.739 6.604 1.00 60.34 340 LEU A C 1
ATOM 2636 O O . LEU A 1 340 ? -19.400 23.803 6.722 1.00 60.34 340 LEU A O 1
ATOM 2640 N N . ASP A 1 341 ? -20.040 25.887 7.266 1.00 65.94 341 ASP A N 1
ATOM 2641 C CA . ASP A 1 341 ? -18.953 26.095 8.222 1.00 65.94 341 ASP A CA 1
ATOM 2642 C C . ASP A 1 341 ? -19.059 25.078 9.374 1.00 65.94 341 ASP A C 1
ATOM 2644 O O . ASP A 1 341 ? -20.133 24.851 9.944 1.00 65.94 341 ASP A O 1
ATOM 2648 N N . ALA A 1 342 ? -17.930 24.468 9.728 1.00 69.75 342 ALA A N 1
ATOM 2649 C CA . ALA A 1 342 ? -17.824 23.430 10.749 1.00 69.75 342 ALA A CA 1
ATOM 2650 C C . ALA A 1 342 ? -18.355 23.897 12.118 1.00 69.75 342 ALA A C 1
ATOM 2652 O O . ALA A 1 342 ? -18.879 23.095 12.892 1.00 69.75 342 ALA A O 1
ATOM 2653 N N . GLU A 1 343 ? -18.261 25.199 12.404 1.00 67.75 343 GLU A N 1
ATOM 2654 C CA . GLU A 1 343 ? -18.830 25.825 13.602 1.00 67.75 343 GLU A CA 1
ATOM 2655 C C . GLU A 1 343 ? -20.365 25.802 13.603 1.00 67.75 343 GLU A C 1
ATOM 2657 O O . GLU A 1 343 ? -20.974 25.482 14.623 1.00 67.75 343 GLU A O 1
ATOM 2662 N N . MET A 1 344 ? -20.998 26.062 12.455 1.00 62.59 344 MET A N 1
ATOM 2663 C CA . MET A 1 344 ? -22.456 26.022 12.308 1.00 62.59 344 MET A CA 1
ATOM 2664 C C . MET A 1 344 ? -22.982 24.587 12.429 1.00 62.59 344 MET A C 1
ATOM 2666 O O . MET A 1 344 ? -23.978 24.341 13.106 1.00 62.59 344 MET A O 1
ATOM 2670 N N . ALA A 1 345 ? -22.286 23.624 11.822 1.00 68.88 345 ALA A N 1
ATOM 2671 C CA . ALA A 1 345 ? -22.597 22.201 11.949 1.00 68.88 345 ALA A CA 1
ATOM 2672 C C . ALA A 1 345 ? -22.501 21.721 13.409 1.00 68.88 345 ALA A C 1
ATOM 2674 O O . ALA A 1 345 ? -23.365 20.985 13.894 1.00 68.88 345 ALA A O 1
ATOM 2675 N N . ALA A 1 346 ? -21.471 22.184 14.126 1.00 73.62 346 ALA A N 1
ATOM 2676 C CA . ALA A 1 346 ? -21.310 21.923 15.548 1.00 73.62 346 ALA A CA 1
ATOM 2677 C C . ALA A 1 346 ? -22.437 22.566 16.363 1.00 73.62 346 ALA A C 1
ATOM 2679 O O . ALA A 1 346 ? -22.976 21.907 17.245 1.00 73.62 346 ALA A O 1
ATOM 2680 N N . ASP A 1 347 ? -22.840 23.797 16.046 1.00 70.50 347 ASP A N 1
ATOM 2681 C CA . ASP A 1 347 ? -23.946 24.494 16.711 1.00 70.50 347 ASP A CA 1
ATOM 2682 C C . ASP A 1 347 ? -25.301 23.803 16.534 1.00 70.50 347 ASP A C 1
ATOM 2684 O O . ASP A 1 347 ? -26.043 23.655 17.506 1.00 70.50 347 ASP A O 1
ATOM 2688 N N . VAL A 1 348 ? -25.608 23.310 15.331 1.00 69.31 348 VAL A N 1
ATOM 2689 C CA . VAL A 1 348 ? -26.832 22.531 15.065 1.00 69.31 348 VAL A CA 1
ATOM 2690 C C . VAL A 1 348 ? -26.849 21.222 15.860 1.00 69.31 348 VAL A C 1
ATOM 2692 O O . VAL A 1 348 ? -27.910 20.771 16.287 1.00 69.31 348 VAL A O 1
ATOM 2695 N N . CYS A 1 349 ? -25.676 20.638 16.110 1.00 74.50 349 CYS A N 1
ATOM 2696 C CA . CYS A 1 349 ? -25.519 19.466 16.969 1.00 74.50 349 CYS A CA 1
ATOM 2697 C C . CYS A 1 349 ? -25.325 19.826 18.457 1.00 74.50 349 CYS A C 1
ATOM 2699 O O . CYS A 1 349 ? -24.817 19.004 19.217 1.00 74.50 349 CYS A O 1
ATOM 2701 N N . GLU A 1 350 ? -25.656 21.057 18.871 1.00 73.81 350 GLU A N 1
ATOM 2702 C CA . GLU A 1 350 ? -25.496 21.590 20.239 1.00 73.81 350 GLU A CA 1
ATOM 2703 C C . GLU A 1 350 ? -24.065 21.484 20.802 1.00 73.81 350 GLU A C 1
ATOM 2705 O O . GLU A 1 350 ? -23.842 21.474 22.014 1.00 73.81 350 GLU A O 1
ATOM 2710 N N . ARG A 1 351 ? -23.071 21.383 19.915 1.00 75.56 351 ARG A N 1
ATOM 2711 C CA . ARG A 1 351 ? -21.671 21.045 20.209 1.00 75.56 351 ARG A CA 1
ATOM 2712 C C . ARG A 1 351 ? -21.525 19.762 21.038 1.00 75.56 351 ARG A C 1
ATOM 2714 O O . ARG A 1 351 ? -20.494 19.541 21.676 1.00 75.56 351 ARG A O 1
ATOM 2721 N N . ASP A 1 352 ? -22.530 18.891 21.009 1.00 75.38 352 ASP A N 1
ATOM 2722 C CA . ASP A 1 352 ? -22.506 17.609 21.686 1.00 75.38 352 ASP A CA 1
ATOM 2723 C C . ASP A 1 352 ? -21.798 16.575 20.812 1.00 75.38 352 ASP A C 1
ATOM 2725 O O . ASP A 1 352 ? -22.310 16.070 19.810 1.00 75.38 352 ASP A O 1
ATOM 2729 N N . ARG A 1 353 ? -20.592 16.218 21.250 1.00 78.56 353 ARG A N 1
ATOM 2730 C CA . ARG A 1 353 ? -19.755 15.207 20.610 1.00 78.56 353 ARG A CA 1
ATOM 2731 C C . ARG A 1 353 ? -20.483 13.877 20.409 1.00 78.56 353 ARG A C 1
ATOM 2733 O O . ARG A 1 353 ? -20.213 13.178 19.433 1.00 78.56 353 ARG A O 1
ATOM 2740 N N . THR A 1 354 ? -21.353 13.493 21.341 1.00 68.50 354 THR A N 1
ATOM 2741 C CA . THR A 1 354 ? -22.056 12.209 21.267 1.00 68.50 354 THR A CA 1
ATOM 2742 C C . THR A 1 354 ? -23.117 12.219 20.175 1.00 68.50 354 THR A C 1
ATOM 2744 O O . THR A 1 354 ? -23.136 11.292 19.364 1.00 68.50 354 THR A O 1
ATOM 2747 N N . THR A 1 355 ? -23.880 13.307 20.080 1.00 71.50 355 THR A N 1
ATOM 2748 C CA . THR A 1 355 ? -24.840 13.569 19.003 1.00 71.50 355 THR A CA 1
ATOM 2749 C C . THR A 1 355 ? -24.161 13.625 17.630 1.00 71.50 355 THR A C 1
ATOM 2751 O O . THR A 1 355 ? -24.603 12.951 16.701 1.00 71.50 355 THR A O 1
ATOM 2754 N N . ILE A 1 356 ? -23.026 14.326 17.504 1.00 74.56 356 ILE A N 1
ATOM 2755 C CA . ILE A 1 356 ? -22.272 14.405 16.236 1.00 74.56 356 ILE A CA 1
ATOM 2756 C C . ILE A 1 356 ? -21.831 13.011 15.770 1.00 74.56 356 ILE A C 1
ATOM 2758 O O . ILE A 1 356 ? -22.030 12.648 14.615 1.00 74.56 356 ILE A O 1
ATOM 2762 N N . LEU A 1 357 ? -21.276 12.196 16.672 1.00 74.25 357 LEU A N 1
ATOM 2763 C CA . LEU A 1 357 ? -20.826 10.840 16.336 1.00 74.25 357 LEU A CA 1
ATOM 2764 C C . LEU A 1 357 ? -21.985 9.894 15.993 1.00 74.25 357 LEU A C 1
ATOM 2766 O O . LEU A 1 357 ? -21.823 9.008 15.155 1.00 74.25 357 LEU A O 1
ATOM 2770 N N . GLU A 1 358 ? -23.145 10.058 16.631 1.00 78.94 358 GLU A N 1
ATOM 2771 C CA . GLU A 1 358 ? -24.347 9.302 16.275 1.00 78.94 358 GLU A CA 1
ATOM 2772 C C . GLU A 1 358 ? -24.824 9.649 14.862 1.00 78.94 358 GLU A C 1
ATOM 2774 O O . GLU A 1 358 ? -25.161 8.749 14.092 1.00 78.94 358 GLU A O 1
ATOM 2779 N N . TYR A 1 359 ? -24.783 10.929 14.497 1.00 82.31 359 TYR A N 1
ATOM 2780 C CA . TYR A 1 359 ? -25.169 11.386 13.165 1.00 82.31 359 TYR A CA 1
ATOM 2781 C C . TYR A 1 359 ? -24.182 10.947 12.096 1.00 82.31 359 TYR A C 1
ATOM 2783 O O . TYR A 1 359 ? -24.614 10.480 11.049 1.00 82.31 359 TYR A O 1
ATOM 2791 N N . MET A 1 360 ? -22.879 10.981 12.384 1.00 80.00 360 MET A N 1
ATOM 2792 C CA . MET A 1 360 ? -21.864 10.448 11.472 1.00 80.00 360 MET A CA 1
ATOM 2793 C C . MET A 1 360 ? -22.108 8.971 11.166 1.00 80.00 360 MET A C 1
ATOM 2795 O O . MET A 1 360 ? -22.023 8.563 10.014 1.00 80.00 360 MET A O 1
ATOM 2799 N N . ARG A 1 361 ? -22.472 8.169 12.175 1.00 82.25 361 ARG A N 1
ATOM 2800 C CA . ARG A 1 361 ? -22.819 6.760 11.956 1.00 82.25 361 ARG A CA 1
ATOM 2801 C C . ARG A 1 361 ? -24.033 6.618 11.037 1.00 82.25 361 ARG A C 1
ATOM 2803 O O . ARG A 1 361 ? -23.971 5.848 10.087 1.00 82.25 361 ARG A O 1
ATOM 2810 N N . ILE A 1 362 ? -25.120 7.341 11.322 1.00 77.88 362 ILE A N 1
ATOM 2811 C CA . ILE A 1 362 ? -26.349 7.264 10.515 1.00 77.88 362 ILE A CA 1
ATOM 2812 C C . ILE A 1 362 ? -26.055 7.671 9.066 1.00 77.88 362 ILE A C 1
ATOM 2814 O O . ILE A 1 362 ? -26.480 6.975 8.147 1.00 77.88 362 ILE A O 1
ATOM 2818 N N . SER A 1 363 ? -25.288 8.744 8.859 1.00 79.75 363 SER A N 1
ATOM 2819 C CA . SER A 1 363 ? -24.916 9.208 7.523 1.00 79.75 363 SER A CA 1
ATOM 2820 C C . SER A 1 363 ? -24.017 8.218 6.783 1.00 79.75 363 SER A C 1
ATOM 2822 O O . SER A 1 363 ? -24.263 7.954 5.613 1.00 79.75 363 SER A O 1
ATOM 2824 N N . ALA A 1 364 ? -23.031 7.613 7.455 1.00 75.69 364 ALA A N 1
ATOM 2825 C CA . ALA A 1 364 ? -22.143 6.618 6.849 1.00 75.69 364 ALA A CA 1
ATOM 2826 C C . ALA A 1 364 ? -22.876 5.321 6.462 1.00 75.69 364 ALA A C 1
ATOM 2828 O O . ALA A 1 364 ? -22.603 4.745 5.411 1.00 75.69 364 ALA A O 1
ATOM 2829 N N . GLU A 1 365 ? -23.830 4.869 7.285 1.00 80.44 365 GLU A N 1
ATOM 2830 C CA . GLU A 1 365 ? -24.677 3.714 6.961 1.00 80.44 365 GLU A CA 1
ATOM 2831 C C . GLU A 1 365 ? -25.521 3.977 5.704 1.00 80.44 365 GLU A C 1
ATOM 2833 O O . GLU A 1 365 ? -25.581 3.130 4.814 1.00 80.44 365 GLU A O 1
ATOM 2838 N N . ARG A 1 366 ? -26.140 5.161 5.599 1.00 79.62 366 ARG A N 1
ATOM 2839 C CA . ARG A 1 366 ? -26.966 5.530 4.438 1.00 79.62 366 ARG A CA 1
ATOM 2840 C C . ARG A 1 366 ? -26.140 5.738 3.172 1.00 79.62 366 ARG A C 1
ATOM 2842 O O . ARG A 1 366 ? -26.542 5.285 2.108 1.00 79.62 366 ARG A O 1
ATOM 2849 N N . ASP A 1 367 ? -24.979 6.369 3.286 1.00 77.50 367 ASP A N 1
ATOM 2850 C CA . ASP A 1 367 ? -24.034 6.551 2.183 1.00 77.50 367 ASP A CA 1
ATOM 2851 C C . ASP A 1 367 ? -23.587 5.199 1.593 1.00 77.50 367 ASP A C 1
ATOM 2853 O O . ASP A 1 367 ? -23.658 4.980 0.383 1.00 77.50 367 ASP A O 1
ATOM 2857 N N . ALA A 1 368 ? -23.231 4.233 2.447 1.00 73.12 368 ALA A N 1
ATOM 2858 C CA . ALA A 1 368 ? -22.884 2.881 2.009 1.00 73.12 368 ALA A CA 1
ATOM 2859 C C . ALA A 1 368 ? -24.055 2.158 1.312 1.00 73.12 368 ALA A C 1
ATOM 2861 O O . ALA A 1 368 ? -23.854 1.499 0.291 1.00 73.12 368 ALA A O 1
ATOM 2862 N N . GLU A 1 369 ? -25.280 2.298 1.825 1.00 75.94 369 GLU A N 1
ATOM 2863 C CA . GLU A 1 369 ? -26.482 1.718 1.208 1.00 75.94 369 GLU A CA 1
ATOM 2864 C C . GLU A 1 369 ? -26.784 2.315 -0.172 1.00 75.94 369 GLU A C 1
ATOM 2866 O O . GLU A 1 369 ? -27.088 1.578 -1.118 1.00 75.94 369 GLU A O 1
ATOM 2871 N N . TRP A 1 370 ? -26.662 3.635 -0.315 1.00 79.31 370 TRP A N 1
ATOM 2872 C CA . TRP A 1 370 ? -26.881 4.308 -1.593 1.00 79.31 370 TRP A CA 1
ATOM 2873 C C . TRP A 1 370 ? -25.792 3.985 -2.612 1.00 79.31 370 TRP A C 1
ATOM 2875 O O . TRP A 1 370 ? -26.114 3.767 -3.779 1.00 79.31 370 TRP A O 1
ATOM 2885 N N . ARG A 1 371 ? -24.527 3.842 -2.191 1.00 76.38 371 ARG A N 1
ATOM 2886 C CA . ARG A 1 371 ? -23.455 3.367 -3.083 1.00 76.38 371 ARG A CA 1
ATOM 2887 C C . ARG A 1 371 ? -23.664 1.923 -3.535 1.00 76.38 371 ARG A C 1
ATOM 2889 O O . ARG A 1 371 ? -23.504 1.639 -4.718 1.00 76.38 371 ARG A O 1
ATOM 2896 N N . GLY A 1 372 ? -24.100 1.031 -2.644 1.00 75.12 372 GLY A N 1
ATOM 2897 C CA . GLY A 1 372 ? -24.464 -0.337 -3.033 1.00 75.12 372 GLY A CA 1
ATOM 2898 C C . GLY A 1 372 ? -25.641 -0.377 -4.018 1.00 75.12 372 GLY A C 1
ATOM 2899 O O . GLY A 1 372 ? -25.647 -1.164 -4.965 1.00 75.12 372 GLY A O 1
ATOM 2900 N N . SER A 1 373 ? -26.619 0.515 -3.846 1.00 71.81 373 SER A N 1
ATOM 2901 C CA . SER A 1 373 ? -27.749 0.657 -4.776 1.00 71.81 373 SER A CA 1
ATOM 2902 C C . SER A 1 373 ? -27.311 1.232 -6.129 1.00 71.81 373 SER A C 1
ATOM 2904 O O . SER A 1 373 ? -27.754 0.753 -7.170 1.00 71.81 373 SER A O 1
ATOM 2906 N N . LEU A 1 374 ? -26.369 2.180 -6.132 1.00 76.19 374 LEU A N 1
ATOM 2907 C CA . LEU A 1 374 ? -25.763 2.735 -7.342 1.00 76.19 374 LEU A CA 1
ATOM 2908 C C . LEU A 1 374 ? -25.023 1.670 -8.163 1.00 76.19 374 LEU A C 1
ATOM 2910 O O . LEU A 1 374 ? -25.151 1.632 -9.386 1.00 76.19 374 LEU A O 1
ATOM 2914 N N . GLU A 1 375 ? -24.259 0.790 -7.516 1.00 75.75 375 GLU A N 1
ATOM 2915 C CA . GLU A 1 375 ? -23.583 -0.324 -8.192 1.00 75.75 375 GLU A CA 1
ATOM 2916 C C . GLU A 1 375 ? -24.581 -1.255 -8.886 1.00 75.75 375 GLU A C 1
ATOM 2918 O O . GLU A 1 375 ? -24.369 -1.661 -10.033 1.00 75.75 375 GLU A O 1
ATOM 2923 N N . LYS A 1 376 ? -25.706 -1.536 -8.224 1.00 74.75 376 LYS A N 1
ATOM 2924 C CA . LYS A 1 376 ? -26.790 -2.333 -8.796 1.00 74.75 376 LYS A CA 1
ATOM 2925 C C . LYS A 1 376 ? -27.458 -1.624 -9.982 1.00 74.75 376 LYS A C 1
ATOM 2927 O O . LYS A 1 376 ? -27.603 -2.236 -11.038 1.00 74.75 376 LYS A O 1
ATOM 2932 N N . ALA A 1 377 ? -27.775 -0.335 -9.855 1.00 78.50 377 ALA A N 1
ATOM 2933 C CA . ALA A 1 377 ? -28.356 0.467 -10.935 1.00 78.50 377 ALA A CA 1
ATOM 2934 C C . ALA A 1 377 ? -27.426 0.552 -12.162 1.00 78.50 377 ALA A C 1
ATOM 2936 O O . ALA A 1 377 ? -27.870 0.445 -13.306 1.00 78.50 377 ALA A O 1
ATOM 2937 N N . ARG A 1 378 ? -26.105 0.649 -11.940 1.00 80.12 378 ARG A N 1
ATOM 2938 C CA . ARG A 1 378 ? -25.084 0.587 -13.002 1.00 80.12 378 ARG A CA 1
ATOM 2939 C C . ARG A 1 378 ? -25.041 -0.771 -13.693 1.00 80.12 378 ARG A C 1
ATOM 2941 O O . ARG A 1 378 ? -24.900 -0.819 -14.913 1.00 80.12 378 ARG A O 1
ATOM 2948 N N . ALA A 1 379 ? -25.179 -1.860 -12.939 1.00 82.44 379 ALA A N 1
ATOM 2949 C CA . ALA A 1 379 ? -25.240 -3.206 -13.502 1.00 82.44 379 ALA A CA 1
ATOM 2950 C C . ALA A 1 379 ? -26.507 -3.431 -14.351 1.00 82.44 379 ALA A C 1
ATOM 2952 O O . ALA A 1 379 ? -26.455 -4.142 -15.354 1.00 82.44 379 ALA A O 1
ATOM 2953 N N . GLU A 1 380 ? -27.624 -2.806 -13.974 1.00 84.81 380 GLU A N 1
ATOM 2954 C CA . GLU A 1 380 ? -28.910 -2.880 -14.685 1.00 84.81 380 GLU A CA 1
ATOM 2955 C C . GLU A 1 380 ? -29.042 -1.835 -15.815 1.00 84.81 380 GLU A C 1
ATOM 2957 O O . GLU A 1 380 ? -29.943 -1.938 -16.648 1.00 84.81 380 GLU A O 1
ATOM 2962 N N . ALA A 1 381 ? -28.087 -0.901 -15.908 1.00 86.38 381 ALA A N 1
ATOM 2963 C CA . ALA A 1 381 ? -28.005 0.174 -16.898 1.00 86.38 381 ALA A CA 1
ATOM 2964 C C . ALA A 1 381 ? -29.244 1.094 -16.937 1.00 86.38 381 ALA A C 1
ATOM 2966 O O . ALA A 1 381 ? -29.622 1.574 -18.011 1.00 86.38 381 ALA A O 1
ATOM 2967 N N . ASP A 1 382 ? -29.852 1.358 -15.775 1.00 82.75 382 ASP A N 1
ATOM 2968 C CA . ASP A 1 382 ? -30.958 2.310 -15.624 1.00 82.75 382 ASP A CA 1
ATOM 2969 C C . ASP A 1 382 ? -30.414 3.732 -15.362 1.00 82.75 382 ASP A C 1
ATOM 2971 O O . ASP A 1 382 ? -29.905 4.011 -14.274 1.00 82.75 382 ASP A O 1
ATOM 2975 N N . PRO A 1 383 ? -30.475 4.655 -16.341 1.00 62.25 383 PRO A N 1
ATOM 2976 C CA . PRO A 1 383 ? -29.877 5.981 -16.206 1.00 62.25 383 PRO A CA 1
ATOM 2977 C C . PRO A 1 383 ? -30.598 6.881 -15.193 1.00 62.25 383 PRO A C 1
ATOM 2979 O O . PRO A 1 383 ? -29.953 7.752 -14.606 1.00 62.25 383 PRO A O 1
ATOM 2982 N N . ASP A 1 384 ? -31.902 6.688 -14.985 1.00 54.88 384 ASP A N 1
ATOM 2983 C CA . ASP A 1 384 ? -32.685 7.509 -14.060 1.00 54.88 384 ASP A CA 1
ATOM 2984 C C . ASP A 1 384 ? -32.409 7.072 -12.613 1.00 54.88 384 ASP A C 1
ATOM 2986 O O . ASP A 1 384 ? -32.246 7.913 -11.725 1.00 54.88 384 ASP A O 1
ATOM 2990 N N . GLU A 1 385 ? -32.272 5.762 -12.384 1.00 60.53 385 GLU A N 1
ATOM 2991 C CA . GLU A 1 385 ? -31.906 5.205 -11.078 1.00 60.53 385 GLU A CA 1
ATOM 2992 C C . GLU A 1 385 ? -30.440 5.501 -10.715 1.00 60.53 385 GLU A C 1
ATOM 2994 O O . GLU A 1 385 ? -30.151 5.855 -9.573 1.00 60.53 385 GLU A O 1
ATOM 2999 N N . ILE A 1 386 ? -29.519 5.475 -11.689 1.00 69.62 386 ILE A N 1
ATOM 3000 C CA . ILE A 1 386 ? -28.119 5.893 -11.491 1.00 69.62 386 ILE A CA 1
ATOM 3001 C C . ILE A 1 386 ? -28.044 7.349 -11.020 1.00 69.62 386 ILE A C 1
ATOM 3003 O O . ILE A 1 386 ? -27.393 7.628 -10.014 1.00 69.62 386 ILE A O 1
ATOM 3007 N N . ALA A 1 387 ? -28.723 8.272 -11.710 1.00 59.03 387 ALA A N 1
ATOM 3008 C CA . ALA A 1 387 ? -28.693 9.691 -11.356 1.00 59.03 387 ALA A CA 1
ATOM 3009 C C . ALA A 1 387 ? -29.295 9.955 -9.964 1.00 59.03 387 ALA A C 1
ATOM 3011 O O . ALA A 1 387 ? -28.787 10.794 -9.216 1.00 59.03 387 ALA A O 1
ATOM 3012 N N . LEU A 1 388 ? -30.353 9.221 -9.603 1.00 55.62 388 LEU A N 1
ATOM 3013 C CA . LEU A 1 388 ? -30.962 9.285 -8.276 1.00 55.62 388 LEU A CA 1
ATOM 3014 C C . LEU A 1 388 ? -29.994 8.793 -7.191 1.00 55.62 388 LEU A C 1
ATOM 3016 O O . LEU A 1 388 ? -29.759 9.504 -6.215 1.00 55.62 388 LEU A O 1
ATOM 3020 N N . CYS A 1 389 ? -29.406 7.606 -7.365 1.00 67.81 389 CYS A N 1
ATOM 3021 C CA . CYS A 1 389 ? -28.481 7.041 -6.385 1.00 67.81 389 CYS A CA 1
ATOM 3022 C C . CYS A 1 389 ? -27.192 7.865 -6.249 1.00 67.81 389 CYS A C 1
ATOM 3024 O O . CYS A 1 389 ? -26.679 7.992 -5.140 1.00 67.81 389 CYS A O 1
ATOM 3026 N N . GLU A 1 390 ? -26.680 8.453 -7.337 1.00 71.69 390 GLU A N 1
ATOM 3027 C CA . GLU A 1 390 ? -25.526 9.365 -7.289 1.00 71.69 390 GLU A CA 1
ATOM 3028 C C . GLU A 1 390 ? -25.834 10.629 -6.480 1.00 71.69 390 GLU A C 1
ATOM 3030 O O . GLU A 1 390 ? -25.025 11.021 -5.637 1.00 71.69 390 GLU A O 1
ATOM 3035 N N . GLY A 1 391 ? -27.006 11.238 -6.689 1.00 61.56 391 GLY A N 1
ATOM 3036 C CA . GLY A 1 391 ? -27.428 12.425 -5.945 1.00 61.56 391 GLY A CA 1
ATOM 3037 C C . GLY A 1 391 ? -27.616 12.161 -4.450 1.00 61.56 391 GLY A C 1
ATOM 3038 O O . GLY A 1 391 ? -27.139 12.936 -3.622 1.00 61.56 391 GLY A O 1
ATOM 3039 N N . GLU A 1 392 ? -28.264 11.050 -4.097 1.00 73.94 392 GLU A N 1
ATOM 3040 C CA . GLU A 1 392 ? -28.476 10.667 -2.697 1.00 73.94 392 GLU A CA 1
ATOM 3041 C C . GLU A 1 392 ? -27.157 10.289 -2.005 1.00 73.94 392 GLU A C 1
ATOM 3043 O O . GLU A 1 392 ? -26.882 10.774 -0.907 1.00 73.94 392 GLU A O 1
ATOM 3048 N N . ALA A 1 393 ? -26.289 9.496 -2.645 1.00 72.31 393 ALA A N 1
ATOM 3049 C CA . ALA A 1 393 ? -24.981 9.151 -2.081 1.00 72.31 393 ALA A CA 1
ATOM 3050 C C . ALA A 1 393 ? -24.116 10.401 -1.836 1.00 72.31 393 ALA A C 1
ATOM 3052 O O . ALA A 1 393 ? -23.506 10.534 -0.774 1.00 72.31 393 ALA A O 1
ATOM 3053 N N . ALA A 1 394 ? -24.110 11.352 -2.777 1.00 72.62 394 ALA A N 1
ATOM 3054 C CA . ALA A 1 394 ? -23.414 12.625 -2.603 1.00 72.62 394 ALA A CA 1
ATOM 3055 C C . ALA A 1 394 ? -23.956 13.407 -1.394 1.00 72.62 394 ALA A C 1
ATOM 3057 O O . ALA A 1 394 ? -23.180 13.818 -0.535 1.00 72.62 394 ALA A O 1
ATOM 3058 N N . ALA A 1 395 ? -25.281 13.514 -1.252 1.00 67.62 395 ALA A N 1
ATOM 3059 C CA . ALA A 1 395 ? -25.913 14.214 -0.132 1.00 67.62 395 ALA A CA 1
ATOM 3060 C C . ALA A 1 395 ? -25.508 13.649 1.244 1.00 67.62 395 ALA A C 1
ATOM 3062 O O . ALA A 1 395 ? -25.223 14.401 2.186 1.00 67.62 395 ALA A O 1
ATOM 3063 N N . TRP A 1 396 ? -25.470 12.321 1.377 1.00 80.69 396 TRP A N 1
ATOM 3064 C CA . TRP A 1 396 ? -25.068 11.658 2.620 1.00 80.69 396 TRP A CA 1
ATOM 3065 C C . TRP A 1 396 ? -23.566 11.776 2.889 1.00 80.69 396 TRP A C 1
ATOM 3067 O O . TRP A 1 396 ? -23.172 12.014 4.035 1.00 80.69 396 TRP A O 1
ATOM 3077 N N . SER A 1 397 ? -22.743 11.688 1.843 1.00 78.00 397 SER A N 1
ATOM 3078 C CA . SER A 1 397 ? -21.296 11.906 1.910 1.00 78.00 397 SER A CA 1
ATOM 3079 C C . SER A 1 397 ? -20.950 13.334 2.354 1.00 78.00 397 SER A C 1
ATOM 3081 O O . SER A 1 397 ? -20.149 13.524 3.271 1.00 78.00 397 SER A O 1
ATOM 3083 N N . ASP A 1 398 ? -21.605 14.346 1.787 1.00 74.19 398 ASP A N 1
ATOM 3084 C CA . ASP A 1 398 ? -21.378 15.752 2.140 1.00 74.19 398 ASP A CA 1
ATOM 3085 C C . ASP A 1 398 ? -21.827 16.048 3.582 1.00 74.19 398 ASP A C 1
ATOM 3087 O O . ASP A 1 398 ? -21.157 16.756 4.340 1.00 74.19 398 ASP A O 1
ATOM 3091 N N . THR A 1 399 ? -22.925 15.423 4.018 1.00 77.31 399 THR A N 1
ATOM 3092 C CA . THR A 1 399 ? -23.392 15.493 5.412 1.00 77.31 399 THR A CA 1
ATOM 3093 C C . THR A 1 399 ? -22.384 14.862 6.376 1.00 77.31 399 THR A C 1
ATOM 3095 O O . THR A 1 399 ? -22.136 15.395 7.461 1.00 77.31 399 THR A O 1
ATOM 3098 N N . LEU A 1 400 ? -21.770 13.738 5.999 1.00 81.94 400 LEU A N 1
ATOM 3099 C CA . LEU A 1 400 ? -20.725 13.091 6.792 1.00 81.94 400 LEU A CA 1
ATOM 3100 C C . LEU A 1 400 ? -19.475 13.981 6.917 1.00 81.94 400 LEU A C 1
ATOM 3102 O O . LEU A 1 400 ? -18.902 14.086 8.007 1.00 81.94 400 LEU A O 1
ATOM 3106 N N . ALA A 1 401 ? -19.093 14.674 5.842 1.00 77.50 401 ALA A N 1
ATOM 3107 C CA . ALA A 1 401 ? -17.984 15.627 5.844 1.00 77.50 401 ALA A CA 1
ATOM 3108 C C . ALA A 1 401 ? -18.251 16.819 6.784 1.00 77.50 401 ALA A C 1
ATOM 3110 O O . ALA A 1 401 ? -17.415 17.149 7.632 1.00 77.50 401 ALA A O 1
ATOM 3111 N N . ALA A 1 402 ? -19.450 17.403 6.715 1.00 74.81 402 ALA A N 1
ATOM 3112 C CA . ALA A 1 402 ? -19.898 18.474 7.608 1.00 74.81 402 ALA A CA 1
ATOM 3113 C C . ALA A 1 402 ? -19.828 18.080 9.097 1.00 74.81 402 ALA A C 1
ATOM 3115 O O . ALA A 1 402 ? -19.313 18.829 9.935 1.00 74.81 402 ALA A O 1
ATOM 3116 N N . LEU A 1 403 ? -20.304 16.879 9.436 1.00 80.50 403 LEU A N 1
ATOM 3117 C CA . LEU A 1 403 ? -20.282 16.365 10.809 1.00 80.50 403 LEU A CA 1
ATOM 3118 C C . LEU A 1 403 ? -18.859 16.047 11.295 1.00 80.50 403 LEU A C 1
ATOM 3120 O O . LEU A 1 403 ? -18.548 16.248 12.470 1.00 80.50 403 LEU A O 1
ATOM 3124 N N . SER A 1 404 ? -17.970 15.620 10.398 1.00 78.38 404 SER A N 1
ATOM 3125 C CA . SER A 1 404 ? -16.548 15.419 10.707 1.00 78.38 404 SER A CA 1
ATOM 3126 C C . SER A 1 404 ? -15.855 16.746 11.043 1.00 78.38 404 SER A C 1
ATOM 3128 O O . SER A 1 404 ? -15.122 16.840 12.033 1.00 78.38 404 SER A O 1
ATOM 3130 N N . GLY A 1 405 ? -16.156 17.811 10.290 1.00 74.00 405 GLY A N 1
ATOM 3131 C CA . GLY A 1 405 ? -15.732 19.177 10.611 1.00 74.00 405 GLY A CA 1
ATOM 3132 C C . GLY A 1 405 ? -16.245 19.639 11.979 1.00 74.00 405 GLY A C 1
ATOM 3133 O O . GLY A 1 405 ? -15.461 20.105 12.812 1.00 74.00 405 GLY A O 1
ATOM 3134 N N . ALA A 1 406 ? -17.534 19.425 12.259 1.00 78.69 406 ALA A N 1
ATOM 3135 C CA . ALA A 1 406 ? -18.140 19.730 13.556 1.00 78.69 406 ALA A CA 1
ATOM 3136 C C . ALA A 1 406 ? -17.443 18.998 14.714 1.00 78.69 406 ALA A C 1
ATOM 3138 O O . ALA A 1 406 ? -17.144 19.584 15.758 1.00 78.69 406 ALA A O 1
ATOM 3139 N N . LEU A 1 407 ? -17.129 17.712 14.524 1.00 78.81 407 LEU A N 1
ATOM 3140 C CA . LEU A 1 407 ? -16.429 16.909 15.519 1.00 78.81 407 LEU A CA 1
ATOM 3141 C C . LEU A 1 407 ? -15.036 17.468 15.822 1.00 78.81 407 LEU A C 1
ATOM 3143 O O . LEU A 1 407 ? -14.614 17.438 16.981 1.00 78.81 407 LEU A O 1
ATOM 3147 N N . ARG A 1 408 ? -14.325 17.991 14.815 1.00 71.94 408 ARG A N 1
ATOM 3148 C CA . ARG A 1 408 ? -13.028 18.657 15.005 1.00 71.94 408 ARG A CA 1
ATOM 3149 C C . ARG A 1 408 ? -13.169 19.944 15.799 1.00 71.94 408 ARG A C 1
ATOM 3151 O O . ARG A 1 408 ? -12.423 20.120 16.758 1.00 71.94 408 ARG A O 1
ATOM 3158 N N . VAL A 1 409 ? -14.141 20.793 15.469 1.00 78.06 409 VAL A N 1
ATOM 3159 C CA . VAL A 1 409 ? -14.435 22.008 16.247 1.00 78.06 409 VAL A CA 1
ATOM 3160 C C . VAL A 1 409 ? -14.660 21.653 17.717 1.00 78.06 409 VAL A C 1
ATOM 3162 O O . VAL A 1 409 ? -14.014 22.223 18.595 1.00 78.06 409 VAL A O 1
ATOM 3165 N N . VAL A 1 410 ? -15.477 20.636 17.998 1.00 76.88 410 VAL A N 1
ATOM 3166 C CA . VAL A 1 410 ? -15.780 20.211 19.374 1.00 76.88 410 VAL A CA 1
ATOM 3167 C C . VAL A 1 410 ? -14.587 19.530 20.062 1.00 76.88 410 VAL A C 1
ATOM 3169 O O . VAL A 1 410 ? -14.383 19.710 21.261 1.00 76.88 410 VAL A O 1
ATOM 3172 N N . SER A 1 411 ? -13.771 18.766 19.332 1.00 70.06 411 SER A N 1
ATOM 3173 C CA . SER A 1 411 ? -12.655 17.993 19.906 1.00 70.06 411 SER A CA 1
ATOM 3174 C C . SER A 1 411 ? -11.376 18.813 20.097 1.00 70.06 411 SER A C 1
ATOM 3176 O O . SER A 1 411 ? -10.601 18.524 21.011 1.00 70.06 411 SER A O 1
ATOM 3178 N N . PHE A 1 412 ? -11.146 19.821 19.253 1.00 57.28 412 PHE A N 1
ATOM 3179 C CA . PHE A 1 412 ? -9.954 20.673 19.277 1.00 57.28 412 PHE A CA 1
ATOM 3180 C C . PHE A 1 412 ? -10.191 22.051 19.913 1.00 57.28 412 PHE A C 1
ATOM 3182 O O . PHE A 1 412 ? -9.217 22.737 20.236 1.00 57.28 412 PHE A O 1
ATOM 3189 N N . SER A 1 413 ? -11.439 22.430 20.213 1.00 51.97 413 SER A N 1
ATOM 3190 C CA . SER A 1 413 ? -11.725 23.535 21.134 1.00 51.97 413 SER A CA 1
ATOM 3191 C C . SER A 1 413 ? -11.299 23.169 22.556 1.00 51.97 413 SER A C 1
ATOM 3193 O O . SER A 1 413 ? -12.070 22.625 23.345 1.00 51.97 413 SER A O 1
ATOM 3195 N N . ARG A 1 414 ? -10.051 23.474 22.929 1.00 38.09 414 ARG A N 1
ATOM 3196 C CA . ARG A 1 414 ? -9.654 23.485 24.345 1.00 38.09 414 ARG A CA 1
ATOM 3197 C C . ARG A 1 414 ? -10.544 24.487 25.099 1.00 38.09 414 ARG A C 1
ATOM 3199 O O . ARG A 1 414 ? -10.504 25.672 24.761 1.00 38.09 414 ARG A O 1
ATOM 3206 N N . PRO A 1 415 ? -11.244 24.104 26.182 1.00 41.03 415 PRO A N 1
ATOM 3207 C CA . PRO A 1 415 ? -11.703 25.095 27.135 1.00 41.03 415 PRO A CA 1
ATOM 3208 C C . PRO A 1 415 ? -10.467 25.646 27.855 1.00 41.03 415 PRO A C 1
ATOM 3210 O O . PRO A 1 415 ? -9.840 24.957 28.656 1.00 41.03 415 PRO A O 1
ATOM 3213 N N . GLY A 1 416 ? -10.110 26.892 27.542 1.00 43.31 416 GLY A N 1
ATOM 3214 C CA . GLY A 1 416 ? -9.139 27.678 28.303 1.00 43.31 416 GLY A CA 1
ATOM 3215 C C . GLY A 1 416 ? -7.735 27.729 27.707 1.00 43.31 416 GLY A C 1
ATOM 3216 O O . GLY A 1 416 ? -6.822 27.072 28.190 1.00 43.31 416 GLY A O 1
ATOM 3217 N N . LEU A 1 417 ? -7.544 28.590 26.709 1.00 36.97 417 LEU A N 1
ATOM 3218 C CA . LEU A 1 417 ? -6.255 29.229 26.431 1.00 36.97 417 LEU A CA 1
ATOM 3219 C C . LEU A 1 417 ? -6.508 30.606 25.806 1.00 36.97 417 LEU A C 1
ATOM 3221 O O . LEU A 1 417 ? -6.125 30.902 24.680 1.00 36.97 417 LEU A O 1
ATOM 3225 N N . THR A 1 418 ? -7.165 31.479 26.566 1.00 39.31 418 THR A N 1
ATOM 3226 C CA . THR A 1 418 ? -6.914 32.913 26.409 1.00 39.31 418 THR A CA 1
ATOM 3227 C C . THR A 1 418 ? -5.462 33.136 26.846 1.00 39.31 418 THR A C 1
ATOM 3229 O O . THR A 1 418 ? -5.106 32.683 27.939 1.00 39.31 418 THR A O 1
ATOM 3232 N N . PRO A 1 419 ? -4.595 33.768 26.038 1.00 34.03 419 PRO A N 1
ATOM 3233 C CA . PRO A 1 419 ? -3.215 33.994 26.437 1.00 34.03 419 PRO A CA 1
ATOM 3234 C C . PRO A 1 419 ? -3.208 34.895 27.675 1.00 34.03 419 PRO A C 1
ATOM 3236 O O . PRO A 1 419 ? -3.658 36.040 27.627 1.00 34.03 419 PRO A O 1
ATOM 3239 N N . ALA A 1 420 ? -2.737 34.359 28.801 1.00 41.69 420 ALA A N 1
ATOM 3240 C CA . ALA A 1 420 ? -2.450 35.171 29.973 1.00 41.69 420 ALA A CA 1
ATOM 3241 C C . ALA A 1 420 ? -1.361 36.195 29.598 1.00 41.69 420 ALA A C 1
ATOM 3243 O O . ALA A 1 420 ? -0.429 35.841 28.866 1.00 41.69 420 ALA A O 1
ATOM 3244 N N . PRO A 1 421 ? -1.460 37.456 30.057 1.00 45.31 421 PRO A N 1
ATOM 3245 C CA . PRO A 1 421 ? -0.417 38.442 29.807 1.00 45.31 421 PRO A CA 1
ATOM 3246 C C . PRO A 1 421 ? 0.925 37.936 30.366 1.00 45.31 421 PRO A C 1
ATOM 3248 O O . PRO A 1 421 ? 0.932 37.198 31.356 1.00 45.31 421 PRO A O 1
ATOM 3251 N N . PRO A 1 422 ? 2.057 38.299 29.737 1.00 38.66 422 PRO A N 1
ATOM 3252 C CA . PRO A 1 422 ? 3.357 37.738 30.076 1.00 38.66 422 PRO A CA 1
ATOM 3253 C C . PRO A 1 422 ? 3.710 38.049 31.533 1.00 38.66 422 PRO A C 1
ATOM 3255 O O . PRO A 1 422 ? 3.833 39.209 31.924 1.00 38.66 422 PRO A O 1
ATOM 3258 N N . VAL A 1 423 ? 3.864 36.993 32.329 1.00 45.06 423 VAL A N 1
ATOM 3259 C CA . VAL A 1 423 ? 4.417 37.061 33.683 1.00 45.06 423 VAL A CA 1
ATOM 3260 C C . VAL A 1 423 ? 5.936 37.152 33.539 1.00 45.06 423 VAL A C 1
ATOM 3262 O O . VAL A 1 423 ? 6.551 36.283 32.920 1.00 45.06 423 VAL A O 1
ATOM 3265 N N . GLU A 1 424 ? 6.533 38.226 34.060 1.00 43.44 424 GLU A N 1
ATOM 3266 C CA . GLU A 1 424 ? 7.990 38.387 34.121 1.00 43.44 424 GLU A CA 1
ATOM 3267 C C . GLU A 1 424 ? 8.643 37.185 34.827 1.00 43.44 424 GLU A C 1
ATOM 3269 O O . GLU A 1 424 ? 8.094 36.676 35.810 1.00 43.44 424 GLU A O 1
ATOM 3274 N N . PRO A 1 425 ? 9.818 36.719 34.362 1.00 40.31 425 PRO A N 1
ATOM 3275 C CA . PRO A 1 425 ? 10.509 35.613 35.007 1.00 40.31 425 PRO A CA 1
ATOM 3276 C C . PRO A 1 425 ? 10.889 36.008 36.444 1.00 40.31 425 PRO A C 1
ATOM 3278 O O . PRO A 1 425 ? 11.384 37.121 36.659 1.00 40.31 425 PRO A O 1
ATOM 3281 N N . PRO A 1 426 ? 10.687 35.126 37.441 1.00 39.38 426 PRO A N 1
ATOM 3282 C CA . PRO A 1 426 ? 11.043 35.435 38.816 1.00 39.38 426 PRO A CA 1
ATOM 3283 C C . PRO A 1 426 ? 12.553 35.668 38.909 1.00 39.38 426 PRO A C 1
ATOM 3285 O O . PRO A 1 426 ? 13.359 34.880 38.409 1.00 39.38 426 PRO A O 1
ATOM 3288 N N . ARG A 1 427 ? 12.942 36.781 39.540 1.00 43.53 427 ARG A N 1
ATOM 3289 C CA . ARG A 1 427 ? 14.344 37.072 39.842 1.00 43.53 427 ARG A CA 1
ATOM 3290 C C . ARG A 1 427 ? 14.896 35.952 40.719 1.00 43.53 427 ARG A C 1
ATOM 3292 O O . ARG A 1 427 ? 14.350 35.650 41.773 1.00 43.53 427 ARG A O 1
ATOM 3299 N N . GLN A 1 428 ? 16.003 35.369 40.279 1.00 45.16 428 GLN A N 1
ATOM 3300 C CA . GLN A 1 428 ? 16.795 34.397 41.022 1.00 45.16 428 GLN A CA 1
ATOM 3301 C C . GLN A 1 428 ? 17.482 35.085 42.215 1.00 45.16 428 GLN A C 1
ATOM 3303 O O . GLN A 1 428 ? 18.659 35.420 42.154 1.00 45.16 428 GLN A O 1
ATOM 3308 N N . MET A 1 429 ? 16.723 35.364 43.273 1.00 40.69 429 MET A N 1
ATOM 3309 C CA . MET A 1 429 ? 17.205 35.739 44.604 1.00 40.69 429 MET A CA 1
ATOM 3310 C C . MET A 1 429 ? 15.996 35.765 45.539 1.00 40.69 429 MET A C 1
ATOM 3312 O O . MET A 1 429 ? 15.327 36.782 45.605 1.00 40.69 429 MET A O 1
ATOM 3316 N N . GLU A 1 430 ? 15.691 34.631 46.173 1.00 46.22 430 GLU A N 1
ATOM 3317 C CA . GLU A 1 430 ? 14.929 34.501 47.435 1.00 46.22 430 GLU A CA 1
ATOM 3318 C C . GLU A 1 430 ? 14.734 33.007 47.745 1.00 46.22 430 GLU A C 1
ATOM 3320 O O . GLU A 1 430 ? 13.630 32.485 47.830 1.00 46.22 430 GLU A O 1
ATOM 3325 N N . LEU A 1 431 ? 15.843 32.268 47.838 1.00 43.09 431 LEU A N 1
ATOM 3326 C CA . LEU A 1 431 ? 15.810 30.843 48.179 1.00 43.09 431 LEU A CA 1
ATOM 3327 C C . LEU A 1 431 ? 16.744 30.529 49.344 1.00 43.09 431 LEU A C 1
ATOM 3329 O O . LEU A 1 431 ? 17.422 29.520 49.308 1.00 43.09 431 LEU A O 1
ATOM 3333 N N . PHE A 1 432 ? 16.789 31.414 50.344 1.00 40.88 432 PH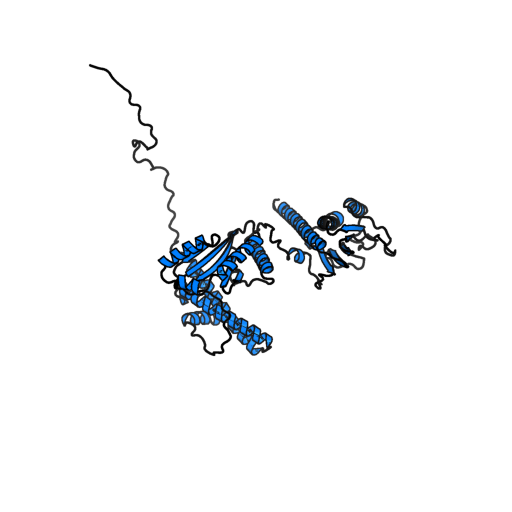E A N 1
ATOM 3334 C CA . PHE A 1 432 ? 17.295 31.145 51.695 1.00 40.88 432 PHE A CA 1
ATOM 3335 C C . PHE A 1 432 ? 16.645 32.160 52.650 1.00 40.88 432 PHE A C 1
ATOM 3337 O O . PHE A 1 432 ? 17.075 33.311 52.696 1.00 40.88 432 PHE A O 1
ATOM 3344 N N . GLU A 1 433 ? 15.588 31.770 53.369 1.00 52.94 433 GLU A N 1
ATOM 3345 C CA . GLU A 1 433 ? 14.977 32.623 54.407 1.00 52.94 433 GLU A CA 1
ATOM 3346 C C . GLU A 1 433 ? 15.674 32.511 55.776 1.00 52.94 433 GLU A C 1
ATOM 3348 O O . GLU A 1 433 ? 15.392 33.326 56.648 1.00 52.94 433 GLU A O 1
ATOM 3353 N N . ASP A 1 434 ? 16.644 31.608 55.970 1.00 51.75 434 ASP A N 1
ATOM 3354 C CA . ASP A 1 434 ? 17.456 31.598 57.194 1.00 51.75 434 ASP A CA 1
ATOM 3355 C C . ASP A 1 434 ? 18.858 30.984 56.962 1.00 51.75 434 ASP A C 1
ATOM 3357 O O . ASP A 1 434 ? 18.969 29.796 56.655 1.00 51.75 434 ASP A O 1
ATOM 3361 N N . PRO A 1 435 ? 19.962 31.751 57.065 1.00 50.22 435 PRO A N 1
ATOM 3362 C CA . PRO A 1 435 ? 21.322 31.253 56.836 1.00 50.22 435 PRO A CA 1
ATOM 3363 C C . PRO A 1 435 ? 21.898 30.415 57.997 1.00 50.22 435 PRO A C 1
ATOM 3365 O O . PRO A 1 435 ? 23.098 30.139 57.998 1.00 50.22 435 PRO A O 1
ATOM 3368 N N . ALA A 1 436 ? 21.087 30.035 58.991 1.00 55.31 436 ALA A N 1
ATOM 3369 C CA . ALA A 1 436 ? 21.521 29.273 60.165 1.00 55.31 436 ALA A CA 1
ATOM 3370 C C . ALA A 1 436 ? 20.877 27.878 60.313 1.00 55.31 436 ALA A C 1
ATOM 3372 O O . ALA A 1 436 ? 21.176 27.183 61.288 1.00 55.31 436 ALA A O 1
ATOM 3373 N N . GLU A 1 437 ? 20.022 27.437 59.384 1.00 52.91 437 GLU A N 1
ATOM 3374 C CA . GLU A 1 437 ? 19.476 26.074 59.425 1.00 52.91 437 GLU A CA 1
ATOM 3375 C C . GLU A 1 437 ? 20.496 25.045 58.916 1.00 52.91 437 GLU A C 1
ATOM 3377 O O . GLU A 1 437 ? 20.902 25.057 57.755 1.00 52.91 437 GLU A O 1
ATOM 3382 N N . LEU A 1 438 ? 20.891 24.129 59.806 1.00 53.25 438 LEU A N 1
ATOM 3383 C CA . LEU A 1 438 ? 21.672 22.938 59.473 1.00 53.25 438 LEU A CA 1
ATOM 3384 C C . LEU A 1 438 ? 20.881 22.066 58.494 1.00 53.25 438 LEU A C 1
ATOM 3386 O O . LEU A 1 438 ? 19.754 21.652 58.779 1.00 53.25 438 LEU A O 1
ATOM 3390 N N . THR A 1 439 ? 21.479 21.764 57.347 1.00 57.97 439 THR A N 1
ATOM 3391 C CA . THR A 1 439 ? 20.859 20.923 56.322 1.00 57.97 439 THR A CA 1
ATOM 3392 C C . THR A 1 439 ? 21.182 19.450 56.560 1.00 57.97 439 THR A C 1
ATOM 3394 O O . THR A 1 439 ? 22.143 19.100 57.240 1.00 57.97 439 THR A O 1
ATOM 3397 N N . LEU A 1 440 ? 20.389 18.552 55.967 1.00 46.16 440 LEU A N 1
ATOM 3398 C CA . LEU A 1 440 ? 20.510 17.091 56.113 1.00 46.16 440 LEU A CA 1
ATOM 3399 C C . LEU A 1 440 ? 21.869 16.505 55.647 1.00 46.16 440 LEU A C 1
ATOM 3401 O O . LEU A 1 440 ? 22.080 15.299 55.753 1.00 46.16 440 LEU A O 1
ATOM 3405 N N . PHE A 1 441 ? 22.751 17.343 55.096 1.00 50.91 441 PHE A N 1
ATOM 3406 C CA . PHE A 1 441 ? 24.066 16.999 54.557 1.00 50.91 441 PHE A CA 1
ATOM 3407 C C . PHE A 1 441 ? 25.230 17.605 55.356 1.00 50.91 441 PHE A C 1
ATOM 3409 O O . PHE A 1 441 ? 26.378 17.420 54.960 1.00 50.91 441 PHE A O 1
ATOM 3416 N N . ASP A 1 442 ? 24.955 18.308 56.459 1.00 61.81 442 ASP A N 1
ATOM 3417 C CA . ASP A 1 442 ? 25.996 18.797 57.361 1.00 61.81 442 ASP A CA 1
ATOM 3418 C C . ASP A 1 442 ? 26.447 17.670 58.308 1.00 61.81 442 ASP A C 1
ATOM 3420 O O . ASP A 1 442 ? 25.640 17.061 59.016 1.00 61.81 442 ASP A O 1
ATOM 3424 N N . ASP A 1 443 ? 27.750 17.375 58.311 1.00 51.53 443 ASP A N 1
ATOM 3425 C CA . ASP A 1 443 ? 28.357 16.396 59.218 1.00 51.53 443 ASP A CA 1
ATOM 3426 C C . ASP A 1 443 ? 28.200 16.842 60.689 1.00 51.53 443 ASP A C 1
ATOM 3428 O O . ASP A 1 443 ? 28.374 18.025 61.006 1.00 51.53 443 ASP A O 1
ATOM 3432 N N . PRO A 1 444 ? 27.897 15.925 61.630 1.00 53.34 444 PRO A N 1
ATOM 3433 C CA . PRO A 1 444 ? 27.749 16.288 63.033 1.00 53.34 444 PRO A CA 1
ATOM 3434 C C . PRO A 1 444 ? 29.093 16.769 63.609 1.00 53.34 444 PRO A C 1
ATOM 3436 O O . PRO A 1 444 ? 30.128 16.154 63.340 1.00 53.34 444 PRO A O 1
ATOM 3439 N N . PRO A 1 445 ? 29.111 17.828 64.440 1.00 50.75 445 PRO A N 1
ATOM 3440 C CA . PRO A 1 445 ? 30.353 18.325 65.014 1.00 50.75 445 PRO A CA 1
ATOM 3441 C C . PRO A 1 445 ? 30.977 17.286 65.957 1.00 50.75 445 PRO A C 1
ATOM 3443 O O . PRO A 1 445 ? 30.306 16.730 66.831 1.00 50.75 445 PRO A O 1
ATOM 3446 N N . GLU A 1 446 ? 32.282 17.051 65.783 1.00 41.34 446 GLU A N 1
ATOM 3447 C CA . GLU A 1 446 ? 33.124 16.269 66.689 1.00 41.34 446 GLU A CA 1
ATOM 3448 C C . GLU A 1 446 ? 32.939 16.750 68.136 1.00 41.34 446 GLU A C 1
ATOM 3450 O O . GLU A 1 446 ? 33.209 17.904 68.477 1.00 41.34 446 GLU A O 1
ATOM 3455 N N . LEU A 1 447 ? 32.506 15.841 69.013 1.00 40.25 447 LEU A N 1
ATOM 3456 C CA . LEU A 1 447 ? 32.535 16.034 70.459 1.00 40.25 447 LEU A CA 1
ATOM 3457 C C . LEU A 1 447 ? 33.996 16.111 70.917 1.00 40.25 447 LEU A C 1
ATOM 3459 O O . LEU A 1 447 ? 34.614 15.099 71.249 1.00 40.25 447 LEU A O 1
ATOM 3463 N N . ALA A 1 448 ? 34.540 17.327 70.951 1.00 42.41 448 ALA A N 1
ATOM 3464 C CA . ALA A 1 448 ? 35.771 17.626 71.657 1.00 42.41 448 ALA A CA 1
ATOM 3465 C C . ALA A 1 448 ? 35.561 17.361 73.154 1.00 42.41 448 ALA A C 1
ATOM 3467 O O . ALA A 1 448 ? 34.853 18.070 73.870 1.00 42.41 448 ALA A O 1
ATOM 3468 N N . SER A 1 449 ? 36.181 16.283 73.610 1.00 44.81 449 SER A N 1
ATOM 3469 C CA . SER A 1 449 ? 36.397 15.953 75.005 1.00 44.81 449 SER A CA 1
ATOM 3470 C C . SER A 1 449 ? 37.268 17.019 75.676 1.00 44.81 449 SER A C 1
ATOM 3472 O O . SER A 1 449 ? 38.485 17.008 75.506 1.00 44.81 449 SER A O 1
ATOM 3474 N N . GLU A 1 450 ? 36.675 17.885 76.495 1.00 41.53 450 GLU A N 1
ATOM 3475 C CA . GLU A 1 450 ? 37.408 18.605 77.540 1.00 41.53 450 GLU A CA 1
ATOM 3476 C C . GLU A 1 450 ? 37.021 18.056 78.912 1.00 41.53 450 GLU A C 1
ATOM 3478 O O . GLU A 1 450 ? 36.117 18.501 79.614 1.00 41.53 450 GLU A O 1
ATOM 3483 N N . SER A 1 451 ? 37.755 17.017 79.285 1.00 38.59 451 SER A N 1
ATOM 3484 C CA . SER A 1 451 ? 38.061 16.677 80.664 1.00 38.59 451 SER A CA 1
ATOM 3485 C C . SER A 1 451 ? 39.036 17.704 81.250 1.00 38.59 451 SER A C 1
ATOM 3487 O O . SER A 1 451 ? 40.132 17.851 80.713 1.00 38.59 451 SER A O 1
ATOM 3489 N N . GLY A 1 452 ? 38.703 18.327 82.389 1.00 35.28 452 GLY A N 1
ATOM 3490 C CA . GLY A 1 452 ? 39.725 18.944 83.247 1.00 35.28 452 GLY A CA 1
ATOM 3491 C C . GLY A 1 452 ? 39.277 20.021 84.242 1.00 35.28 452 GLY A C 1
ATOM 3492 O O . GLY A 1 452 ? 39.476 21.196 83.986 1.00 35.28 452 GLY A O 1
ATOM 3493 N N . THR A 1 453 ? 38.774 19.588 85.406 1.00 40.97 453 THR A N 1
ATOM 3494 C CA . THR A 1 453 ? 39.127 20.076 86.769 1.00 40.97 453 THR A CA 1
ATOM 3495 C C . THR A 1 453 ? 39.463 21.560 87.007 1.00 40.97 453 THR A C 1
ATOM 3497 O O . THR A 1 453 ? 40.547 22.002 86.637 1.00 40.97 453 THR A O 1
ATOM 3500 N N . ALA A 1 454 ? 38.672 22.236 87.854 1.00 37.88 454 ALA A N 1
ATOM 3501 C CA . ALA A 1 454 ? 38.993 22.533 89.267 1.00 37.88 454 ALA A CA 1
ATOM 3502 C C . ALA A 1 454 ? 37.834 23.270 89.958 1.00 37.88 454 ALA A C 1
ATOM 3504 O O . ALA A 1 454 ? 37.286 24.209 89.338 1.00 37.88 454 ALA A O 1
#

pLDDT: mean 73.51, std 17.23, range [27.12, 94.0]

Foldseek 3Di:
DVVVVVVVVVQVVQLVLQLVLQLVVLLPDAAQKKKKKFFQDDDDPAAGGFIWMWGHHDGFKIKIFTAAQVGYRPVQHFDPVLVVVLVVLPWAAAPDDPPDDQVVGHNTTMDMDTSVCSSSSSVSRSCNVCVRRVPRHQQRMAMDMDDPPDDPDCPDTCVVSSLPDPPLADFAAAPALVSLLSSQQNLVCVVVVHGFDADPVRWGWDQALQWTWIWARDRHALKTKIKTWWWFQFPDVVQVVVVLVVVCVVLVQWDWDDDDGTIMTMHIDGVGRDRSNSVVVVVVSVNVVSNVRDPVVQVSRVTDTRGNDPDDDDDDPDDDPQPVLLVVLLCCLVPNPDQQQLQNNCVSQVVDLVSLVVSLVVLVVQLVVLVVQLVVCVVVVPPVSNVVSVVRSVSSSSSNVSSVSNNCCSVVPDPDDPPDPDDPDDPPPDDPPDPPDDDPPDDDDDPPDDDDDD

Secondary structure (DSSP, 8-state):
-HHHHHHHHHHHHHHHHHHHHHHHHHHH--TT-EEEEEESS---TTSBPSEEEEEEETTTEEEEEE--TTTB-GGGPPPHHHHHHHHHHTPBPP-S-TTS--TTS-SSEEEEEEGGGHHHHHHHHHHIIIIIS----GGGEEEEEESTT-------BHHHHHTS---TT--B--SSHHHHHHHHHHHHHHHHSSPPEE-TTS-EEEEETTEEEEEEE-SSSSEEEEEEEEEES-S-HHHHHHHHHHHHHH-TTPEEEEETTEEEEEEEEE-TTB-HHHHHHHHHHHHHHHTT-SHHHHHHTT-EE------------------HHHHHHHHHHHH-SSS--HHHHHHHTTT-HHHHHHHHHHHHHHHHHHHHHHHHHHHHT-HHHHHHHHHHHHHHHHHHHHHHHHHHHHHH--S----PPPPPPPPS----S-TTPPPTTSPPPP--------

InterPro domains:
  IPR054342 TY-Chap, C-terminal domain [PF22554] (321-410)
  IPR054343 TY-Chap, central domain [PF22551] (178-302)
  IPR054344 TY-Chap, N-terminal domain [PF22552] (8-145)

Radius of gyration: 34.07 Å; chains: 1; bounding box: 80×64×130 Å

Sequence (454 aa):
MPDLEKFDQAVELAWREFRGTLADHIGTMRGEDILVVELAEEPGVGGYLPCVQFLAWAEDLVRCEVPSNAFLDPRFALSPADEALLIELGWQHPTCAPDADPGDGSPAHFLDRTVRWSDQLASMAVSAFRDVWSVPHPSFLRAEAIGSRGANLAGPTVRDWLASDVDPMLAVAPRDPDHLRDLVEAALTDLLGDQPQVDSDGDFVLTLEGHAVFVIPHATEPVVRLWVPLLYRIGGRTRAAETVADLTARWSHLRFVLREDRLNAVIEVPGFPFVPRHLTDLLDRITAFLATVDRAFAARFDAVGYRTTPSPATDHECVPDVPPSLMAVMQLVLFGEGDLDAEMAADVCERDRTTILEYMRISAERDAEWRGSLEKARAEADPDEIALCEGEAAAWSDTLAALSGALRVVSFSRPGLTPAPPVEPPRQMELFEDPAELTLFDDPPELASESGTA